Protein AF-0000000082424872 (afdb_homodimer)

Structure (mmCIF, N/CA/C/O backbone):
data_AF-0000000082424872-model_v1
#
loop_
_entity.id
_entity.type
_entity.pdbx_description
1 polymer 'Acetyl-CoA acetyltransferase'
#
loop_
_atom_site.group_PDB
_atom_site.id
_atom_site.type_symbol
_atom_site.label_atom_id
_atom_site.label_alt_id
_atom_site.label_comp_id
_atom_site.label_asym_id
_atom_site.label_entity_id
_atom_site.label_seq_id
_atom_site.pdbx_PDB_ins_code
_atom_site.Cartn_x
_atom_site.Cartn_y
_atom_site.Cartn_z
_atom_site.occupancy
_atom_site.B_iso_or_equiv
_atom_site.auth_seq_id
_atom_site.auth_comp_id
_atom_site.auth_asym_id
_atom_site.auth_atom_id
_atom_site.pdbx_PDB_model_num
ATOM 1 N N . MET A 1 1 ? 24.188 -5.895 -1.828 1 67.94 1 MET A N 1
ATOM 2 C CA . MET A 1 1 ? 22.984 -5.465 -1.128 1 67.94 1 MET A CA 1
ATOM 3 C C . MET A 1 1 ? 22.562 -6.5 -0.089 1 67.94 1 MET A C 1
ATOM 5 O O . MET A 1 1 ? 22.766 -7.699 -0.278 1 67.94 1 MET A O 1
ATOM 9 N N . PRO A 1 2 ? 22.047 -5.988 0.999 1 85.62 2 PRO A N 1
ATOM 10 C CA . PRO A 1 2 ? 21.734 -6.949 2.057 1 85.62 2 PRO A CA 1
ATOM 11 C C . PRO A 1 2 ? 20.672 -7.961 1.638 1 85.62 2 PRO A C 1
ATOM 13 O O . PRO A 1 2 ? 19.734 -7.621 0.896 1 85.62 2 PRO A O 1
ATOM 16 N N . ARG A 1 3 ? 20.844 -9.18 2.002 1 95.56 3 ARG A N 1
ATOM 17 C CA . ARG A 1 3 ? 19.906 -10.242 1.675 1 95.56 3 ARG A CA 1
ATOM 18 C C . ARG A 1 3 ? 18.688 -10.188 2.584 1 95.56 3 ARG A C 1
ATOM 20 O O . ARG A 1 3 ? 18.781 -9.75 3.732 1 95.56 3 ARG A O 1
ATOM 27 N N . VAL A 1 4 ? 17.578 -10.5 2.039 1 98.38 4 VAL A N 1
ATOM 28 C CA . VAL A 1 4 ? 16.328 -10.641 2.781 1 98.38 4 VAL A CA 1
ATOM 29 C C . VAL A 1 4 ? 15.82 -12.078 2.689 1 98.38 4 VAL A C 1
ATOM 31 O O . VAL A 1 4 ? 15.734 -12.641 1.597 1 98.38 4 VAL A O 1
ATOM 34 N N . GLY A 1 5 ? 15.547 -12.688 3.834 1 98.75 5 GLY A N 1
ATOM 35 C CA . GLY A 1 5 ? 15.125 -14.078 3.85 1 98.75 5 GLY A CA 1
ATOM 36 C C . GLY A 1 5 ? 13.703 -14.266 4.34 1 98.75 5 GLY A C 1
ATOM 37 O O . GLY A 1 5 ? 13.242 -13.539 5.223 1 98.75 5 GLY A O 1
ATOM 38 N N . ILE A 1 6 ? 13.047 -15.188 3.725 1 98.88 6 ILE A N 1
ATOM 39 C CA . ILE A 1 6 ? 11.812 -15.703 4.289 1 98.88 6 ILE A CA 1
ATOM 40 C C . ILE A 1 6 ? 12.125 -16.719 5.383 1 98.88 6 ILE A C 1
ATOM 42 O O . ILE A 1 6 ? 12.781 -17.734 5.129 1 98.88 6 ILE A O 1
ATOM 46 N N . VAL A 1 7 ? 11.609 -16.469 6.578 1 98.69 7 VAL A N 1
ATOM 47 C CA . VAL A 1 7 ? 12.023 -17.297 7.711 1 98.69 7 VAL A CA 1
ATOM 48 C C . VAL A 1 7 ? 10.82 -18.047 8.273 1 98.69 7 VAL A C 1
ATOM 50 O O . VAL A 1 7 ? 10.984 -19 9.031 1 98.69 7 VAL A O 1
ATOM 53 N N . GLY A 1 8 ? 9.672 -17.656 7.879 1 98.56 8 GLY A N 1
ATOM 54 C CA . GLY A 1 8 ? 8.461 -18.328 8.328 1 98.56 8 GLY A CA 1
ATOM 55 C C . GLY A 1 8 ? 7.312 -18.188 7.344 1 98.56 8 GLY A C 1
ATOM 56 O O . GLY A 1 8 ? 7.129 -17.141 6.738 1 98.56 8 GLY A O 1
ATOM 57 N N . VAL A 1 9 ? 6.574 -19.297 7.203 1 98.44 9 VAL A N 1
ATOM 58 C CA . VAL A 1 9 ? 5.371 -19.281 6.379 1 98.44 9 VAL A CA 1
ATOM 59 C C . VAL A 1 9 ? 4.246 -20.016 7.105 1 98.44 9 VAL A C 1
ATOM 61 O O . VAL A 1 9 ? 4.5 -20.953 7.871 1 98.44 9 VAL A O 1
ATOM 64 N N . GLY A 1 10 ? 3.057 -19.5 6.906 1 98.06 10 GLY A N 1
ATOM 65 C CA . GLY A 1 10 ? 1.855 -20.109 7.445 1 98.06 10 GLY A CA 1
ATOM 66 C C . GLY A 1 10 ? 0.629 -19.891 6.582 1 98.06 10 GLY A C 1
ATOM 67 O O . GLY A 1 10 ? 0.577 -18.938 5.805 1 98.06 10 GLY A O 1
ATOM 68 N N . TRP A 1 11 ? -0.34 -20.844 6.738 1 97.62 11 TRP A N 1
ATOM 69 C CA . TRP A 1 11 ? -1.556 -20.75 5.938 1 97.62 11 TRP A CA 1
ATOM 70 C C . TRP A 1 11 ? -2.752 -21.312 6.695 1 97.62 11 TRP A C 1
ATOM 72 O O . TRP A 1 11 ? -2.586 -22.047 7.68 1 97.62 11 TRP A O 1
ATOM 82 N N . PHE A 1 12 ? -3.885 -20.891 6.285 1 97.19 12 PHE A N 1
ATOM 83 C CA . PHE A 1 12 ? -5.156 -21.484 6.703 1 97.19 12 PHE A CA 1
ATOM 84 C C . PHE A 1 12 ? -6.152 -21.469 5.551 1 97.19 12 PHE A C 1
ATOM 86 O O . PHE A 1 12 ? -6.09 -20.609 4.668 1 97.19 12 PHE A O 1
ATOM 93 N N . GLY A 1 13 ? -6.957 -22.531 5.594 1 94.62 13 GLY A N 1
ATOM 94 C CA . GLY A 1 13 ? -7.996 -22.609 4.582 1 94.62 13 GLY A CA 1
ATOM 95 C C . GLY A 1 13 ? -7.574 -23.391 3.355 1 94.62 13 GLY A C 1
ATOM 96 O O . GLY A 1 13 ? -7.086 -24.516 3.471 1 94.62 13 GLY A O 1
ATOM 97 N N . PHE A 1 14 ? -7.789 -22.828 2.131 1 95.06 14 PHE A N 1
ATOM 98 C CA . PHE A 1 14 ? -7.773 -23.438 0.809 1 95.06 14 PHE A CA 1
ATOM 99 C C . PHE A 1 14 ? -8.953 -24.375 0.636 1 95.06 14 PHE A C 1
ATOM 101 O O . PHE A 1 14 ? -8.789 -25.516 0.202 1 95.06 14 PHE A O 1
ATOM 108 N N . GLN A 1 15 ? -10.039 -23.859 1.109 1 95.81 15 GLN A N 1
ATOM 109 C CA . GLN A 1 15 ? -11.312 -24.562 1.05 1 95.81 15 GLN A CA 1
ATOM 110 C C . GLN A 1 15 ? -12.375 -23.719 0.363 1 95.81 15 GLN A C 1
ATOM 112 O O . GLN A 1 15 ? -12.352 -22.484 0.44 1 95.81 15 GLN A O 1
ATOM 117 N N . PRO A 1 16 ? -13.266 -24.469 -0.299 1 94.88 16 PRO A N 1
ATOM 118 C CA . PRO A 1 16 ? -14.305 -23.688 -0.98 1 94.88 16 PRO A CA 1
ATOM 119 C C . PRO A 1 16 ? -15.047 -22.75 -0.038 1 94.88 16 PRO A C 1
ATOM 121 O O . PRO A 1 16 ? -15.398 -21.625 -0.426 1 94.88 16 PRO A O 1
ATOM 124 N N . GLU A 1 17 ? -15.297 -23.203 1.198 1 94.88 17 GLU A N 1
ATOM 125 C CA . GLU A 1 17 ? -15.969 -22.391 2.207 1 94.88 17 GLU A CA 1
ATOM 126 C C . GLU A 1 17 ? -15.43 -22.688 3.605 1 94.88 17 GLU A C 1
ATOM 128 O O . GLU A 1 17 ? -15.07 -23.828 3.902 1 94.88 17 GLU A O 1
ATOM 133 N N . THR A 1 18 ? -15.336 -21.625 4.371 1 94.38 18 THR A N 1
ATOM 134 C CA . THR A 1 18 ? -14.938 -21.734 5.77 1 94.38 18 THR A CA 1
ATOM 135 C C . THR A 1 18 ? -15.953 -21.031 6.676 1 94.38 18 THR A C 1
ATOM 137 O O . THR A 1 18 ? -15.609 -20.078 7.367 1 94.38 18 THR A O 1
ATOM 140 N N . PRO A 1 19 ? -17.109 -21.594 6.836 1 93.38 19 PRO A N 1
ATOM 141 C CA . PRO A 1 19 ? -18.203 -20.891 7.527 1 93.38 19 PRO A CA 1
ATOM 142 C C . PRO A 1 19 ? -17.922 -20.688 9.016 1 93.38 19 PRO A C 1
ATOM 144 O O . PRO A 1 19 ? -18.438 -19.766 9.633 1 93.38 19 PRO A O 1
ATOM 147 N N . ALA A 1 20 ? -17.047 -21.469 9.609 1 94.69 20 ALA A N 1
ATOM 148 C CA . ALA A 1 20 ? -16.812 -21.438 11.047 1 94.69 20 ALA A CA 1
ATOM 149 C C . ALA A 1 20 ? -15.797 -20.359 11.414 1 94.69 20 ALA A C 1
ATOM 151 O O . ALA A 1 20 ? -15.578 -20.078 12.594 1 94.69 20 ALA A O 1
ATOM 152 N N . HIS A 1 21 ? -15.203 -19.688 10.406 1 94.19 21 HIS A N 1
ATOM 153 C CA . HIS A 1 21 ? -14.117 -18.75 10.68 1 94.19 21 HIS A CA 1
ATOM 154 C C . HIS A 1 21 ? -14.336 -17.422 9.953 1 94.19 21 HIS A C 1
ATOM 156 O O . HIS A 1 21 ? -14.781 -17.406 8.805 1 94.19 21 HIS A O 1
ATOM 162 N N . SER A 1 22 ? -14.07 -16.297 10.711 1 89.62 22 SER A N 1
ATOM 163 C CA . SER A 1 22 ? -13.922 -15.008 10.039 1 89.62 22 SER A CA 1
ATOM 164 C C . SER A 1 22 ? -12.578 -14.898 9.344 1 89.62 22 SER A C 1
ATOM 166 O O . SER A 1 22 ? -11.664 -15.688 9.617 1 89.62 22 SER A O 1
ATOM 168 N N . PHE A 1 23 ? -12.484 -13.977 8.43 1 89.06 23 PHE A N 1
ATOM 169 C CA . PHE A 1 23 ? -11.195 -13.797 7.77 1 89.06 23 PHE A CA 1
ATOM 170 C C . PHE A 1 23 ? -10.109 -13.453 8.781 1 89.06 23 PHE A C 1
ATOM 172 O O . PHE A 1 23 ? -8.953 -13.852 8.625 1 89.06 23 PHE A O 1
ATOM 179 N N . ARG A 1 24 ? -10.445 -12.758 9.852 1 89.81 24 ARG A N 1
ATOM 180 C CA . ARG A 1 24 ? -9.477 -12.391 10.883 1 89.81 24 ARG A CA 1
ATOM 181 C C . ARG A 1 24 ? -8.961 -13.633 11.609 1 89.81 24 ARG A C 1
ATOM 183 O O . ARG A 1 24 ? -7.77 -13.727 11.922 1 89.81 24 ARG A O 1
ATOM 190 N N . GLU A 1 25 ? -9.898 -14.484 11.852 1 93.5 25 GLU A N 1
ATOM 191 C CA . GLU A 1 25 ? -9.508 -15.734 12.5 1 93.5 25 GLU A CA 1
ATOM 192 C C . GLU A 1 25 ? -8.633 -16.578 11.578 1 93.5 25 GLU A C 1
ATOM 194 O O . GLU A 1 25 ? -7.688 -17.234 12.031 1 93.5 25 GLU A O 1
ATOM 199 N N . MET A 1 26 ? -9.016 -16.578 10.305 1 95.69 26 MET A N 1
ATOM 200 C CA . MET A 1 26 ? -8.195 -17.297 9.336 1 95.69 26 MET A CA 1
ATOM 201 C C . MET A 1 26 ? -6.762 -16.766 9.336 1 95.69 26 MET A C 1
ATOM 203 O O . MET A 1 26 ? -5.809 -17.547 9.391 1 95.69 26 MET A O 1
ATOM 207 N N . VAL A 1 27 ? -6.645 -15.469 9.359 1 95.75 27 VAL A N 1
ATOM 208 C CA . VAL A 1 27 ? -5.332 -14.828 9.32 1 95.75 27 VAL A CA 1
ATOM 209 C C . VAL A 1 27 ? -4.578 -15.125 10.617 1 95.75 27 VAL A C 1
ATOM 211 O O . VAL A 1 27 ? -3.377 -15.406 10.594 1 95.75 27 VAL A O 1
ATOM 214 N N . TYR A 1 28 ? -5.25 -15.109 11.711 1 96 28 TYR A N 1
ATOM 215 C CA . TYR A 1 28 ? -4.641 -15.391 13.008 1 96 28 TYR A CA 1
ATOM 216 C C . TYR A 1 28 ? -4.051 -16.797 13.047 1 96 28 TYR A C 1
ATOM 218 O O . TYR A 1 28 ? -2.92 -16.984 13.5 1 96 28 TYR A O 1
ATOM 226 N N . LYS A 1 29 ? -4.797 -17.719 12.578 1 97.44 29 LYS A N 1
ATOM 227 C CA . LYS A 1 29 ? -4.332 -19.109 12.562 1 97.44 29 LYS A CA 1
ATOM 228 C C . LYS A 1 29 ? -3.148 -19.281 11.617 1 97.44 29 LYS A C 1
ATOM 230 O O . LYS A 1 29 ? -2.182 -19.969 11.938 1 97.44 29 LYS A O 1
ATOM 235 N N . ALA A 1 30 ? -3.225 -18.656 10.445 1 97.94 30 ALA A N 1
ATOM 236 C CA . ALA A 1 30 ? -2.104 -18.688 9.508 1 97.94 30 ALA A CA 1
ATOM 237 C C . ALA A 1 30 ? -0.862 -18.047 10.125 1 97.94 30 ALA A C 1
ATOM 239 O O . ALA A 1 30 ? 0.252 -18.547 9.953 1 97.94 30 ALA A O 1
ATOM 240 N N . ALA A 1 31 ? -1.054 -16.984 10.859 1 97.81 31 ALA A N 1
ATOM 241 C CA . ALA A 1 31 ? 0.041 -16.25 11.484 1 97.81 31 ALA A CA 1
ATOM 242 C C . ALA A 1 31 ? 0.734 -17.094 12.547 1 97.81 31 ALA A C 1
ATOM 244 O O . ALA A 1 31 ? 1.965 -17.125 12.617 1 97.81 31 ALA A O 1
ATOM 245 N N . ASN A 1 32 ? -0.044 -17.719 13.352 1 97.44 32 ASN A N 1
ATOM 246 C CA . ASN A 1 32 ? 0.534 -18.578 14.383 1 97.44 32 ASN A CA 1
ATOM 247 C C . ASN A 1 32 ? 1.438 -19.641 13.773 1 97.44 32 ASN A C 1
ATOM 249 O O . ASN A 1 32 ? 2.525 -19.906 14.289 1 97.44 32 ASN A O 1
ATOM 253 N N . ARG A 1 33 ? 0.991 -20.203 12.727 1 97.75 33 ARG A N 1
ATOM 254 C CA . ARG A 1 33 ? 1.798 -21.203 12.031 1 97.75 33 ARG A CA 1
ATOM 255 C C . ARG A 1 33 ? 3.09 -20.594 11.5 1 97.75 33 ARG A C 1
ATOM 257 O O . ARG A 1 33 ? 4.156 -21.203 11.586 1 97.75 33 ARG A O 1
ATOM 264 N N . ALA A 1 34 ? 3.004 -19.422 10.938 1 98.19 34 ALA A N 1
ATOM 265 C CA . ALA A 1 34 ? 4.172 -18.75 10.391 1 98.19 34 ALA A CA 1
ATOM 266 C C . ALA A 1 34 ? 5.184 -18.406 11.492 1 98.19 34 ALA A C 1
ATOM 268 O O . ALA A 1 34 ? 6.391 -18.531 11.281 1 98.19 34 ALA A O 1
ATOM 269 N N . TYR A 1 35 ? 4.707 -17.953 12.625 1 97.81 35 TYR A N 1
ATOM 270 C CA . TYR A 1 35 ? 5.578 -17.562 13.727 1 97.81 35 TYR A CA 1
ATOM 271 C C . TYR A 1 35 ? 6.297 -18.781 14.305 1 97.81 35 TYR A C 1
ATOM 273 O O . TYR A 1 35 ? 7.477 -18.703 14.648 1 97.81 35 TYR A O 1
ATOM 281 N N . VAL A 1 36 ? 5.555 -19.891 14.406 1 97.5 36 VAL A N 1
ATOM 282 C CA . VAL A 1 36 ? 6.18 -21.125 14.844 1 97.5 36 VAL A CA 1
ATOM 283 C C . VAL A 1 36 ? 7.254 -21.547 13.844 1 97.5 36 VAL A C 1
ATOM 285 O O . VAL A 1 36 ? 8.367 -21.906 14.234 1 97.5 36 VAL A O 1
ATOM 288 N N . ASP A 1 37 ? 6.926 -21.453 12.57 1 97.62 37 ASP A N 1
ATOM 289 C CA . ASP A 1 37 ? 7.859 -21.812 11.508 1 97.62 37 ASP A CA 1
ATOM 290 C C . ASP A 1 37 ? 9.094 -20.906 11.547 1 97.62 37 ASP A C 1
ATOM 292 O O . ASP A 1 37 ? 10.195 -21.344 11.18 1 97.62 37 ASP A O 1
ATOM 296 N N . ALA A 1 38 ? 8.93 -19.703 11.977 1 97.44 38 ALA A N 1
ATOM 297 C CA . ALA A 1 38 ? 10.023 -18.734 12.07 1 97.44 38 ALA A CA 1
ATOM 298 C C . ALA A 1 38 ? 10.781 -18.891 13.383 1 97.44 38 ALA A C 1
ATOM 300 O O . ALA A 1 38 ? 11.336 -17.922 13.906 1 97.44 38 ALA A O 1
ATOM 301 N N . GLY A 1 39 ? 10.781 -19.984 14.016 1 94.88 39 GLY A N 1
ATOM 302 C CA . GLY A 1 39 ? 11.555 -20.266 15.211 1 94.88 39 GLY A CA 1
ATOM 303 C C . GLY A 1 39 ? 10.852 -19.828 16.484 1 94.88 39 GLY A C 1
ATOM 304 O O . GLY A 1 39 ? 11.5 -19.531 17.5 1 94.88 39 GLY A O 1
ATOM 305 N N . GLY A 1 40 ? 9.625 -19.703 16.438 1 95.06 40 GLY A N 1
ATOM 306 C CA . GLY A 1 40 ? 8.875 -19.312 17.625 1 95.06 40 GLY A CA 1
ATOM 307 C C . GLY A 1 40 ? 8.898 -17.828 17.875 1 95.06 40 GLY A C 1
ATOM 308 O O . GLY A 1 40 ? 9.172 -17.375 19 1 95.06 40 GLY A O 1
ATOM 309 N N . LEU A 1 41 ? 8.664 -17.094 16.859 1 94.38 41 LEU A N 1
ATOM 310 C CA . LEU A 1 41 ? 8.672 -15.625 16.906 1 94.38 41 LEU A CA 1
ATOM 311 C C . LEU A 1 41 ? 7.484 -15.102 17.719 1 94.38 41 LEU A C 1
ATOM 313 O O . LEU A 1 41 ? 6.367 -15.602 17.578 1 94.38 41 LEU A O 1
ATOM 317 N N . ASP A 1 42 ? 7.691 -14.141 18.609 1 92.88 42 ASP A N 1
ATOM 318 C CA . ASP A 1 42 ? 6.637 -13.383 19.266 1 92.88 42 ASP A CA 1
ATOM 319 C C . ASP A 1 42 ? 6.371 -12.062 18.547 1 92.88 42 ASP A C 1
ATOM 321 O O . ASP A 1 42 ? 7.191 -11.141 18.594 1 92.88 42 ASP A O 1
ATOM 325 N N . PRO A 1 43 ? 5.172 -11.977 17.969 1 90.19 43 PRO A N 1
ATOM 326 C CA . PRO A 1 43 ? 4.926 -10.789 17.141 1 90.19 43 PRO A CA 1
ATOM 327 C C . PRO A 1 43 ? 4.914 -9.5 17.953 1 90.19 43 PRO A C 1
ATOM 329 O O . PRO A 1 43 ? 5.168 -8.422 17.422 1 90.19 43 PRO A O 1
ATOM 332 N N . ARG A 1 44 ? 4.641 -9.453 19.234 1 87.56 44 ARG A N 1
ATOM 333 C CA . ARG A 1 44 ? 4.555 -8.258 20.062 1 87.56 44 ARG A CA 1
ATOM 334 C C . ARG A 1 44 ? 5.945 -7.707 20.375 1 87.56 44 ARG A C 1
ATOM 336 O O . ARG A 1 44 ? 6.094 -6.523 20.688 1 87.56 44 ARG A O 1
ATOM 343 N N . ARG A 1 45 ? 6.922 -8.547 20.125 1 91.06 45 ARG A N 1
ATOM 344 C CA . ARG A 1 45 ? 8.273 -8.141 20.516 1 91.06 45 ARG A CA 1
ATOM 345 C C . ARG A 1 45 ? 9.211 -8.156 19.312 1 91.06 45 ARG A C 1
ATOM 347 O O . ARG A 1 45 ? 10.07 -7.285 19.172 1 91.06 45 ARG A O 1
ATOM 354 N N . ASP A 1 46 ? 8.984 -9.148 18.438 1 94.44 46 ASP A N 1
ATOM 355 C CA . ASP A 1 46 ? 10.039 -9.492 17.484 1 94.44 46 ASP A CA 1
ATOM 356 C C . ASP A 1 46 ? 9.742 -8.898 16.109 1 94.44 46 ASP A C 1
ATOM 358 O O . ASP A 1 46 ? 10.617 -8.875 15.234 1 94.44 46 ASP A O 1
ATOM 362 N N . VAL A 1 47 ? 8.5 -8.398 15.898 1 96.5 47 VAL A N 1
ATOM 363 C CA . VAL A 1 47 ? 8.117 -7.906 14.578 1 96.5 47 VAL A CA 1
ATOM 364 C C . VAL A 1 47 ? 8.172 -6.383 14.562 1 96.5 47 VAL A C 1
ATOM 366 O O . VAL A 1 47 ? 7.609 -5.723 15.438 1 96.5 47 VAL A O 1
ATOM 369 N N . ASP A 1 48 ? 8.82 -5.832 13.539 1 96.25 48 ASP A N 1
ATOM 370 C CA . ASP A 1 48 ? 9.016 -4.387 13.453 1 96.25 48 ASP A CA 1
ATOM 371 C C . ASP A 1 48 ? 7.859 -3.719 12.711 1 96.25 48 ASP A C 1
ATOM 373 O O . ASP A 1 48 ? 7.527 -2.564 12.984 1 96.25 48 ASP A O 1
ATOM 377 N N . ALA A 1 49 ? 7.336 -4.391 11.742 1 96.62 49 ALA A N 1
ATOM 378 C CA . ALA A 1 49 ? 6.312 -3.795 10.883 1 96.62 49 ALA A CA 1
ATOM 379 C C . ALA A 1 49 ? 5.469 -4.875 10.211 1 96.62 49 ALA A C 1
ATOM 381 O O . ALA A 1 49 ? 5.844 -6.047 10.203 1 96.62 49 ALA A O 1
ATOM 382 N N . PHE A 1 50 ? 4.348 -4.465 9.664 1 96.5 50 PHE A N 1
ATOM 383 C CA . PHE A 1 50 ? 3.43 -5.367 8.977 1 96.5 50 PHE A CA 1
ATOM 384 C C . PHE A 1 50 ? 3.049 -4.816 7.609 1 96.5 50 PHE A C 1
ATOM 386 O O . PHE A 1 50 ? 3.043 -3.602 7.402 1 96.5 50 PHE A O 1
ATOM 393 N N . VAL A 1 51 ? 2.812 -5.695 6.668 1 96.75 51 VAL A N 1
ATOM 394 C CA . VAL A 1 51 ? 2.203 -5.379 5.383 1 96.75 51 VAL A CA 1
ATOM 395 C C . VAL A 1 51 ? 0.981 -6.266 5.152 1 96.75 51 VAL A C 1
ATOM 397 O O . VAL A 1 51 ? 1.069 -7.492 5.258 1 96.75 51 VAL A O 1
ATOM 400 N N . SER A 1 52 ? -0.12 -5.633 4.902 1 95.38 52 SER A N 1
ATOM 401 C CA . SER A 1 52 ? -1.339 -6.359 4.562 1 95.38 52 SER A CA 1
ATOM 402 C C . SER A 1 52 ? -1.743 -6.113 3.111 1 95.38 52 SER A C 1
ATOM 404 O O . SER A 1 52 ? -1.784 -4.969 2.658 1 95.38 52 SER A O 1
ATOM 406 N N . CYS A 1 53 ? -1.917 -7.152 2.383 1 93.75 53 CYS A N 1
ATOM 407 C CA . CYS A 1 53 ? -2.457 -7.035 1.033 1 93.75 53 CYS A CA 1
ATOM 408 C C . CYS A 1 53 ? -3.943 -7.375 1.009 1 93.75 53 CYS A C 1
ATOM 410 O O . CYS A 1 53 ? -4.316 -8.547 1.083 1 93.75 53 CYS A O 1
ATOM 412 N N . GLN A 1 54 ? -4.746 -6.363 0.843 1 86.44 54 GLN A N 1
ATOM 413 C CA . GLN A 1 54 ? -6.195 -6.516 0.859 1 86.44 54 GLN A CA 1
ATOM 414 C C . GLN A 1 54 ? -6.879 -5.34 0.169 1 86.44 54 GLN A C 1
ATOM 416 O O . GLN A 1 54 ? -6.246 -4.32 -0.108 1 86.44 54 GLN A O 1
ATOM 421 N N . GLU A 1 55 ? -8.133 -5.539 -0.093 1 81.44 55 GLU A N 1
ATOM 422 C CA . GLU A 1 55 ? -8.961 -4.508 -0.701 1 81.44 55 GLU A CA 1
ATOM 423 C C . GLU A 1 55 ? -10.227 -4.262 0.12 1 81.44 55 GLU A C 1
ATOM 425 O O . GLU A 1 55 ? -10.828 -5.203 0.635 1 81.44 55 GLU A O 1
ATOM 430 N N . ASP A 1 56 ? -10.656 -3.018 0.185 1 77.25 56 ASP A N 1
ATOM 431 C CA . ASP A 1 56 ? -11.82 -2.633 0.981 1 77.25 56 ASP A CA 1
ATOM 432 C C . ASP A 1 56 ? -13.078 -3.35 0.498 1 77.25 56 ASP A C 1
ATOM 434 O O . ASP A 1 56 ? -13.914 -3.77 1.306 1 77.25 56 ASP A O 1
ATOM 438 N N . PHE A 1 57 ? -13.227 -3.455 -0.704 1 73.88 57 PHE A N 1
ATOM 439 C CA . PHE A 1 57 ? -14.5 -3.926 -1.246 1 73.88 57 PHE A CA 1
ATOM 440 C C . PHE A 1 57 ? -14.734 -5.383 -0.875 1 73.88 57 PHE A C 1
ATOM 442 O O . PHE A 1 57 ? -15.883 -5.828 -0.792 1 73.88 57 PHE A O 1
ATOM 449 N N . TRP A 1 58 ? -13.625 -6.074 -0.583 1 74 58 TRP A N 1
ATOM 450 C CA . TRP A 1 58 ? -13.789 -7.469 -0.195 1 74 58 TRP A CA 1
ATOM 451 C C . TRP A 1 58 ? -14.133 -7.586 1.286 1 74 58 TRP A C 1
ATOM 453 O O . TRP A 1 58 ? -14.82 -8.523 1.698 1 74 58 TRP A O 1
ATOM 463 N N . GLU A 1 59 ? -13.711 -6.629 2.043 1 73.56 59 GLU A N 1
ATOM 464 C CA . GLU A 1 59 ? -13.812 -6.695 3.498 1 73.56 59 GLU A CA 1
ATOM 465 C C . GLU A 1 59 ? -15.195 -6.258 3.975 1 73.56 59 GLU A C 1
ATOM 467 O O . GLU A 1 59 ? -15.594 -6.559 5.105 1 73.56 59 GLU A O 1
ATOM 472 N N . GLY A 1 60 ? -15.898 -5.594 3.172 1 71.25 60 GLY A N 1
ATOM 473 C CA . GLY A 1 60 ? -17.203 -5.082 3.549 1 71.25 60 GLY A CA 1
ATOM 474 C C . GLY A 1 60 ? -17.141 -3.922 4.523 1 71.25 60 GLY A C 1
ATOM 475 O O . GLY A 1 60 ? -18.141 -3.582 5.16 1 71.25 60 GLY A O 1
ATOM 476 N N . ILE A 1 61 ? -15.977 -3.418 4.793 1 74.31 61 ILE A N 1
ATOM 477 C CA . ILE A 1 61 ? -15.742 -2.266 5.656 1 74.31 61 ILE A CA 1
ATOM 478 C C . ILE A 1 61 ? -14.945 -1.208 4.898 1 74.31 61 ILE A C 1
ATOM 480 O O . ILE A 1 61 ? -14 -1.533 4.176 1 74.31 61 ILE A O 1
ATOM 484 N N . SER A 1 62 ? -15.547 0.007 5.043 1 74.88 62 SER A N 1
ATOM 485 C CA . SER A 1 62 ? -14.766 1.102 4.48 1 74.88 62 SER A CA 1
ATOM 486 C C . SER A 1 62 ? -13.484 1.335 5.277 1 74.88 62 SER A C 1
ATOM 488 O O . SER A 1 62 ? -13.469 1.178 6.5 1 74.88 62 SER A O 1
ATOM 490 N N . ILE A 1 63 ? -12.344 1.608 4.672 1 80.69 63 ILE A N 1
ATOM 491 C CA . ILE A 1 63 ? -11.055 1.89 5.289 1 80.69 63 ILE A CA 1
ATOM 492 C C . ILE A 1 63 ? -10.594 0.682 6.105 1 80.69 63 ILE A C 1
ATOM 494 O O . ILE A 1 63 ? -10.219 0.82 7.273 1 80.69 63 ILE A O 1
ATOM 498 N N . SER A 1 64 ? -10.734 -0.485 5.621 1 79.19 64 SER A N 1
ATOM 499 C CA . SER A 1 64 ? -10.461 -1.755 6.285 1 79.19 64 SER A CA 1
ATOM 500 C C . SER A 1 64 ? -9.023 -1.818 6.789 1 79.19 64 SER A C 1
ATOM 502 O O . SER A 1 64 ? -8.711 -2.596 7.695 1 79.19 64 SER A O 1
ATOM 504 N N . ASP A 1 65 ? -8.203 -0.969 6.297 1 83 65 ASP A N 1
ATOM 505 C CA . ASP A 1 65 ? -6.793 -0.97 6.668 1 83 65 ASP A CA 1
ATOM 506 C C . ASP A 1 65 ? -6.613 -0.596 8.141 1 83 65 ASP A C 1
ATOM 508 O O . ASP A 1 65 ? -5.613 -0.957 8.758 1 83 65 ASP A O 1
ATOM 512 N N . GLU A 1 66 ? -7.531 0.06 8.68 1 81.5 66 GLU A N 1
ATOM 513 C CA . GLU A 1 66 ? -7.473 0.426 10.094 1 81.5 66 GLU A CA 1
ATOM 514 C C . GLU A 1 66 ? -7.535 -0.81 10.984 1 81.5 66 GLU A C 1
ATOM 516 O O . GLU A 1 66 ? -7.148 -0.758 12.156 1 81.5 66 GLU A O 1
ATOM 521 N N . PHE A 1 67 ? -8.039 -1.832 10.398 1 79.75 67 PHE A N 1
ATOM 522 C CA . PHE A 1 67 ? -8.219 -3.062 11.164 1 79.75 67 PHE A CA 1
ATOM 523 C C . PHE A 1 67 ? -7.133 -4.074 10.812 1 79.75 67 PHE A C 1
ATOM 525 O O . PHE A 1 67 ? -6.918 -5.039 11.547 1 79.75 67 PHE A O 1
ATOM 532 N N . ALA A 1 68 ? -6.422 -3.936 9.734 1 75.19 68 ALA A N 1
ATOM 533 C CA . ALA A 1 68 ? -5.406 -4.867 9.25 1 75.19 68 ALA A CA 1
ATOM 534 C C . ALA A 1 68 ? -4.008 -4.414 9.656 1 75.19 68 ALA A C 1
ATOM 536 O O . ALA A 1 68 ? -3.668 -3.234 9.523 1 75.19 68 ALA A O 1
ATOM 537 N N . PRO A 1 69 ? -3.156 -5.199 10.352 1 83.44 69 PRO A N 1
ATOM 538 C CA . PRO A 1 69 ? -3.258 -6.59 10.805 1 83.44 69 PRO A CA 1
ATOM 539 C C . PRO A 1 69 ? -3.406 -6.703 12.32 1 83.44 69 PRO A C 1
ATOM 541 O O . PRO A 1 69 ? -2.639 -7.422 12.961 1 83.44 69 PRO A O 1
ATOM 544 N N . ASP A 1 70 ? -4.332 -6.168 12.781 1 81.94 70 ASP A N 1
ATOM 545 C CA . ASP A 1 70 ? -4.52 -6.105 14.227 1 81.94 70 ASP A CA 1
ATOM 546 C C . ASP A 1 70 ? -4.469 -7.5 14.844 1 81.94 70 ASP A C 1
ATOM 548 O O . ASP A 1 70 ? -3.951 -7.676 15.953 1 81.94 70 ASP A O 1
ATOM 552 N N . GLN A 1 71 ? -4.91 -8.484 14.133 1 81.69 71 GLN A N 1
ATOM 553 C CA . GLN A 1 71 ? -4.938 -9.852 14.641 1 81.69 71 GLN A CA 1
ATOM 554 C C . GLN A 1 71 ? -3.523 -10.422 14.766 1 81.69 71 GLN A C 1
ATOM 556 O O . GLN A 1 71 ? -3.32 -11.461 15.398 1 81.69 71 GLN A O 1
ATOM 561 N N . LEU A 1 72 ? -2.586 -9.719 14.195 1 89.69 72 LEU A N 1
ATOM 562 C CA . LEU A 1 72 ? -1.194 -10.156 14.242 1 89.69 72 LEU A CA 1
ATOM 563 C C . LEU A 1 72 ? -0.388 -9.289 15.203 1 89.69 72 LEU A C 1
ATOM 565 O O . LEU A 1 72 ? 0.835 -9.422 15.289 1 89.69 72 LEU A O 1
ATOM 569 N N . GLY A 1 73 ? -1.036 -8.391 15.867 1 85 73 GLY A N 1
ATOM 570 C CA . GLY A 1 73 ? -0.316 -7.488 16.75 1 85 73 GLY A CA 1
ATOM 571 C C . GLY A 1 73 ? 0.15 -6.219 16.062 1 85 73 GLY A C 1
ATOM 572 O O . GLY A 1 73 ? 1.153 -5.625 16.453 1 85 73 GLY A O 1
ATOM 573 N N . GLY A 1 74 ? -0.574 -5.848 15.047 1 87.62 74 GLY A N 1
ATOM 574 C CA . GLY A 1 74 ? -0.17 -4.707 14.234 1 87.62 74 GLY A CA 1
ATOM 575 C C . GLY A 1 74 ? -0.494 -3.373 14.883 1 87.62 74 GLY A C 1
ATOM 576 O O . GLY A 1 74 ? -0.052 -2.324 14.406 1 87.62 74 GLY A O 1
ATOM 577 N N . ALA A 1 75 ? -1.195 -3.422 16.016 1 86.88 75 ALA A N 1
ATOM 578 C CA . ALA A 1 75 ? -1.545 -2.168 16.672 1 86.88 75 ALA A CA 1
ATOM 579 C C . ALA A 1 75 ? -0.299 -1.45 17.188 1 86.88 75 ALA A C 1
ATOM 581 O O . ALA A 1 75 ? 0.571 -2.068 17.812 1 86.88 75 ALA A O 1
ATOM 582 N N . MET A 1 76 ? -0.203 -0.141 16.844 1 88.44 76 MET A N 1
ATOM 583 C CA . MET A 1 76 ? 0.854 0.778 17.266 1 88.44 76 MET A CA 1
ATOM 584 C C . MET A 1 76 ? 2.162 0.46 16.547 1 88.44 76 MET A C 1
ATOM 586 O O . MET A 1 76 ? 3.23 0.907 16.969 1 88.44 76 MET A O 1
ATOM 590 N N . ARG A 1 77 ? 2.072 -0.41 15.484 1 91.88 77 ARG A N 1
ATOM 591 C CA . ARG A 1 77 ? 3.213 -0.709 14.625 1 91.88 77 ARG A CA 1
ATOM 592 C C . ARG A 1 77 ? 3.064 -0.037 13.266 1 91.88 77 ARG A C 1
ATOM 594 O O . ARG A 1 77 ? 1.965 0.369 12.883 1 91.88 77 ARG A O 1
ATOM 601 N N . PRO A 1 78 ? 4.207 0.157 12.641 1 93.69 78 PRO A N 1
ATOM 602 C CA . PRO A 1 78 ? 4.062 0.571 11.242 1 93.69 78 PRO A CA 1
ATOM 603 C C . PRO A 1 78 ? 3.391 -0.493 10.375 1 93.69 78 PRO A C 1
ATOM 605 O O . PRO A 1 78 ? 3.891 -1.616 10.273 1 93.69 78 PRO A O 1
ATOM 608 N N . VAL A 1 79 ? 2.242 -0.104 9.805 1 93.56 79 VAL A N 1
ATOM 609 C CA . VAL A 1 79 ? 1.498 -1.021 8.945 1 93.56 79 VAL A CA 1
ATOM 610 C C . VAL A 1 79 ? 1.273 -0.384 7.578 1 93.56 79 VAL A C 1
ATOM 612 O O . VAL A 1 79 ? 0.888 0.784 7.484 1 93.56 79 VAL A O 1
ATOM 615 N N . TYR A 1 80 ? 1.591 -1.123 6.516 1 94 80 TYR A N 1
ATOM 616 C CA . TYR A 1 80 ? 1.139 -0.75 5.18 1 94 80 TYR A CA 1
ATOM 617 C C . TYR A 1 80 ? 0.037 -1.685 4.695 1 94 80 TYR A C 1
ATOM 619 O O . TYR A 1 80 ? 0.126 -2.902 4.871 1 94 80 TYR A O 1
ATOM 627 N N . THR A 1 81 ? -0.981 -1.115 4.242 1 92.31 81 THR A N 1
ATOM 628 C CA . THR A 1 81 ? -1.951 -1.865 3.453 1 92.31 81 THR A CA 1
ATOM 629 C C . THR A 1 81 ? -1.787 -1.562 1.967 1 92.31 81 THR A C 1
ATOM 631 O O . THR A 1 81 ? -1.912 -0.411 1.545 1 92.31 81 THR A O 1
ATOM 634 N N . VAL A 1 82 ? -1.438 -2.6 1.225 1 92.38 82 VAL A N 1
ATOM 635 C CA . VAL A 1 82 ? -1.144 -2.461 -0.198 1 92.38 82 VAL A CA 1
ATOM 636 C C . VAL A 1 82 ? -2.211 -3.178 -1.021 1 92.38 82 VAL A C 1
ATOM 638 O O . VAL A 1 82 ? -2.674 -4.258 -0.643 1 92.38 82 VAL A O 1
ATOM 641 N N . ALA A 1 83 ? -2.613 -2.477 -2.094 1 89.5 83 ALA A N 1
ATOM 642 C CA . ALA A 1 83 ? -3.531 -3.135 -3.018 1 89.5 83 ALA A CA 1
ATOM 643 C C . ALA A 1 83 ? -2.783 -4.074 -3.961 1 89.5 83 ALA A C 1
ATOM 645 O O . ALA A 1 83 ? -1.603 -3.859 -4.25 1 89.5 83 ALA A O 1
ATOM 646 N N . GLY A 1 84 ? -3.465 -5.082 -4.344 1 90.5 84 GLY A N 1
ATOM 647 C CA . GLY A 1 84 ? -2.873 -5.961 -5.34 1 90.5 84 GLY A CA 1
ATOM 648 C C . GLY A 1 84 ? -2.768 -7.402 -4.875 1 90.5 84 GLY A C 1
ATOM 649 O O . GLY A 1 84 ? -3.635 -7.891 -4.148 1 90.5 84 GLY A O 1
ATOM 650 N N . ASP A 1 85 ? -1.769 -8.102 -5.418 1 93.75 85 ASP A N 1
ATOM 651 C CA . ASP A 1 85 ? -1.462 -9.492 -5.082 1 93.75 85 ASP A CA 1
ATOM 652 C C . ASP A 1 85 ? -0.532 -9.57 -3.873 1 93.75 85 ASP A C 1
ATOM 654 O O . ASP A 1 85 ? 0.282 -8.672 -3.648 1 93.75 85 ASP A O 1
ATOM 658 N N . GLY A 1 86 ? -0.667 -10.664 -3.152 1 97.12 86 GLY A N 1
ATOM 659 C CA . GLY A 1 86 ? 0.185 -10.875 -1.994 1 97.12 86 GLY A CA 1
ATOM 660 C C . GLY A 1 86 ? 1.661 -10.703 -2.301 1 97.12 86 GLY A C 1
ATOM 661 O O . GLY A 1 86 ? 2.439 -10.305 -1.433 1 97.12 86 GLY A O 1
ATOM 662 N N . LEU A 1 87 ? 2.094 -10.992 -3.512 1 98.31 87 LEU A N 1
ATOM 663 C CA . LEU A 1 87 ? 3.498 -10.844 -3.879 1 98.31 87 LEU A CA 1
ATOM 664 C C . LEU A 1 87 ? 3.898 -9.375 -3.926 1 98.31 87 LEU A C 1
ATOM 666 O O . LEU A 1 87 ? 5.062 -9.039 -3.709 1 98.31 87 LEU A O 1
ATOM 670 N N . GLN A 1 88 ? 2.945 -8.5 -4.254 1 96.31 88 GLN A N 1
ATOM 671 C CA . GLN A 1 88 ? 3.23 -7.074 -4.156 1 96.31 88 GLN A CA 1
ATOM 672 C C . GLN A 1 88 ? 3.479 -6.66 -2.709 1 96.31 88 GLN A C 1
ATOM 674 O O . GLN A 1 88 ? 4.32 -5.801 -2.438 1 96.31 88 GLN A O 1
ATOM 679 N N . GLY A 1 89 ? 2.633 -7.258 -1.817 1 96.81 89 GLY A N 1
ATOM 680 C CA . GLY A 1 89 ? 2.896 -7.051 -0.402 1 96.81 89 GLY A CA 1
ATOM 681 C C . GLY A 1 89 ? 4.27 -7.527 0.025 1 96.81 89 GLY A C 1
ATOM 682 O O . GLY A 1 89 ? 4.969 -6.84 0.769 1 96.81 89 GLY A O 1
ATOM 683 N N . LEU A 1 90 ? 4.652 -8.664 -0.449 1 98.44 90 LEU A N 1
ATOM 684 C CA . LEU A 1 90 ? 5.973 -9.195 -0.149 1 98.44 90 LEU A CA 1
ATOM 685 C C . LEU A 1 90 ? 7.066 -8.273 -0.677 1 98.44 90 LEU A C 1
ATOM 687 O O . LEU A 1 90 ? 8.07 -8.039 0.004 1 98.44 90 LEU A O 1
ATOM 691 N N . ALA A 1 91 ? 6.898 -7.785 -1.892 1 97.56 91 ALA A N 1
ATOM 692 C CA . ALA A 1 91 ? 7.871 -6.859 -2.465 1 97.56 91 ALA A CA 1
ATOM 693 C C . ALA A 1 91 ? 8.023 -5.613 -1.602 1 97.56 91 ALA A C 1
ATOM 695 O O . ALA A 1 91 ? 9.133 -5.105 -1.42 1 97.56 91 ALA A O 1
ATOM 696 N N . SER A 1 92 ? 6.898 -5.152 -1.116 1 96.5 92 SER A N 1
ATOM 697 C CA . SER A 1 92 ? 6.938 -4.008 -0.214 1 96.5 92 SER A CA 1
ATOM 698 C C . SER A 1 92 ? 7.754 -4.312 1.036 1 96.5 92 SER A C 1
ATOM 700 O O . SER A 1 92 ? 8.625 -3.529 1.423 1 96.5 92 SER A O 1
ATOM 702 N N . ALA A 1 93 ? 7.48 -5.402 1.661 1 97.69 93 ALA A N 1
ATOM 703 C CA . ALA A 1 93 ? 8.203 -5.816 2.859 1 97.69 93 ALA A CA 1
ATOM 704 C C . ALA A 1 93 ? 9.695 -6 2.564 1 97.69 93 ALA A C 1
ATOM 706 O O . ALA A 1 93 ? 10.547 -5.625 3.375 1 97.69 93 ALA A O 1
ATOM 707 N N . PHE A 1 94 ? 9.977 -6.562 1.396 1 98 94 PHE A N 1
ATOM 708 C CA . PHE A 1 94 ? 11.344 -6.754 0.941 1 98 94 PHE A CA 1
ATOM 709 C C . PHE A 1 94 ? 12.086 -5.422 0.881 1 98 94 PHE A C 1
ATOM 711 O O . PHE A 1 94 ? 13.203 -5.305 1.401 1 98 94 PHE A O 1
ATOM 718 N N . MET A 1 95 ? 11.461 -4.445 0.36 1 95 95 MET A N 1
ATOM 719 C CA . MET A 1 95 ? 12.094 -3.135 0.224 1 95 95 MET A CA 1
ATOM 720 C C . MET A 1 95 ? 12.203 -2.441 1.578 1 95 95 MET A C 1
ATOM 722 O O . MET A 1 95 ? 13.156 -1.705 1.827 1 95 95 MET A O 1
ATOM 726 N N . MET A 1 96 ? 11.219 -2.646 2.461 1 95.69 96 MET A N 1
ATOM 727 C CA . MET A 1 96 ? 11.289 -2.102 3.812 1 95.69 96 MET A CA 1
ATOM 728 C C . MET A 1 96 ? 12.547 -2.584 4.531 1 95.69 96 MET A C 1
ATOM 730 O O . MET A 1 96 ? 13.258 -1.788 5.148 1 95.69 96 MET A O 1
ATOM 734 N N . ILE A 1 97 ? 12.789 -3.818 4.387 1 97.06 97 ILE A N 1
ATOM 735 C CA . ILE A 1 97 ? 13.953 -4.398 5.055 1 97.06 97 ILE A CA 1
ATOM 736 C C . ILE A 1 97 ? 15.234 -3.93 4.363 1 97.06 97 ILE A C 1
ATOM 738 O O . ILE A 1 97 ? 16.203 -3.543 5.027 1 97.06 97 ILE A O 1
ATOM 742 N N . ARG A 1 98 ? 15.234 -3.91 3.07 1 95.12 98 ARG A N 1
ATOM 743 C CA . ARG A 1 98 ? 16.406 -3.514 2.303 1 95.12 98 ARG A CA 1
ATOM 744 C C . ARG A 1 98 ? 16.75 -2.043 2.533 1 95.12 98 ARG A C 1
ATOM 746 O O . ARG A 1 98 ? 17.891 -1.623 2.342 1 95.12 98 ARG A O 1
ATOM 753 N N . SER A 1 99 ? 15.719 -1.281 2.877 1 92.31 99 SER A N 1
ATOM 754 C CA . SER A 1 99 ? 15.938 0.134 3.154 1 92.31 99 SER A CA 1
ATOM 755 C C . SER A 1 99 ? 16.812 0.325 4.391 1 92.31 99 SER A C 1
ATOM 757 O O . SER A 1 99 ? 17.359 1.409 4.609 1 92.31 99 SER A O 1
ATOM 759 N N . GLY A 1 100 ? 16.875 -0.695 5.305 1 91.94 100 GLY A N 1
ATOM 760 C CA . GLY A 1 100 ? 17.656 -0.648 6.523 1 91.94 100 GLY A CA 1
ATOM 761 C C . GLY A 1 100 ? 16.859 -0.201 7.734 1 91.94 100 GLY A C 1
ATOM 762 O O . GLY A 1 100 ? 17.391 -0.165 8.852 1 91.94 100 GLY A O 1
ATOM 763 N N . GLN A 1 101 ? 15.57 0.012 7.559 1 90.25 101 GLN A N 1
ATOM 764 C CA . GLN A 1 101 ? 14.773 0.596 8.633 1 90.25 101 GLN A CA 1
ATOM 765 C C . GLN A 1 101 ? 14.102 -0.487 9.469 1 90.25 101 GLN A C 1
ATOM 767 O O . GLN A 1 101 ? 13.711 -0.242 10.609 1 90.25 101 GLN A O 1
ATOM 772 N N . PHE A 1 102 ? 13.945 -1.643 8.906 1 95.38 102 PHE A N 1
ATOM 773 C CA . PHE A 1 102 ? 13.258 -2.744 9.57 1 95.38 102 PHE A CA 1
ATOM 774 C C . PHE A 1 102 ? 14.055 -4.035 9.453 1 95.38 102 PHE A C 1
ATOM 776 O O . PHE A 1 102 ? 14.781 -4.234 8.477 1 95.38 102 PHE A O 1
ATOM 783 N N . ASP A 1 103 ? 13.914 -4.891 10.453 1 97.31 103 ASP A N 1
ATOM 784 C CA . ASP A 1 103 ? 14.641 -6.16 10.422 1 97.31 103 ASP A CA 1
ATOM 785 C C . ASP A 1 103 ? 13.68 -7.332 10.227 1 97.31 103 ASP A C 1
ATOM 787 O O . ASP A 1 103 ? 14.039 -8.336 9.609 1 97.31 103 ASP A O 1
ATOM 791 N N . VAL A 1 104 ? 12.523 -7.234 10.828 1 98.19 104 VAL A N 1
ATOM 792 C CA . VAL A 1 104 ? 11.523 -8.289 10.711 1 98.19 104 VAL A CA 1
ATOM 793 C C . VAL A 1 104 ? 10.188 -7.691 10.289 1 98.19 104 VAL A C 1
ATOM 795 O O . VAL A 1 104 ? 9.617 -6.855 10.992 1 98.19 104 VAL A O 1
ATOM 798 N N . VAL A 1 105 ? 9.688 -8.094 9.148 1 98.12 105 VAL A N 1
ATOM 799 C CA . VAL A 1 105 ? 8.422 -7.613 8.609 1 98.12 105 VAL A CA 1
ATOM 800 C C . VAL A 1 105 ? 7.516 -8.797 8.281 1 98.12 105 VAL A C 1
ATOM 802 O O . VAL A 1 105 ? 7.953 -9.773 7.664 1 98.12 105 VAL A O 1
ATOM 805 N N . VAL A 1 106 ? 6.266 -8.727 8.703 1 98.38 106 VAL A N 1
ATOM 806 C CA . VAL A 1 106 ? 5.289 -9.781 8.461 1 98.38 106 VAL A CA 1
ATOM 807 C C . VAL A 1 106 ? 4.32 -9.352 7.359 1 98.38 106 VAL A C 1
ATOM 809 O O . VAL A 1 106 ? 3.783 -8.242 7.402 1 98.38 106 VAL A O 1
ATOM 812 N N . VAL A 1 107 ? 4.137 -10.203 6.391 1 98.31 107 VAL A N 1
ATOM 813 C CA . VAL A 1 107 ? 3.203 -9.969 5.293 1 98.31 107 VAL A CA 1
ATOM 814 C C . VAL A 1 107 ? 1.995 -10.891 5.441 1 98.31 107 VAL A C 1
ATOM 816 O O . VAL A 1 107 ? 2.15 -12.094 5.656 1 98.31 107 VAL A O 1
ATOM 819 N N . GLU A 1 108 ? 0.832 -10.328 5.352 1 97.12 108 GLU A N 1
ATOM 820 C CA . GLU A 1 108 ? -0.369 -11.156 5.355 1 97.12 108 GLU A CA 1
ATOM 821 C C . GLU A 1 108 ? -1.267 -10.828 4.164 1 97.12 108 GLU A C 1
ATOM 823 O O . GLU A 1 108 ? -1.325 -9.68 3.719 1 97.12 108 GLU A O 1
ATOM 828 N N . SER A 1 109 ? -1.904 -11.781 3.66 1 96.5 109 SER A N 1
ATOM 829 C CA . SER A 1 109 ? -2.963 -11.656 2.662 1 96.5 109 SER A CA 1
ATOM 830 C C . SER A 1 109 ? -4.031 -12.727 2.863 1 96.5 109 SER A C 1
ATOM 832 O O . SER A 1 109 ? -3.74 -13.828 3.346 1 96.5 109 SER A O 1
ATOM 834 N N . HIS A 1 110 ? -5.246 -12.352 2.545 1 94.81 110 HIS A N 1
ATOM 835 C CA . HIS A 1 110 ? -6.375 -13.258 2.729 1 94.81 110 HIS A CA 1
ATOM 836 C C . HIS A 1 110 ? -7.469 -12.984 1.704 1 94.81 110 HIS A C 1
ATOM 838 O O . HIS A 1 110 ? -7.488 -11.922 1.075 1 94.81 110 HIS A O 1
ATOM 844 N N . ALA A 1 111 ? -8.25 -14 1.521 1 93.25 111 ALA A N 1
ATOM 845 C CA . ALA A 1 111 ? -9.5 -13.852 0.777 1 93.25 111 ALA A CA 1
ATOM 846 C C . ALA A 1 111 ? -10.555 -14.836 1.268 1 93.25 111 ALA A C 1
ATOM 848 O O . ALA A 1 111 ? -10.242 -16 1.536 1 93.25 111 ALA A O 1
ATOM 849 N N . LYS A 1 112 ? -11.703 -14.367 1.429 1 92.06 112 LYS A N 1
ATOM 850 C CA . LYS A 1 112 ? -12.852 -15.195 1.787 1 92.06 112 LYS A CA 1
ATOM 851 C C . LYS A 1 112 ? -14.023 -14.945 0.843 1 92.06 112 LYS A C 1
ATOM 853 O O . LYS A 1 112 ? -15.078 -14.477 1.267 1 92.06 112 LYS A O 1
ATOM 858 N N . PRO A 1 113 ? -13.867 -15.344 -0.4 1 91.69 113 PRO A N 1
ATOM 859 C CA . PRO A 1 113 ? -14.914 -15.102 -1.397 1 91.69 113 PRO A CA 1
ATOM 860 C C . PRO A 1 113 ? -16.25 -15.734 -1.017 1 91.69 113 PRO A C 1
ATOM 862 O O . PRO A 1 113 ? -17.312 -15.266 -1.447 1 91.69 113 PRO A O 1
ATOM 865 N N . SER A 1 114 ? -16.219 -16.734 -0.215 1 92.81 114 SER A N 1
ATOM 866 C CA . SER A 1 114 ? -17.438 -17.422 0.164 1 92.81 114 SER A CA 1
ATOM 867 C C . SER A 1 114 ? -18.375 -16.516 0.949 1 92.81 114 SER A C 1
ATOM 869 O O . SER A 1 114 ? -19.578 -16.766 1.021 1 92.81 114 SER A O 1
ATOM 871 N N . ASP A 1 115 ? -17.766 -15.469 1.478 1 89.25 115 ASP A N 1
ATOM 872 C CA . ASP A 1 115 ? -18.547 -14.539 2.281 1 89.25 115 ASP A CA 1
ATOM 873 C C . ASP A 1 115 ? -19.094 -13.398 1.423 1 89.25 115 ASP A C 1
ATOM 875 O O . ASP A 1 115 ? -19.891 -12.578 1.897 1 89.25 115 ASP A O 1
ATOM 879 N N . VAL A 1 116 ? -18.688 -13.336 0.199 1 86.81 116 VAL A N 1
ATOM 880 C CA . VAL A 1 116 ? -19.047 -12.195 -0.636 1 86.81 116 VAL A CA 1
ATOM 881 C C . VAL A 1 116 ? -20.266 -12.547 -1.494 1 86.81 116 VAL A C 1
ATOM 883 O O . VAL A 1 116 ? -20.141 -13.242 -2.506 1 86.81 116 VAL A O 1
ATOM 886 N N . GLU A 1 117 ? -21.312 -11.984 -1.201 1 81.44 117 GLU A N 1
ATOM 887 C CA . GLU A 1 117 ? -22.562 -12.289 -1.897 1 81.44 117 GLU A CA 1
ATOM 888 C C . GLU A 1 117 ? -22.641 -11.547 -3.23 1 81.44 117 GLU A C 1
ATOM 890 O O . GLU A 1 117 ? -23.328 -11.992 -4.152 1 81.44 117 GLU A O 1
ATOM 895 N N . THR A 1 118 ? -21.922 -10.469 -3.334 1 79.38 118 THR A N 1
ATOM 896 C CA . THR A 1 118 ? -22.047 -9.594 -4.496 1 79.38 118 THR A CA 1
ATOM 897 C C . THR A 1 118 ? -20.781 -9.656 -5.359 1 79.38 118 THR A C 1
ATOM 899 O O . THR A 1 118 ? -20.375 -8.641 -5.934 1 79.38 118 THR A O 1
ATOM 902 N N . LEU A 1 119 ? -20.156 -10.766 -5.414 1 78.94 119 LEU A N 1
ATOM 903 C CA . LEU A 1 119 ? -18.859 -10.906 -6.082 1 78.94 119 LEU A CA 1
ATOM 904 C C . LEU A 1 119 ? -18.969 -10.492 -7.547 1 78.94 119 LEU A C 1
ATOM 906 O O . LEU A 1 119 ? -18.109 -9.766 -8.055 1 78.94 119 LEU A O 1
ATOM 910 N N . GLY A 1 120 ? -20 -10.914 -8.18 1 75.12 120 GLY A N 1
ATOM 911 C CA . GLY A 1 120 ? -20.203 -10.539 -9.57 1 75.12 120 GLY A CA 1
ATOM 912 C C . GLY A 1 120 ? -20.281 -9.039 -9.781 1 75.12 120 GLY A C 1
ATOM 913 O O . GLY A 1 120 ? -19.688 -8.508 -10.727 1 75.12 120 GLY A O 1
ATOM 914 N N . ASP A 1 121 ? -20.953 -8.383 -8.867 1 75.88 121 ASP A N 1
ATOM 915 C CA . ASP A 1 121 ? -21.094 -6.93 -8.945 1 75.88 121 ASP A CA 1
ATOM 916 C C . ASP A 1 121 ? -19.75 -6.234 -8.68 1 75.88 121 ASP A C 1
ATOM 918 O O . ASP A 1 121 ? -19.438 -5.23 -9.328 1 75.88 121 ASP A O 1
ATOM 922 N N . ILE A 1 122 ? -19.047 -6.75 -7.801 1 76.06 122 ILE A N 1
ATOM 923 C CA . ILE A 1 122 ? -17.766 -6.176 -7.449 1 76.06 122 ILE A CA 1
ATOM 924 C C . ILE A 1 122 ? -16.812 -6.273 -8.641 1 76.06 122 ILE A C 1
ATOM 926 O O . ILE A 1 122 ? -16.125 -5.309 -8.977 1 76.06 122 ILE A O 1
ATOM 930 N N . VAL A 1 123 ? -16.859 -7.391 -9.297 1 75.25 123 VAL A N 1
ATOM 931 C CA . VAL A 1 123 ? -16 -7.609 -10.453 1 75.25 123 VAL A CA 1
ATOM 932 C C . VAL A 1 123 ? -16.406 -6.668 -11.586 1 75.25 123 VAL A C 1
ATOM 934 O O . VAL A 1 123 ? -15.539 -6.102 -12.266 1 75.25 123 VAL A O 1
ATOM 937 N N . ASN A 1 124 ? -17.656 -6.484 -11.719 1 76.56 124 ASN A N 1
ATOM 938 C CA . ASN A 1 124 ? -18.141 -5.562 -12.742 1 76.56 124 ASN A CA 1
ATOM 939 C C . ASN A 1 124 ? -17.703 -4.125 -12.445 1 76.56 124 ASN A C 1
ATOM 941 O O . ASN A 1 124 ? -17.391 -3.369 -13.359 1 76.56 124 ASN A O 1
ATOM 945 N N . MET A 1 125 ? -17.719 -3.764 -11.203 1 76.06 125 MET A N 1
ATOM 946 C CA . MET A 1 125 ? -17.375 -2.406 -10.789 1 76.06 125 MET A CA 1
ATOM 947 C C . MET A 1 125 ? -15.875 -2.164 -10.922 1 76.06 125 MET A C 1
ATOM 949 O O . MET A 1 125 ? -15.43 -1.017 -10.906 1 76.06 125 MET A O 1
ATOM 953 N N . ALA A 1 126 ? -15.195 -3.264 -11.125 1 75.88 126 ALA A N 1
ATOM 954 C CA . ALA A 1 126 ? -13.742 -3.154 -11.266 1 75.88 126 ALA A CA 1
ATOM 955 C C . ALA A 1 126 ? -13.352 -2.92 -12.727 1 75.88 126 ALA A C 1
ATOM 957 O O . ALA A 1 126 ? -12.211 -2.559 -13.016 1 75.88 126 ALA A O 1
ATOM 958 N N . MET A 1 127 ? -14.328 -3.047 -13.539 1 75.81 127 MET A N 1
ATOM 959 C CA . MET A 1 127 ? -14.078 -2.822 -14.953 1 75.81 127 MET A CA 1
ATOM 960 C C . MET A 1 127 ? -14.039 -1.331 -15.273 1 75.81 127 MET A C 1
ATOM 962 O O . MET A 1 127 ? -14.609 -0.522 -14.539 1 75.81 127 MET A O 1
ATOM 966 N N . ASP A 1 128 ? -13.297 -1.076 -16.328 1 72.31 128 ASP A N 1
ATOM 967 C CA . ASP A 1 128 ? -13.305 0.318 -16.766 1 72.31 128 ASP A CA 1
ATOM 968 C C . ASP A 1 128 ? -14.727 0.839 -16.938 1 72.31 128 ASP A C 1
ATOM 970 O O . ASP A 1 128 ? -15.516 0.278 -17.703 1 72.31 128 ASP A O 1
ATOM 974 N N . PRO A 1 129 ? -14.953 1.85 -16.266 1 71.38 129 PRO A N 1
ATOM 975 C CA . PRO A 1 129 ? -16.344 2.309 -16.25 1 71.38 129 PRO A CA 1
ATOM 976 C C . PRO A 1 129 ? -16.781 2.914 -17.594 1 71.38 129 PRO A C 1
ATOM 978 O O . PRO A 1 129 ? -17.984 3.061 -17.844 1 71.38 129 PRO A O 1
ATOM 981 N N . ILE A 1 130 ? -15.852 3.209 -18.391 1 72.5 130 ILE A N 1
ATOM 982 C CA . ILE A 1 130 ? -16.188 3.893 -19.641 1 72.5 130 ILE A CA 1
ATOM 983 C C . ILE A 1 130 ? -16.281 2.875 -20.766 1 72.5 130 ILE A C 1
ATOM 985 O O . ILE A 1 130 ? -17.219 2.916 -21.578 1 72.5 130 ILE A O 1
ATOM 989 N N . THR A 1 131 ? -15.43 1.935 -20.781 1 71.69 131 THR A N 1
ATOM 990 C CA . THR A 1 131 ? -15.312 1.117 -21.984 1 71.69 131 THR A CA 1
ATOM 991 C C . THR A 1 131 ? -15.867 -0.285 -21.734 1 71.69 131 THR A C 1
ATOM 993 O O . THR A 1 131 ? -16.453 -0.89 -22.625 1 71.69 131 THR A O 1
ATOM 996 N N . MET A 1 132 ? -15.672 -0.748 -20.562 1 75.94 132 MET A N 1
ATOM 997 C CA . MET A 1 132 ? -15.938 -2.17 -20.359 1 75.94 132 MET A CA 1
ATOM 998 C C . MET A 1 132 ? -17.188 -2.373 -19.5 1 75.94 132 MET A C 1
ATOM 1000 O O . MET A 1 132 ? -18.047 -3.184 -19.844 1 75.94 132 MET A O 1
ATOM 1004 N N . ALA A 1 133 ? -17.312 -1.573 -18.469 1 73.75 133 ALA A N 1
ATOM 1005 C CA . ALA A 1 133 ? -18.406 -1.767 -17.516 1 73.75 133 ALA A CA 1
ATOM 1006 C C . ALA A 1 133 ? -19.766 -1.605 -18.188 1 73.75 133 ALA A C 1
ATOM 1008 O O . ALA A 1 133 ? -20.703 -2.35 -17.891 1 73.75 133 ALA A O 1
ATOM 1009 N N . PRO A 1 134 ? -19.766 -0.807 -19.156 1 75.94 134 PRO A N 1
ATOM 1010 C CA . PRO A 1 134 ? -21.062 -0.622 -19.797 1 75.94 134 PRO A CA 1
ATOM 1011 C C . PRO A 1 134 ? -21.484 -1.821 -20.641 1 75.94 134 PRO A C 1
ATOM 1013 O O . PRO A 1 134 ? -22.656 -1.96 -20.984 1 75.94 134 PRO A O 1
ATOM 1016 N N . LEU A 1 135 ? -20.484 -2.635 -20.938 1 74.38 135 LEU A N 1
ATOM 1017 C CA . LEU A 1 135 ? -20.812 -3.818 -21.734 1 74.38 135 LEU A CA 1
ATOM 1018 C C . LEU A 1 135 ? -21.562 -4.844 -20.875 1 74.38 135 LEU A C 1
ATOM 1020 O O . LEU A 1 135 ? -22.188 -5.754 -21.422 1 74.38 135 LEU A O 1
ATOM 1024 N N . ARG A 1 136 ? -21.531 -4.652 -19.641 1 69.5 136 ARG A N 1
ATOM 1025 C CA . ARG A 1 136 ? -22.219 -5.508 -18.688 1 69.5 136 ARG A CA 1
ATOM 1026 C C . ARG A 1 136 ? -22.062 -6.98 -19.047 1 69.5 136 ARG A C 1
ATOM 1028 O O . ARG A 1 136 ? -23.047 -7.707 -19.156 1 69.5 136 ARG A O 1
ATOM 1035 N N . LEU A 1 137 ? -20.875 -7.348 -19.188 1 73.94 137 LEU A N 1
ATOM 1036 C CA . LEU A 1 137 ? -20.609 -8.742 -19.531 1 73.94 137 LEU A CA 1
ATOM 1037 C C . LEU A 1 137 ? -21.219 -9.688 -18.5 1 73.94 137 LEU A C 1
ATOM 1039 O O . LEU A 1 137 ? -20.969 -9.555 -17.297 1 73.94 137 LEU A O 1
ATOM 1043 N N . GLU A 1 138 ? -22.078 -10.516 -18.922 1 72.06 138 GLU A N 1
ATOM 1044 C CA . GLU A 1 138 ? -22.812 -11.414 -18.031 1 72.06 138 GLU A CA 1
ATOM 1045 C C . GLU A 1 138 ? -21.891 -12.453 -17.406 1 72.06 138 GLU A C 1
ATOM 1047 O O . GLU A 1 138 ? -22.047 -12.797 -16.219 1 72.06 138 GLU A O 1
ATOM 1052 N N . ASN A 1 139 ? -21.031 -12.852 -18.25 1 78.38 139 ASN A N 1
ATOM 1053 C CA . ASN A 1 139 ? -20.078 -13.852 -17.781 1 78.38 139 ASN A CA 1
ATOM 1054 C C . ASN A 1 139 ? -18.719 -13.242 -17.484 1 78.38 139 ASN A C 1
ATOM 1056 O O . ASN A 1 139 ? -18.078 -12.703 -18.391 1 78.38 139 ASN A O 1
ATOM 1060 N N . PRO A 1 140 ? -18.281 -13.359 -16.266 1 78.19 140 PRO A N 1
ATOM 1061 C CA . PRO A 1 140 ? -17.016 -12.727 -15.883 1 78.19 140 PRO A CA 1
ATOM 1062 C C . PRO A 1 140 ? -15.805 -13.336 -16.594 1 78.19 140 PRO A C 1
ATOM 1064 O O . PRO A 1 140 ? -14.719 -12.758 -16.578 1 78.19 140 PRO A O 1
ATOM 1067 N N . HIS A 1 141 ? -16.031 -14.461 -17.281 1 87.25 141 HIS A N 1
ATOM 1068 C CA . HIS A 1 141 ? -14.938 -15.164 -17.938 1 87.25 141 HIS A CA 1
ATOM 1069 C C . HIS A 1 141 ? -14.859 -14.812 -19.422 1 87.25 141 HIS A C 1
ATOM 1071 O O . HIS A 1 141 ? -14 -15.328 -20.141 1 87.25 141 HIS A O 1
ATOM 1077 N N . ALA A 1 142 ? -15.688 -13.922 -19.859 1 87.69 142 ALA A N 1
ATOM 1078 C CA . ALA A 1 142 ? -15.789 -13.594 -21.281 1 87.69 142 ALA A CA 1
ATOM 1079 C C . ALA A 1 142 ? -14.453 -13.094 -21.812 1 87.69 142 ALA A C 1
ATOM 1081 O O . ALA A 1 142 ? -14.039 -13.484 -22.906 1 87.69 142 ALA A O 1
ATOM 1082 N N . LEU A 1 143 ? -13.844 -12.305 -21.094 1 86.5 143 LEU A N 1
ATOM 1083 C CA . LEU A 1 143 ? -12.57 -11.766 -21.547 1 86.5 143 LEU A CA 1
ATOM 1084 C C . LEU A 1 143 ? -11.508 -12.859 -21.609 1 86.5 143 LEU A C 1
ATOM 1086 O O . LEU A 1 143 ? -10.672 -12.875 -22.516 1 86.5 143 LEU A O 1
ATOM 1090 N N . ALA A 1 144 ? -11.555 -13.703 -20.672 1 91.19 144 ALA A N 1
ATOM 1091 C CA . ALA A 1 144 ? -10.609 -14.82 -20.656 1 91.19 144 ALA A CA 1
ATOM 1092 C C . ALA A 1 144 ? -10.844 -15.742 -21.844 1 91.19 144 ALA A C 1
ATOM 1094 O O . ALA A 1 144 ? -9.883 -16.25 -22.438 1 91.19 144 ALA A O 1
ATOM 1095 N N . ALA A 1 145 ? -12.062 -15.977 -22.109 1 93.44 145 ALA A N 1
ATOM 1096 C CA . ALA A 1 145 ? -12.398 -16.828 -23.25 1 93.44 145 ALA A CA 1
ATOM 1097 C C . ALA A 1 145 ? -11.883 -16.219 -24.547 1 93.44 145 ALA A C 1
ATOM 1099 O O . ALA A 1 145 ? -11.367 -16.938 -25.406 1 93.44 145 ALA A O 1
ATOM 1100 N N . LEU A 1 146 ? -12.062 -14.953 -24.656 1 91.06 146 LEU A N 1
ATOM 1101 C CA . LEU A 1 146 ? -11.57 -14.258 -25.828 1 91.06 146 LEU A CA 1
ATOM 1102 C C . LEU A 1 146 ? -10.055 -14.375 -25.938 1 91.06 146 LEU A C 1
ATOM 1104 O O . LEU A 1 146 ? -9.523 -14.641 -27.031 1 91.06 146 LEU A O 1
ATOM 1108 N N . GLU A 1 147 ? -9.398 -14.234 -24.844 1 92.38 147 GLU A N 1
ATOM 1109 C CA . GLU A 1 147 ? -7.945 -14.359 -24.828 1 92.38 147 GLU A CA 1
ATOM 1110 C C . GLU A 1 147 ? -7.504 -15.773 -25.188 1 92.38 147 GLU A C 1
ATOM 1112 O O . GLU A 1 147 ? -6.52 -15.961 -25.906 1 92.38 147 GLU A O 1
ATOM 1117 N N . ALA A 1 148 ? -8.227 -16.688 -24.688 1 95.44 148 ALA A N 1
ATOM 1118 C CA . ALA A 1 148 ? -7.918 -18.078 -24.969 1 95.44 148 ALA A CA 1
ATOM 1119 C C . ALA A 1 148 ? -8.016 -18.375 -26.469 1 95.44 148 ALA A C 1
ATOM 1121 O O . ALA A 1 148 ? -7.137 -19.016 -27.031 1 95.44 148 ALA A O 1
ATOM 1122 N N . ARG A 1 149 ? -9.047 -17.891 -27.094 1 95.5 149 ARG A N 1
ATOM 1123 C CA . ARG A 1 149 ? -9.25 -18.094 -28.516 1 95.5 149 ARG A CA 1
ATOM 1124 C C . ARG A 1 149 ? -8.109 -17.469 -29.328 1 95.5 149 ARG A C 1
ATOM 1126 O O . ARG A 1 149 ? -7.598 -18.078 -30.266 1 95.5 149 ARG A O 1
ATOM 1133 N N . LEU A 1 150 ? -7.777 -16.297 -28.938 1 93.75 150 LEU A N 1
ATOM 1134 C CA . LEU A 1 150 ? -6.711 -15.594 -29.641 1 93.75 150 LEU A CA 1
ATOM 1135 C C . LEU A 1 150 ? -5.379 -16.312 -29.453 1 93.75 150 LEU A C 1
ATOM 1137 O O . LEU A 1 150 ? -4.602 -16.438 -30.406 1 93.75 150 LEU A O 1
ATOM 1141 N N . TYR A 1 151 ? -5.125 -16.766 -28.281 1 95.25 151 TYR A N 1
ATOM 1142 C CA . TYR A 1 151 ? -3.893 -17.5 -28.016 1 95.25 151 TYR A CA 1
ATOM 1143 C C . TYR A 1 151 ? -3.828 -18.781 -28.828 1 95.25 151 TYR A C 1
ATOM 1145 O O . TYR A 1 151 ? -2.795 -19.109 -29.422 1 95.25 151 TYR A O 1
ATOM 1153 N N . MET A 1 152 ? -4.863 -19.516 -28.828 1 96.38 152 MET A N 1
ATOM 1154 C CA . MET A 1 152 ? -4.938 -20.766 -29.578 1 96.38 152 MET A CA 1
ATOM 1155 C C . MET A 1 152 ? -4.746 -20.531 -31.062 1 96.38 152 MET A C 1
ATOM 1157 O O . MET A 1 152 ? -4.047 -21.297 -31.734 1 96.38 152 MET A O 1
ATOM 1161 N N . HIS A 1 153 ? -5.316 -19.484 -31.547 1 95.5 153 HIS A N 1
ATOM 1162 C CA . HIS A 1 153 ? -5.191 -19.141 -32.969 1 95.5 153 HIS A CA 1
ATOM 1163 C C . HIS A 1 153 ? -3.742 -18.859 -33.312 1 95.5 153 HIS A C 1
ATOM 1165 O O . HIS A 1 153 ? -3.254 -19.328 -34.344 1 95.5 153 HIS A O 1
ATOM 1171 N N . ARG A 1 154 ? -3.102 -18.188 -32.5 1 93.5 154 ARG A N 1
ATOM 1172 C CA . ARG A 1 154 ? -1.759 -17.703 -32.812 1 93.5 154 ARG A CA 1
ATOM 1173 C C . ARG A 1 154 ? -0.724 -18.812 -32.625 1 93.5 154 ARG A C 1
ATOM 1175 O O . ARG A 1 154 ? 0.266 -18.875 -33.344 1 93.5 154 ARG A O 1
ATOM 1182 N N . THR A 1 155 ? -0.914 -19.688 -31.672 1 95.31 155 THR A N 1
ATOM 1183 C CA . THR A 1 155 ? 0.127 -20.625 -31.266 1 95.31 155 THR A CA 1
ATOM 1184 C C . THR A 1 155 ? -0.167 -22.016 -31.828 1 95.31 155 THR A C 1
ATOM 1186 O O . THR A 1 155 ? 0.706 -22.891 -31.828 1 95.31 155 THR A O 1
ATOM 1189 N N . GLY A 1 156 ? -1.397 -22.234 -32.219 1 95.94 156 GLY A N 1
ATOM 1190 C CA . GLY A 1 156 ? -1.803 -23.562 -32.656 1 95.94 156 GLY A CA 1
ATOM 1191 C C . GLY A 1 156 ? -2.156 -24.484 -31.516 1 95.94 156 GLY A C 1
ATOM 1192 O O . GLY A 1 156 ? -2.383 -25.688 -31.719 1 95.94 156 GLY A O 1
ATOM 1193 N N . ALA A 1 157 ? -2.244 -23.938 -30.312 1 96.94 157 ALA A N 1
ATOM 1194 C CA . ALA A 1 157 ? -2.678 -24.719 -29.156 1 96.94 157 ALA A CA 1
ATOM 1195 C C . ALA A 1 157 ? -4.066 -25.312 -29.391 1 96.94 157 ALA A C 1
ATOM 1197 O O . ALA A 1 157 ? -4.945 -24.656 -29.938 1 96.94 157 ALA A O 1
ATOM 1198 N N . THR A 1 158 ? -4.215 -26.547 -29.016 1 95.75 158 THR A N 1
ATOM 1199 C CA . THR A 1 158 ? -5.488 -27.234 -29.172 1 95.75 158 THR A CA 1
ATOM 1200 C C . THR A 1 158 ? -6.176 -27.422 -27.812 1 95.75 158 THR A C 1
ATOM 1202 O O . THR A 1 158 ? -5.59 -27.141 -26.766 1 95.75 158 THR A O 1
ATOM 1205 N N . GLU A 1 159 ? -7.426 -27.844 -27.859 1 94.88 159 GLU A N 1
ATOM 1206 C CA . GLU A 1 159 ? -8.141 -28.172 -26.641 1 94.88 159 GLU A CA 1
ATOM 1207 C C . GLU A 1 159 ? -7.441 -29.297 -25.875 1 94.88 159 GLU A C 1
ATOM 1209 O O . GLU A 1 159 ? -7.465 -29.312 -24.641 1 94.88 159 GLU A O 1
ATOM 1214 N N . GLU A 1 160 ? -6.801 -30.156 -26.594 1 95.44 160 GLU A N 1
ATOM 1215 C CA . GLU A 1 160 ? -6.035 -31.219 -25.969 1 95.44 160 GLU A CA 1
ATOM 1216 C C . GLU A 1 160 ? -4.859 -30.672 -25.172 1 95.44 160 GLU A C 1
ATOM 1218 O O . GLU A 1 160 ? -4.484 -31.219 -24.141 1 95.44 160 GLU A O 1
ATOM 1223 N N . ASP A 1 161 ? -4.27 -29.641 -25.672 1 97.31 161 ASP A N 1
ATOM 1224 C CA . ASP A 1 161 ? -3.188 -29 -24.938 1 97.31 161 ASP A CA 1
ATOM 1225 C C . ASP A 1 161 ? -3.699 -28.391 -23.641 1 97.31 161 ASP A C 1
ATOM 1227 O O . ASP A 1 161 ? -3.035 -28.484 -22.594 1 97.31 161 ASP A O 1
ATOM 1231 N N . LEU A 1 162 ? -4.855 -27.734 -23.734 1 97.88 162 LEU A N 1
ATOM 1232 C CA . LEU A 1 162 ? -5.457 -27.203 -22.516 1 97.88 162 LEU A CA 1
ATOM 1233 C C . LEU A 1 162 ? -5.789 -28.328 -21.531 1 97.88 162 LEU A C 1
ATOM 1235 O O . LEU A 1 162 ? -5.574 -28.188 -20.328 1 97.88 162 LEU A O 1
ATOM 1239 N N . ALA A 1 163 ? -6.285 -29.406 -22.078 1 97.62 163 ALA A N 1
ATOM 1240 C CA . ALA A 1 163 ? -6.562 -30.594 -21.266 1 97.62 163 ALA A CA 1
ATOM 1241 C C . ALA A 1 163 ? -5.305 -31.078 -20.547 1 97.62 163 ALA A C 1
ATOM 1243 O O . ALA A 1 163 ? -5.355 -31.453 -19.375 1 97.62 163 ALA A O 1
ATOM 1244 N N . ALA A 1 164 ? -4.219 -31.078 -21.281 1 97.69 164 ALA A N 1
ATOM 1245 C CA . ALA A 1 164 ? -2.959 -31.547 -20.703 1 97.69 164 ALA A CA 1
ATOM 1246 C C . ALA A 1 164 ? -2.559 -30.688 -19.5 1 97.69 164 ALA A C 1
ATOM 1248 O O . ALA A 1 164 ? -2.049 -31.203 -18.5 1 97.69 164 ALA A O 1
ATOM 1249 N N . VAL A 1 165 ? -2.762 -29.375 -19.594 1 98.25 165 VAL A N 1
ATOM 1250 C CA . VAL A 1 165 ? -2.471 -28.469 -18.484 1 98.25 165 VAL A CA 1
ATOM 1251 C C . VAL A 1 165 ? -3.354 -28.812 -17.297 1 98.25 165 VAL A C 1
ATOM 1253 O O . VAL A 1 165 ? -2.863 -28.938 -16.172 1 98.25 165 VAL A O 1
ATOM 1256 N N . VAL A 1 166 ? -4.637 -29 -17.531 1 98.19 166 VAL A N 1
ATOM 1257 C CA . VAL A 1 166 ? -5.613 -29.266 -16.469 1 98.19 166 VAL A CA 1
ATOM 1258 C C . VAL A 1 166 ? -5.297 -30.609 -15.805 1 98.19 166 VAL A C 1
ATOM 1260 O O . VAL A 1 166 ? -5.25 -30.688 -14.578 1 98.19 166 VAL A O 1
ATOM 1263 N N . VAL A 1 167 ? -5.086 -31.609 -16.625 1 97.5 167 VAL A N 1
ATOM 1264 C CA . VAL A 1 167 ? -4.844 -32.938 -16.109 1 97.5 167 VAL A CA 1
ATOM 1265 C C . VAL A 1 167 ? -3.574 -32.969 -15.258 1 97.5 167 VAL A C 1
ATOM 1267 O O . VAL A 1 167 ? -3.549 -33.562 -14.18 1 97.5 167 VAL A O 1
ATOM 1270 N N . ARG A 1 168 ? -2.559 -32.344 -15.75 1 97.44 168 ARG A N 1
ATOM 1271 C CA . ARG A 1 168 ? -1.318 -32.25 -14.984 1 97.44 168 ARG A CA 1
ATOM 1272 C C . ARG A 1 168 ? -1.54 -31.531 -13.664 1 97.44 168 ARG A C 1
ATOM 1274 O O . ARG A 1 168 ? -1.06 -31.969 -12.617 1 97.44 168 ARG A O 1
ATOM 1281 N N . ALA A 1 169 ? -2.197 -30.406 -13.727 1 98 169 ALA A N 1
ATOM 1282 C CA . ALA A 1 169 ? -2.453 -29.609 -12.523 1 98 169 ALA A CA 1
ATOM 1283 C C . ALA A 1 169 ? -3.217 -30.422 -11.484 1 98 169 ALA A C 1
ATOM 1285 O O . ALA A 1 169 ? -2.871 -30.406 -10.297 1 98 169 ALA A O 1
ATOM 1286 N N . LYS A 1 170 ? -4.266 -31.109 -11.938 1 97.81 170 LYS A N 1
ATOM 1287 C CA . LYS A 1 170 ? -5.09 -31.922 -11.039 1 97.81 170 LYS A CA 1
ATOM 1288 C C . LYS A 1 170 ? -4.289 -33.094 -10.453 1 97.81 170 LYS A C 1
ATOM 1290 O O . LYS A 1 170 ? -4.422 -33.406 -9.273 1 97.81 170 LYS A O 1
ATOM 1295 N N . ARG A 1 171 ? -3.525 -33.656 -11.25 1 96.75 171 ARG A N 1
ATOM 1296 C CA . ARG A 1 171 ? -2.674 -34.75 -10.781 1 96.75 171 ARG A CA 1
ATOM 1297 C C . ARG A 1 171 ? -1.654 -34.25 -9.766 1 96.75 171 ARG A C 1
ATOM 1299 O O . ARG A 1 171 ? -1.471 -34.875 -8.711 1 96.75 171 ARG A O 1
ATOM 1306 N N . ASN A 1 172 ? -0.942 -33.219 -10.117 1 97.31 172 ASN A N 1
ATOM 1307 C CA . ASN A 1 172 ? 0.027 -32.656 -9.188 1 97.31 172 ASN A CA 1
ATOM 1308 C C . ASN A 1 172 ? -0.619 -32.281 -7.855 1 97.31 172 ASN A C 1
ATOM 1310 O O . ASN A 1 172 ? -0.001 -32.438 -6.801 1 97.31 172 ASN A O 1
ATOM 1314 N N . ALA A 1 173 ? -1.837 -31.781 -7.887 1 96.94 173 ALA A N 1
ATOM 1315 C CA . ALA A 1 173 ? -2.572 -31.344 -6.699 1 96.94 173 ALA A CA 1
ATOM 1316 C C . ALA A 1 173 ? -2.787 -32.5 -5.734 1 96.94 173 ALA A C 1
ATOM 1318 O O . ALA A 1 173 ? -2.932 -32.312 -4.527 1 96.94 173 ALA A O 1
ATOM 1319 N N . MET A 1 174 ? -2.803 -33.688 -6.227 1 95.31 174 MET A N 1
ATOM 1320 C CA . MET A 1 174 ? -3.018 -34.844 -5.395 1 95.31 174 MET A CA 1
ATOM 1321 C C . MET A 1 174 ? -1.878 -35.031 -4.395 1 95.31 174 MET A C 1
ATOM 1323 O O . MET A 1 174 ? -2.061 -35.656 -3.344 1 95.31 174 MET A O 1
ATOM 1327 N N . ARG A 1 175 ? -0.758 -34.5 -4.699 1 92.69 175 ARG A N 1
ATOM 1328 C CA . ARG A 1 175 ? 0.402 -34.594 -3.822 1 92.69 175 ARG A CA 1
ATOM 1329 C C . ARG A 1 175 ? 0.54 -33.375 -2.934 1 92.69 175 ARG A C 1
ATOM 1331 O O . ARG A 1 175 ? 1.516 -33.25 -2.191 1 92.69 175 ARG A O 1
ATOM 1338 N N . ASN A 1 176 ? -0.33 -32.438 -3.035 1 94.62 176 ASN A N 1
ATOM 1339 C CA . ASN A 1 176 ? -0.359 -31.219 -2.24 1 94.62 176 ASN A CA 1
ATOM 1340 C C . ASN A 1 176 ? -1.487 -31.234 -1.213 1 94.62 176 ASN A C 1
ATOM 1342 O O . ASN A 1 176 ? -2.66 -31.109 -1.569 1 94.62 176 ASN A O 1
ATOM 1346 N N . PRO A 1 177 ? -1.149 -31.391 0.008 1 89.38 177 PRO A N 1
ATOM 1347 C CA . PRO A 1 177 ? -2.188 -31.516 1.032 1 89.38 177 PRO A CA 1
ATOM 1348 C C . PRO A 1 177 ? -3.07 -30.281 1.145 1 89.38 177 PRO A C 1
ATOM 1350 O O . PRO A 1 177 ? -4.164 -30.344 1.712 1 89.38 177 PRO A O 1
ATOM 1353 N N . ARG A 1 178 ? -2.729 -29.141 0.59 1 92.06 178 ARG A N 1
ATOM 1354 C CA . ARG A 1 178 ? -3.51 -27.922 0.655 1 92.06 178 ARG A CA 1
ATOM 1355 C C . ARG A 1 178 ? -4.508 -27.844 -0.497 1 92.06 178 ARG A C 1
ATOM 1357 O O . ARG A 1 178 ? -5.422 -27.016 -0.478 1 92.06 178 ARG A O 1
ATOM 1364 N N . ALA A 1 179 ? -4.32 -28.641 -1.466 1 93.5 179 ALA A N 1
ATOM 1365 C CA . ALA A 1 179 ? -5.133 -28.547 -2.678 1 93.5 179 ALA A CA 1
ATOM 1366 C C . ALA A 1 179 ? -6.516 -29.156 -2.461 1 93.5 179 ALA A C 1
ATOM 1368 O O . ALA A 1 179 ? -6.637 -30.328 -2.121 1 93.5 179 ALA A O 1
ATOM 1369 N N . SER A 1 180 ? -7.504 -28.375 -2.707 1 92.31 180 SER A N 1
ATOM 1370 C CA . SER A 1 180 ? -8.875 -28.812 -2.453 1 92.31 180 SER A CA 1
ATOM 1371 C C . SER A 1 180 ? -9.516 -29.375 -3.713 1 92.31 180 SER A C 1
ATOM 1373 O O . SER A 1 180 ? -10.57 -30.016 -3.645 1 92.31 180 SER A O 1
ATOM 1375 N N . PHE A 1 181 ? -8.844 -29.25 -4.824 1 94.12 181 PHE A N 1
ATOM 1376 C CA . PHE A 1 181 ? -9.508 -29.609 -6.07 1 94.12 181 PHE A CA 1
ATOM 1377 C C . PHE A 1 181 ? -8.672 -30.625 -6.852 1 94.12 181 PHE A C 1
ATOM 1379 O O . PHE A 1 181 ? -8.664 -30.609 -8.086 1 94.12 181 PHE A O 1
ATOM 1386 N N . ALA A 1 182 ? -7.945 -31.344 -6.129 1 89.81 182 ALA A N 1
ATOM 1387 C CA . ALA A 1 182 ? -7.285 -32.5 -6.738 1 89.81 182 ALA A CA 1
ATOM 1388 C C . ALA A 1 182 ? -8.305 -33.469 -7.305 1 89.81 182 ALA A C 1
ATOM 1390 O O . ALA A 1 182 ? -9.367 -33.688 -6.723 1 89.81 182 ALA A O 1
ATOM 1391 N N . MET A 1 183 ? -7.961 -33.938 -8.406 1 88.38 183 MET A N 1
ATOM 1392 C CA . MET A 1 183 ? -8.852 -34.906 -9.055 1 88.38 183 MET A CA 1
ATOM 1393 C C . MET A 1 183 ? -8.078 -35.844 -9.977 1 88.38 183 MET A C 1
ATOM 1395 O O . MET A 1 183 ? -7.117 -35.406 -10.625 1 88.38 183 MET A O 1
ATOM 1399 N N . ASN A 1 184 ? -8.547 -37 -9.945 1 90.31 184 ASN A N 1
ATOM 1400 C CA . ASN A 1 184 ? -8.039 -37.906 -10.953 1 90.31 184 ASN A CA 1
ATOM 1401 C C . ASN A 1 184 ? -8.82 -37.812 -12.258 1 90.31 184 ASN A C 1
ATOM 1403 O O . ASN A 1 184 ? -9.805 -38.5 -12.461 1 90.31 184 ASN A O 1
ATOM 1407 N N . VAL A 1 185 ? -8.375 -36.906 -13.023 1 91.94 185 VAL A N 1
ATOM 1408 C CA . VAL A 1 185 ? -9.078 -36.625 -14.266 1 91.94 185 VAL A CA 1
ATOM 1409 C C . VAL A 1 185 ? -8.164 -36.906 -15.461 1 91.94 185 VAL A C 1
ATOM 1411 O O . VAL A 1 185 ? -6.945 -36.719 -15.367 1 91.94 185 VAL A O 1
ATOM 1414 N N . GLY A 1 186 ? -8.734 -37.406 -16.484 1 92.62 186 GLY A N 1
ATOM 1415 C CA . GLY A 1 186 ? -8.016 -37.594 -17.75 1 92.62 186 GLY A CA 1
ATOM 1416 C C . GLY A 1 186 ? -8.508 -36.656 -18.844 1 92.62 186 GLY A C 1
ATOM 1417 O O . GLY A 1 186 ? -9.344 -35.781 -18.594 1 92.62 186 GLY A O 1
ATOM 1418 N N . VAL A 1 187 ? -7.887 -36.812 -20 1 93 187 VAL A N 1
ATOM 1419 C CA . VAL A 1 187 ? -8.219 -35.969 -21.141 1 93 187 VAL A CA 1
ATOM 1420 C C . VAL A 1 187 ? -9.688 -36.156 -21.516 1 93 187 VAL A C 1
ATOM 1422 O O . VAL A 1 187 ? -10.383 -35.219 -21.859 1 93 187 VAL A O 1
ATOM 1425 N N . ASP A 1 188 ? -10.164 -37.406 -21.453 1 93.06 188 ASP A N 1
ATOM 1426 C CA . ASP A 1 188 ? -11.555 -37.688 -21.797 1 93.06 188 ASP A CA 1
ATOM 1427 C C . ASP A 1 188 ? -12.523 -37 -20.844 1 93.06 188 ASP A C 1
ATOM 1429 O O . ASP A 1 188 ? -13.562 -36.5 -21.266 1 93.06 188 ASP A O 1
ATOM 1433 N N . ASP A 1 189 ? -12.211 -37 -19.609 1 93.44 189 ASP A N 1
ATOM 1434 C CA . ASP A 1 189 ? -13.023 -36.312 -18.609 1 93.44 189 ASP A CA 1
ATOM 1435 C C . ASP A 1 189 ? -13.086 -34.812 -18.906 1 93.44 189 ASP A C 1
ATOM 1437 O O . ASP A 1 189 ? -14.141 -34.188 -18.766 1 93.44 189 ASP A O 1
ATOM 1441 N N . TYR A 1 190 ? -11.891 -34.281 -19.234 1 94.56 190 TYR A N 1
ATOM 1442 C CA . TYR A 1 190 ? -11.797 -32.875 -19.594 1 94.56 190 TYR A CA 1
ATOM 1443 C C . TYR A 1 190 ? -12.703 -32.562 -20.781 1 94.56 190 TYR A C 1
ATOM 1445 O O . TYR A 1 190 ? -13.453 -31.594 -20.75 1 94.56 190 TYR A O 1
ATOM 1453 N N . LEU A 1 191 ? -12.648 -33.344 -21.781 1 91.31 191 LEU A N 1
ATOM 1454 C CA . LEU A 1 191 ? -13.391 -33.094 -23.016 1 91.31 191 LEU A CA 1
ATOM 1455 C C . LEU A 1 191 ? -14.891 -33.281 -22.797 1 91.31 191 LEU A C 1
ATOM 1457 O O . LEU A 1 191 ? -15.703 -32.688 -23.5 1 91.31 191 LEU A O 1
ATOM 1461 N N . ALA A 1 192 ? -15.234 -34.031 -21.812 1 91.5 192 ALA A N 1
ATOM 1462 C CA . ALA A 1 192 ? -16.641 -34.312 -21.5 1 91.5 192 ALA A CA 1
ATOM 1463 C C . ALA A 1 192 ? -17.234 -33.188 -20.641 1 91.5 192 ALA A C 1
ATOM 1465 O O . ALA A 1 192 ? -18.453 -33.062 -20.531 1 91.5 192 ALA A O 1
ATOM 1466 N N . ALA A 1 193 ? -16.297 -32.469 -20.109 1 90.25 193 ALA A N 1
ATOM 1467 C CA . ALA A 1 193 ? -16.766 -31.406 -19.25 1 90.25 193 ALA A CA 1
ATOM 1468 C C . ALA A 1 193 ? -17.453 -30.297 -20.062 1 90.25 193 ALA A C 1
ATOM 1470 O O . ALA A 1 193 ? -17 -29.984 -21.172 1 90.25 193 ALA A O 1
ATOM 1471 N N . GLY A 1 194 ? -18.562 -29.797 -19.625 1 90.5 194 GLY A N 1
ATOM 1472 C CA . GLY A 1 194 ? -19.281 -28.719 -20.312 1 90.5 194 GLY A CA 1
ATOM 1473 C C . GLY A 1 194 ? -18.469 -27.453 -20.438 1 90.5 194 GLY A C 1
ATOM 1474 O O . GLY A 1 194 ? -17.609 -27.156 -19.609 1 90.5 194 GLY A O 1
ATOM 1475 N N . LYS A 1 195 ? -18.719 -26.703 -21.578 1 92.19 195 LYS A N 1
ATOM 1476 C CA . LYS A 1 195 ? -18.078 -25.422 -21.797 1 92.19 195 LYS A CA 1
ATOM 1477 C C . LYS A 1 195 ? -18.719 -24.328 -20.953 1 92.19 195 LYS A C 1
ATOM 1479 O O . LYS A 1 195 ? -19.938 -24.266 -20.828 1 92.19 195 LYS A O 1
ATOM 1484 N N . VAL A 1 196 ? -17.891 -23.609 -20.219 1 90.31 196 VAL A N 1
ATOM 1485 C CA . VAL A 1 196 ? -18.344 -22.391 -19.547 1 90.31 196 VAL A CA 1
ATOM 1486 C C . VAL A 1 196 ? -18.531 -21.281 -20.578 1 90.31 196 VAL A C 1
ATOM 1488 O O . VAL A 1 196 ? -19.578 -20.625 -20.609 1 90.31 196 VAL A O 1
ATOM 1491 N N . LEU A 1 197 ? -17.578 -21.078 -21.344 1 91.56 197 LEU A N 1
ATOM 1492 C CA . LEU A 1 197 ? -17.547 -20.172 -22.484 1 91.56 197 LEU A CA 1
ATOM 1493 C C . LEU A 1 197 ? -16.5 -20.609 -23.5 1 91.56 197 LEU A C 1
ATOM 1495 O O . LEU A 1 197 ? -15.32 -20.75 -23.172 1 91.56 197 LEU A O 1
ATOM 1499 N N . ASP A 1 198 ? -16.953 -20.719 -24.641 1 92.56 198 ASP A N 1
ATOM 1500 C CA . ASP A 1 198 ? -16.062 -21.266 -25.656 1 92.56 198 ASP A CA 1
ATOM 1501 C C . ASP A 1 198 ? -14.805 -20.391 -25.797 1 92.56 198 ASP A C 1
ATOM 1503 O O . ASP A 1 198 ? -14.906 -19.172 -25.969 1 92.56 198 ASP A O 1
ATOM 1507 N N . PRO A 1 199 ? -13.625 -21.078 -25.719 1 95 199 PRO A N 1
ATOM 1508 C CA . PRO A 1 199 ? -13.258 -22.5 -25.734 1 95 199 PRO A CA 1
ATOM 1509 C C . PRO A 1 199 ? -13.062 -23.094 -24.344 1 95 199 PRO A C 1
ATOM 1511 O O . PRO A 1 199 ? -12.633 -24.234 -24.203 1 95 199 PRO A O 1
ATOM 1514 N N . LEU A 1 200 ? -13.297 -22.297 -23.328 1 95.94 200 LEU A N 1
ATOM 1515 C CA . LEU A 1 200 ? -12.992 -22.703 -21.953 1 95.94 200 LEU A CA 1
ATOM 1516 C C . LEU A 1 200 ? -14.078 -23.641 -21.422 1 95.94 200 LEU A C 1
ATOM 1518 O O . LEU A 1 200 ? -15.266 -23.312 -21.5 1 95.94 200 LEU A O 1
ATOM 1522 N N . ARG A 1 201 ? -13.633 -24.734 -20.953 1 96.38 201 ARG A N 1
ATOM 1523 C CA . ARG A 1 201 ? -14.516 -25.672 -20.266 1 96.38 201 ARG A CA 1
ATOM 1524 C C . ARG A 1 201 ? -14.469 -25.453 -18.75 1 96.38 201 ARG A C 1
ATOM 1526 O O . ARG A 1 201 ? -13.633 -24.703 -18.25 1 96.38 201 ARG A O 1
ATOM 1533 N N . ARG A 1 202 ? -15.328 -26.141 -18.047 1 95 202 ARG A N 1
ATOM 1534 C CA . ARG A 1 202 ? -15.438 -25.984 -16.609 1 95 202 ARG A CA 1
ATOM 1535 C C . ARG A 1 202 ? -14.102 -26.234 -15.922 1 95 202 ARG A C 1
ATOM 1537 O O . ARG A 1 202 ? -13.727 -25.516 -14.992 1 95 202 ARG A O 1
ATOM 1544 N N . LEU A 1 203 ? -13.336 -27.219 -16.391 1 96.44 203 LEU A N 1
ATOM 1545 C CA . LEU A 1 203 ? -12.094 -27.609 -15.75 1 96.44 203 LEU A CA 1
ATOM 1546 C C . LEU A 1 203 ? -10.961 -26.656 -16.109 1 96.44 203 LEU A C 1
ATOM 1548 O O . LEU A 1 203 ? -9.906 -26.672 -15.477 1 96.44 203 LEU A O 1
ATOM 1552 N N . ASP A 1 204 ? -11.242 -25.734 -17.094 1 97.5 204 ASP A N 1
ATOM 1553 C CA . ASP A 1 204 ? -10.242 -24.75 -17.5 1 97.5 204 ASP A CA 1
ATOM 1554 C C . ASP A 1 204 ? -10.227 -23.562 -16.531 1 97.5 204 ASP A C 1
ATOM 1556 O O . ASP A 1 204 ? -9.328 -22.719 -16.609 1 97.5 204 ASP A O 1
ATOM 1560 N N . VAL A 1 205 ? -11.211 -23.484 -15.656 1 96.31 205 VAL A N 1
ATOM 1561 C CA . VAL A 1 205 ? -11.391 -22.328 -14.781 1 96.31 205 VAL A CA 1
ATOM 1562 C C . VAL A 1 205 ? -11.219 -22.75 -13.32 1 96.31 205 VAL A C 1
ATOM 1564 O O . VAL A 1 205 ? -11.992 -23.562 -12.812 1 96.31 205 VAL A O 1
ATOM 1567 N N . ALA A 1 206 ? -10.219 -22.188 -12.703 1 96.88 206 ALA A N 1
ATOM 1568 C CA . ALA A 1 206 ? -9.969 -22.531 -11.305 1 96.88 206 ALA A CA 1
ATOM 1569 C C . ALA A 1 206 ? -11.094 -22.031 -10.398 1 96.88 206 ALA A C 1
ATOM 1571 O O . ALA A 1 206 ? -11.586 -20.922 -10.578 1 96.88 206 ALA A O 1
ATOM 1572 N N . PRO A 1 207 ? -11.531 -22.844 -9.453 1 95.5 207 PRO A N 1
ATOM 1573 C CA . PRO A 1 207 ? -12.555 -22.406 -8.5 1 95.5 207 PRO A CA 1
ATOM 1574 C C . PRO A 1 207 ? -11.992 -21.469 -7.43 1 95.5 207 PRO A C 1
ATOM 1576 O O . PRO A 1 207 ? -10.781 -21.406 -7.227 1 95.5 207 PRO A O 1
ATOM 1579 N N . LEU A 1 208 ? -12.891 -20.766 -6.773 1 94.75 208 LEU A N 1
ATOM 1580 C CA . LEU A 1 208 ? -12.492 -19.875 -5.699 1 94.75 208 LEU A CA 1
ATOM 1581 C C . LEU A 1 208 ? -12.367 -20.625 -4.379 1 94.75 208 LEU A C 1
ATOM 1583 O O . LEU A 1 208 ? -13.07 -21.609 -4.156 1 94.75 208 LEU A O 1
ATOM 1587 N N . VAL A 1 209 ? -11.461 -20.141 -3.541 1 96.69 209 VAL A N 1
ATOM 1588 C CA . VAL A 1 209 ? -11.312 -20.75 -2.219 1 96.69 209 VAL A CA 1
ATOM 1589 C C . VAL A 1 209 ? -11.094 -19.656 -1.178 1 96.69 209 VAL A C 1
ATOM 1591 O O . VAL A 1 209 ? -10.641 -18.547 -1.508 1 96.69 209 VAL A O 1
ATOM 1594 N N . ASP A 1 210 ? -11.469 -19.984 0.077 1 96.5 210 ASP A N 1
ATOM 1595 C CA . ASP A 1 210 ? -11.086 -19.172 1.239 1 96.5 210 ASP A CA 1
ATOM 1596 C C . ASP A 1 210 ? -9.68 -19.531 1.718 1 96.5 210 ASP A C 1
ATOM 1598 O O . ASP A 1 210 ? -9.359 -20.719 1.89 1 96.5 210 ASP A O 1
ATOM 1602 N N . ALA A 1 211 ? -8.859 -18.516 1.829 1 97.06 211 ALA A N 1
ATOM 1603 C CA . ALA A 1 211 ? -7.52 -18.828 2.326 1 97.06 211 ALA A CA 1
ATOM 1604 C C . ALA A 1 211 ? -6.848 -17.578 2.896 1 97.06 211 ALA A C 1
ATOM 1606 O O . ALA A 1 211 ? -7.203 -16.453 2.541 1 97.06 211 ALA A O 1
ATOM 1607 N N . ALA A 1 212 ? -5.973 -17.781 3.805 1 96.81 212 ALA A N 1
ATOM 1608 C CA . ALA A 1 212 ? -5.066 -16.766 4.348 1 96.81 212 ALA A CA 1
ATOM 1609 C C . ALA A 1 212 ? -3.629 -17.281 4.383 1 96.81 212 ALA A C 1
ATOM 1611 O O . ALA A 1 212 ? -3.387 -18.453 4.699 1 96.81 212 ALA A O 1
ATOM 1612 N N . VAL A 1 213 ? -2.732 -16.484 3.945 1 98 213 VAL A N 1
ATOM 1613 C CA . VAL A 1 213 ? -1.313 -16.812 3.979 1 98 213 VAL A CA 1
ATOM 1614 C C . VAL A 1 213 ? -0.533 -15.711 4.68 1 98 213 VAL A C 1
ATOM 1616 O O . VAL A 1 213 ? -0.786 -14.523 4.453 1 98 213 VAL A O 1
ATOM 1619 N N . VAL A 1 214 ? 0.364 -16.062 5.613 1 98.31 214 VAL A N 1
ATOM 1620 C CA . VAL A 1 214 ? 1.236 -15.141 6.328 1 98.31 214 VAL A CA 1
ATOM 1621 C C . VAL A 1 214 ? 2.695 -15.547 6.121 1 98.31 214 VAL A C 1
ATOM 1623 O O . VAL A 1 214 ? 3.035 -16.734 6.188 1 98.31 214 VAL A O 1
ATOM 1626 N N . VAL A 1 215 ? 3.504 -14.586 5.793 1 98.75 215 VAL A N 1
ATOM 1627 C CA . VAL A 1 215 ? 4.926 -14.797 5.531 1 98.75 215 VAL A CA 1
ATOM 1628 C C . VAL A 1 215 ? 5.758 -13.859 6.398 1 98.75 215 VAL A C 1
ATOM 1630 O O . VAL A 1 215 ? 5.445 -12.672 6.512 1 98.75 215 VAL A O 1
ATOM 1633 N N . VAL A 1 216 ? 6.777 -14.383 7.027 1 98.75 216 VAL A N 1
ATOM 1634 C CA . VAL A 1 216 ? 7.691 -13.578 7.832 1 98.75 216 VAL A CA 1
ATOM 1635 C C . VAL A 1 216 ? 9.008 -13.383 7.074 1 98.75 216 VAL A C 1
ATOM 1637 O O . VAL A 1 216 ? 9.68 -14.352 6.727 1 98.75 216 VAL A O 1
ATOM 1640 N N . LEU A 1 217 ? 9.336 -12.148 6.781 1 98.81 217 LEU A N 1
ATOM 1641 C CA . LEU A 1 217 ? 10.609 -11.797 6.172 1 98.81 217 LEU A CA 1
ATOM 1642 C C . LEU A 1 217 ? 11.555 -11.18 7.203 1 98.81 217 LEU A C 1
ATOM 1644 O O . LEU A 1 217 ? 11.102 -10.516 8.141 1 98.81 217 LEU A O 1
ATOM 1648 N N . ALA A 1 218 ? 12.844 -11.398 6.977 1 98.69 218 ALA A N 1
ATOM 1649 C CA . ALA A 1 218 ? 13.82 -10.875 7.926 1 98.69 218 ALA A CA 1
ATOM 1650 C C . ALA A 1 218 ? 15.109 -10.477 7.215 1 98.69 218 ALA A C 1
ATOM 1652 O O . ALA A 1 218 ? 15.422 -10.992 6.137 1 98.69 218 ALA A O 1
ATOM 1653 N N . SER A 1 219 ? 15.789 -9.523 7.824 1 98.19 219 SER A N 1
ATOM 1654 C CA . SER A 1 219 ? 17.141 -9.211 7.383 1 98.19 219 SER A CA 1
ATOM 1655 C C . SER A 1 219 ? 18.062 -10.43 7.492 1 98.19 219 SER A C 1
ATOM 1657 O O . SER A 1 219 ? 17.719 -11.398 8.172 1 98.19 219 SER A O 1
ATOM 1659 N N . GLU A 1 220 ? 19.141 -10.328 6.812 1 97.75 220 GLU A N 1
ATOM 1660 C CA . GLU A 1 220 ? 20.047 -11.484 6.77 1 97.75 220 GLU A CA 1
ATOM 1661 C C . GLU A 1 220 ? 20.469 -11.906 8.18 1 97.75 220 GLU A C 1
ATOM 1663 O O . GLU A 1 220 ? 20.422 -13.094 8.508 1 97.75 220 GLU A O 1
ATOM 1668 N N . GLU A 1 221 ? 20.875 -10.945 8.992 1 97.12 221 GLU A N 1
ATOM 1669 C CA . GLU A 1 221 ? 21.312 -11.242 10.352 1 97.12 221 GLU A CA 1
ATOM 1670 C C . GLU A 1 221 ? 20.203 -11.875 11.172 1 97.12 221 GLU A C 1
ATOM 1672 O O . GLU A 1 221 ? 20.406 -12.906 11.82 1 97.12 221 GLU A O 1
ATOM 1677 N N . GLU A 1 222 ? 19.047 -11.297 11.094 1 97.31 222 GLU A N 1
ATOM 1678 C CA . GLU A 1 222 ? 17.922 -11.82 11.852 1 97.31 222 GLU A CA 1
ATOM 1679 C C . GLU A 1 222 ? 17.469 -13.18 11.305 1 97.31 222 GLU A C 1
ATOM 1681 O O . GLU A 1 222 ? 17.062 -14.055 12.07 1 97.31 222 GLU A O 1
ATOM 1686 N N . ALA A 1 223 ? 17.5 -13.312 10 1 97.81 223 ALA A N 1
ATOM 1687 C CA . ALA A 1 223 ? 17.094 -14.57 9.383 1 97.81 223 ALA A CA 1
ATOM 1688 C C . ALA A 1 223 ? 17.953 -15.727 9.883 1 97.81 223 ALA A C 1
ATOM 1690 O O . ALA A 1 223 ? 17.438 -16.797 10.219 1 97.81 223 ALA A O 1
ATOM 1691 N N . ARG A 1 224 ? 19.25 -15.562 9.945 1 96.25 224 ARG A N 1
ATOM 1692 C CA . ARG A 1 224 ? 20.172 -16.609 10.367 1 96.25 224 ARG A CA 1
ATOM 1693 C C . ARG A 1 224 ? 19.984 -16.938 11.852 1 96.25 224 ARG A C 1
ATOM 1695 O O . ARG A 1 224 ? 20.266 -18.062 12.281 1 96.25 224 ARG A O 1
ATOM 1702 N N . ARG A 1 225 ? 19.5 -15.984 12.594 1 96.12 225 ARG A N 1
ATOM 1703 C CA . ARG A 1 225 ? 19.234 -16.203 14.008 1 96.12 225 ARG A CA 1
ATOM 1704 C C . ARG A 1 225 ? 17.938 -17 14.203 1 96.12 225 ARG A C 1
ATOM 1706 O O . ARG A 1 225 ? 17.844 -17.828 15.109 1 96.12 225 ARG A O 1
ATOM 1713 N N . LEU A 1 226 ? 17.016 -16.812 13.289 1 95.94 226 LEU A N 1
ATOM 1714 C CA . LEU A 1 226 ? 15.672 -17.328 13.5 1 95.94 226 LEU A CA 1
ATOM 1715 C C . LEU A 1 226 ? 15.516 -18.734 12.922 1 95.94 226 LEU A C 1
ATOM 1717 O O . LEU A 1 226 ? 14.664 -19.5 13.367 1 95.94 226 LEU A O 1
ATOM 1721 N N . THR A 1 227 ? 16.234 -19.047 11.898 1 95.62 227 THR A N 1
ATOM 1722 C CA . THR A 1 227 ? 16.078 -20.344 11.258 1 95.62 227 THR A CA 1
ATOM 1723 C C . THR A 1 227 ? 17.375 -20.766 10.57 1 95.62 227 THR A C 1
ATOM 1725 O O . THR A 1 227 ? 18.172 -19.922 10.172 1 95.62 227 THR A O 1
ATOM 1728 N N . ASP A 1 228 ? 17.5 -22.078 10.344 1 95 228 ASP A N 1
ATOM 1729 C CA . ASP A 1 228 ? 18.656 -22.641 9.656 1 95 228 ASP A CA 1
ATOM 1730 C C . ASP A 1 228 ? 18.406 -22.781 8.156 1 95 228 ASP A C 1
ATOM 1732 O O . ASP A 1 228 ? 19.328 -23.047 7.391 1 95 228 ASP A O 1
ATOM 1736 N N . SER A 1 229 ? 17.188 -22.5 7.781 1 95.5 229 SER A N 1
ATOM 1737 C CA . SER A 1 229 ? 16.859 -22.734 6.383 1 95.5 229 SER A CA 1
ATOM 1738 C C . SER A 1 229 ? 16.078 -21.562 5.789 1 95.5 229 SER A C 1
ATOM 1740 O O . SER A 1 229 ? 15.016 -21.75 5.207 1 95.5 229 SER A O 1
ATOM 1742 N N . PRO A 1 230 ? 16.656 -20.406 5.93 1 97.94 230 PRO A N 1
ATOM 1743 C CA . PRO A 1 230 ? 15.977 -19.297 5.266 1 97.94 230 PRO A CA 1
ATOM 1744 C C . PRO A 1 230 ? 15.93 -19.453 3.748 1 97.94 230 PRO A C 1
ATOM 1746 O O . PRO A 1 230 ? 16.844 -20.016 3.152 1 97.94 230 PRO A O 1
ATOM 1749 N N . VAL A 1 231 ? 14.844 -19.062 3.164 1 98.75 231 VAL A N 1
ATOM 1750 C CA . VAL A 1 231 ? 14.766 -18.938 1.712 1 98.75 231 VAL A CA 1
ATOM 1751 C C . VAL A 1 231 ? 14.984 -17.484 1.302 1 98.75 231 VAL A C 1
ATOM 1753 O O . VAL A 1 231 ? 14.234 -16.594 1.721 1 98.75 231 VAL A O 1
ATOM 1756 N N . TRP A 1 232 ? 15.953 -17.281 0.477 1 98.75 232 TRP A N 1
ATOM 1757 C CA . TRP A 1 232 ? 16.375 -15.922 0.152 1 98.75 232 TRP A CA 1
ATOM 1758 C C . TRP A 1 232 ? 15.539 -15.359 -0.999 1 98.75 232 TRP A C 1
ATOM 1760 O O . TRP A 1 232 ? 15.336 -16.031 -2.012 1 98.75 232 TRP A O 1
ATOM 1770 N N . VAL A 1 233 ? 15.008 -14.148 -0.798 1 98.81 233 VAL A N 1
ATOM 1771 C CA . VAL A 1 233 ? 14.398 -13.406 -1.892 1 98.81 233 VAL A CA 1
ATOM 1772 C C . VAL A 1 233 ? 15.484 -12.734 -2.734 1 98.81 233 VAL A C 1
ATOM 1774 O O . VAL A 1 233 ? 16.125 -11.781 -2.289 1 98.81 233 VAL A O 1
ATOM 1777 N N . ARG A 1 234 ? 15.594 -13.188 -3.967 1 98.12 234 ARG A N 1
ATOM 1778 C CA . ARG A 1 234 ? 16.688 -12.727 -4.805 1 98.12 234 ARG A CA 1
ATOM 1779 C C . ARG A 1 234 ? 16.266 -11.562 -5.688 1 98.12 234 ARG A C 1
ATOM 1781 O O . ARG A 1 234 ? 17.094 -10.742 -6.086 1 98.12 234 ARG A O 1
ATOM 1788 N N . GLY A 1 235 ? 15.047 -11.531 -5.988 1 97.88 235 GLY A N 1
ATOM 1789 C CA . GLY A 1 235 ? 14.492 -10.453 -6.797 1 97.88 235 GLY A CA 1
ATOM 1790 C C . GLY A 1 235 ? 12.984 -10.375 -6.73 1 97.88 235 GLY A C 1
ATOM 1791 O O . GLY A 1 235 ? 12.305 -11.391 -6.594 1 97.88 235 GLY A O 1
ATOM 1792 N N . VAL A 1 236 ? 12.492 -9.164 -6.805 1 98.19 236 VAL A N 1
ATOM 1793 C CA . VAL A 1 236 ? 11.062 -8.898 -6.844 1 98.19 236 VAL A CA 1
ATOM 1794 C C . VAL A 1 236 ? 10.742 -7.945 -7.992 1 98.19 236 VAL A C 1
ATOM 1796 O O . VAL A 1 236 ? 11.578 -7.125 -8.375 1 98.19 236 VAL A O 1
ATOM 1799 N N . GLY A 1 237 ? 9.57 -8.117 -8.57 1 97.69 237 GLY A N 1
ATOM 1800 C CA . GLY A 1 237 ? 9.062 -7.223 -9.602 1 97.69 237 GLY A CA 1
ATOM 1801 C C . GLY A 1 237 ? 7.551 -7.203 -9.688 1 97.69 237 GLY A C 1
ATOM 1802 O O . GLY A 1 237 ? 6.887 -8.156 -9.266 1 97.69 237 GLY A O 1
ATOM 1803 N N . TRP A 1 238 ? 7 -6.102 -10.117 1 96.56 238 TRP A N 1
ATOM 1804 C CA . TRP A 1 238 ? 5.57 -5.965 -10.367 1 96.56 238 TRP A CA 1
ATOM 1805 C C . TRP A 1 238 ? 5.305 -4.898 -11.422 1 96.56 238 TRP A C 1
ATOM 1807 O O . TRP A 1 238 ? 6.141 -4.02 -11.656 1 96.56 238 TRP A O 1
ATOM 1817 N N . SER A 1 239 ? 4.215 -5.113 -12.109 1 94.94 239 SER A N 1
ATOM 1818 C CA . SER A 1 239 ? 3.826 -4.168 -13.148 1 94.94 239 SER A CA 1
ATOM 1819 C C . SER A 1 239 ? 2.322 -4.207 -13.398 1 94.94 239 SER A C 1
ATOM 1821 O O . SER A 1 239 ? 1.688 -5.25 -13.242 1 94.94 239 SER A O 1
ATOM 1823 N N . THR A 1 240 ? 1.803 -3.084 -13.688 1 89.81 240 THR A N 1
ATOM 1824 C CA . THR A 1 240 ? 0.414 -2.938 -14.109 1 89.81 240 THR A CA 1
ATOM 1825 C C . THR A 1 240 ? 0.335 -2.336 -15.508 1 89.81 240 THR A C 1
ATOM 1827 O O . THR A 1 240 ? 0.91 -1.277 -15.773 1 89.81 240 THR A O 1
ATOM 1830 N N . GLU A 1 241 ? -0.346 -2.998 -16.312 1 88.19 241 GLU A N 1
ATOM 1831 C CA . GLU A 1 241 ? -0.521 -2.5 -17.688 1 88.19 241 GLU A CA 1
ATOM 1832 C C . GLU A 1 241 ? -1.638 -1.463 -17.75 1 88.19 241 GLU A C 1
ATOM 1834 O O . GLU A 1 241 ? -2.297 -1.185 -16.75 1 88.19 241 GLU A O 1
ATOM 1839 N N . THR A 1 242 ? -1.776 -0.898 -18.938 1 82.81 242 THR A N 1
ATOM 1840 C CA . THR A 1 242 ? -2.854 0.069 -19.125 1 82.81 242 THR A CA 1
ATOM 1841 C C . THR A 1 242 ? -4.215 -0.588 -18.906 1 82.81 242 THR A C 1
ATOM 1843 O O . THR A 1 242 ? -4.391 -1.774 -19.188 1 82.81 242 THR A O 1
ATOM 1846 N N . SER A 1 243 ? -5.145 0.169 -18.328 1 76.06 243 SER A N 1
ATOM 1847 C CA . SER A 1 243 ? -6.477 -0.363 -18.062 1 76.06 243 SER A CA 1
ATOM 1848 C C . SER A 1 243 ? -7.312 -0.463 -19.328 1 76.06 243 SER A C 1
ATOM 1850 O O . SER A 1 243 ? -8.367 -1.098 -19.328 1 76.06 243 SER A O 1
ATOM 1852 N N . GLN A 1 244 ? -6.777 0.118 -20.328 1 78.06 244 GLN A N 1
ATOM 1853 C CA . GLN A 1 244 ? -7.48 0.05 -21.609 1 78.06 244 GLN A CA 1
ATOM 1854 C C . GLN A 1 244 ? -7.258 -1.299 -22.281 1 78.06 244 GLN A C 1
ATOM 1856 O O . GLN A 1 244 ? -6.316 -1.459 -23.062 1 78.06 244 GLN A O 1
ATOM 1861 N N . TRP A 1 245 ? -8.172 -2.123 -22.141 1 75.5 245 TRP A N 1
ATOM 1862 C CA . TRP A 1 245 ? -8.047 -3.512 -22.562 1 75.5 245 TRP A CA 1
ATOM 1863 C C . TRP A 1 245 ? -7.824 -3.6 -24.062 1 75.5 245 TRP A C 1
ATOM 1865 O O . TRP A 1 245 ? -7.156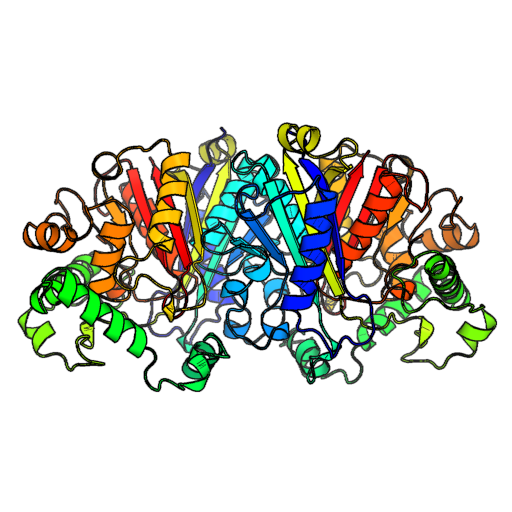 -4.52 -24.547 1 75.5 245 TRP A O 1
ATOM 1875 N N . GLU A 1 246 ? -8.383 -2.629 -24.766 1 75.25 246 GLU A N 1
ATOM 1876 C CA . GLU A 1 246 ? -8.305 -2.666 -26.219 1 75.25 246 GLU A CA 1
ATOM 1877 C C . GLU A 1 246 ? -6.871 -2.439 -26.703 1 75.25 246 GLU A C 1
ATOM 1879 O O . GLU A 1 246 ? -6.547 -2.717 -27.859 1 75.25 246 GLU A O 1
ATOM 1884 N N . LEU A 1 247 ? -6.078 -2.008 -25.766 1 78.12 247 LEU A N 1
ATOM 1885 C CA . LEU A 1 247 ? -4.703 -1.709 -26.156 1 78.12 247 LEU A CA 1
ATOM 1886 C C . LEU A 1 247 ? -3.768 -2.846 -25.75 1 78.12 247 LEU A C 1
ATOM 1888 O O . LEU A 1 247 ? -2.572 -2.809 -26.047 1 78.12 247 LEU A O 1
ATOM 1892 N N . HIS A 1 248 ? -4.391 -3.891 -25.219 1 82.31 248 HIS A N 1
ATOM 1893 C CA . HIS A 1 248 ? -3.566 -4.969 -24.688 1 82.31 248 HIS A CA 1
ATOM 1894 C C . HIS A 1 248 ? -3.166 -5.949 -25.797 1 82.31 248 HIS A C 1
ATOM 1896 O O . HIS A 1 248 ? -3.932 -6.18 -26.734 1 82.31 248 HIS A O 1
ATOM 1902 N N . ASP A 1 249 ? -1.899 -6.332 -25.656 1 83.81 249 ASP A N 1
ATOM 1903 C CA . ASP A 1 249 ? -1.561 -7.566 -26.344 1 83.81 249 ASP A CA 1
ATOM 1904 C C . ASP A 1 249 ? -2.195 -8.773 -25.656 1 83.81 249 ASP A C 1
ATOM 1906 O O . ASP A 1 249 ? -1.621 -9.336 -24.719 1 83.81 249 ASP A O 1
ATOM 1910 N N . MET A 1 250 ? -3.289 -9.203 -26.141 1 83.31 250 MET A N 1
ATOM 1911 C CA . MET A 1 250 ? -4.086 -10.242 -25.484 1 83.31 250 MET A CA 1
ATOM 1912 C C . MET A 1 250 ? -3.387 -11.594 -25.562 1 83.31 250 MET A C 1
ATOM 1914 O O . MET A 1 250 ? -3.736 -12.523 -24.844 1 83.31 250 MET A O 1
ATOM 1918 N N . GLU A 1 251 ? -2.361 -11.719 -26.406 1 83.75 251 GLU A N 1
ATOM 1919 C CA . GLU A 1 251 ? -1.658 -12.984 -26.562 1 83.75 251 GLU A CA 1
ATOM 1920 C C . GLU A 1 251 ? -0.41 -13.047 -25.688 1 83.75 251 GLU A C 1
ATOM 1922 O O . GLU A 1 251 ? 0.149 -14.125 -25.469 1 83.75 251 GLU A O 1
ATOM 1927 N N . TYR A 1 252 ? -0.042 -11.953 -25.297 1 91.44 252 TYR A N 1
ATOM 1928 C CA . TYR A 1 252 ? 1.214 -11.844 -24.562 1 91.44 252 TYR A CA 1
ATOM 1929 C C . TYR A 1 252 ? 1.097 -10.828 -23.422 1 91.44 252 TYR A C 1
ATOM 1931 O O . TYR A 1 252 ? 1.218 -9.625 -23.641 1 91.44 252 TYR A O 1
ATOM 1939 N N . PRO A 1 253 ? 0.901 -11.359 -22.203 1 93.69 253 PRO A N 1
ATOM 1940 C CA . PRO A 1 253 ? 0.738 -10.43 -21.094 1 93.69 253 PRO A CA 1
ATOM 1941 C C . PRO A 1 253 ? 2.018 -9.656 -20.766 1 93.69 253 PRO A C 1
ATOM 1943 O O . PRO A 1 253 ? 2.85 -10.125 -20 1 93.69 253 PRO A O 1
ATOM 1946 N N . ARG A 1 254 ? 2.086 -8.469 -21.219 1 94.69 254 ARG A N 1
ATOM 1947 C CA . ARG A 1 254 ? 3.271 -7.629 -21.109 1 94.69 254 ARG A CA 1
ATOM 1948 C C . ARG A 1 254 ? 3.562 -7.301 -19.641 1 94.69 254 ARG A C 1
ATOM 1950 O O . ARG A 1 254 ? 4.723 -7.172 -19.25 1 94.69 254 ARG A O 1
ATOM 1957 N N . HIS A 1 255 ? 2.508 -7.18 -18.828 1 94.94 255 HIS A N 1
ATOM 1958 C CA . HIS A 1 255 ? 2.686 -6.867 -17.422 1 94.94 255 HIS A CA 1
ATOM 1959 C C . HIS A 1 255 ? 3.465 -7.969 -16.703 1 94.94 255 HIS A C 1
ATOM 1961 O O . HIS A 1 255 ? 4.309 -7.684 -15.852 1 94.94 255 HIS A O 1
ATOM 1967 N N . ALA A 1 256 ? 3.229 -9.219 -17.094 1 97.06 256 ALA A N 1
ATOM 1968 C CA . ALA A 1 256 ? 3.971 -10.336 -16.516 1 97.06 256 ALA A CA 1
ATOM 1969 C C . ALA A 1 256 ? 5.43 -10.32 -16.953 1 97.06 256 ALA A C 1
ATOM 1971 O O . ALA A 1 256 ? 6.332 -10.578 -16.156 1 97.06 256 ALA A O 1
ATOM 1972 N N . ALA A 1 257 ? 5.66 -10.016 -18.219 1 97.5 257 ALA A N 1
ATOM 1973 C CA . ALA A 1 257 ? 7.02 -9.938 -18.75 1 97.5 257 ALA A CA 1
ATOM 1974 C C . ALA A 1 257 ? 7.824 -8.852 -18.047 1 97.5 257 ALA A C 1
ATOM 1976 O O . ALA A 1 257 ? 8.977 -9.07 -17.688 1 97.5 257 ALA A O 1
ATOM 1977 N N . GLU A 1 258 ? 7.184 -7.742 -17.875 1 96.69 258 GLU A N 1
ATOM 1978 C CA . GLU A 1 258 ? 7.852 -6.621 -17.234 1 96.69 258 GLU A CA 1
ATOM 1979 C C . GLU A 1 258 ? 8.156 -6.934 -15.766 1 96.69 258 GLU A C 1
ATOM 1981 O O . GLU A 1 258 ? 9.242 -6.613 -15.273 1 96.69 258 GLU A O 1
ATOM 1986 N N . ALA A 1 259 ? 7.211 -7.516 -15.07 1 97.62 259 ALA A N 1
ATOM 1987 C CA . ALA A 1 259 ? 7.422 -7.906 -13.68 1 97.62 259 ALA A CA 1
ATOM 1988 C C . ALA A 1 259 ? 8.586 -8.883 -13.555 1 97.62 259 ALA A C 1
ATOM 1990 O O . ALA A 1 259 ? 9.438 -8.734 -12.68 1 97.62 259 ALA A O 1
ATOM 1991 N N . ALA A 1 260 ? 8.617 -9.852 -14.438 1 98.56 260 ALA A N 1
ATOM 1992 C CA . ALA A 1 260 ? 9.68 -10.859 -14.414 1 98.56 260 ALA A CA 1
ATOM 1993 C C . ALA A 1 260 ? 11.031 -10.227 -14.719 1 98.56 260 ALA A C 1
ATOM 1995 O O . ALA A 1 260 ? 12.031 -10.539 -14.062 1 98.56 260 ALA A O 1
ATOM 1996 N N . ARG A 1 261 ? 11.07 -9.406 -15.719 1 97.69 261 ARG A N 1
ATOM 1997 C CA . ARG A 1 261 ? 12.312 -8.75 -16.078 1 97.69 261 ARG A CA 1
ATOM 1998 C C . ARG A 1 261 ? 12.891 -7.977 -14.898 1 97.69 261 ARG A C 1
ATOM 2000 O O . ARG A 1 261 ? 14.102 -8.023 -14.656 1 97.69 261 ARG A O 1
ATOM 2007 N N . MET A 1 262 ? 12.055 -7.297 -14.227 1 97.25 262 MET A N 1
ATOM 2008 C CA . MET A 1 262 ? 12.492 -6.559 -13.047 1 97.25 262 MET A CA 1
ATOM 2009 C C . MET A 1 262 ? 13.062 -7.5 -11.992 1 97.25 262 MET A C 1
ATOM 2011 O O . MET A 1 262 ? 14.133 -7.246 -11.43 1 97.25 262 MET A O 1
ATOM 2015 N N . ALA A 1 263 ? 12.352 -8.57 -11.727 1 98.31 263 ALA A N 1
ATOM 2016 C CA . ALA A 1 263 ? 12.797 -9.555 -10.734 1 98.31 263 ALA A CA 1
ATOM 2017 C C . ALA A 1 263 ? 14.125 -10.18 -11.141 1 98.31 263 ALA A C 1
ATOM 2019 O O . ALA A 1 263 ? 15.023 -10.344 -10.312 1 98.31 263 ALA A O 1
ATOM 2020 N N . TYR A 1 264 ? 14.266 -10.508 -12.43 1 98.62 264 TYR A N 1
ATOM 2021 C CA . TYR A 1 264 ? 15.484 -11.133 -12.945 1 98.62 264 TYR A CA 1
ATOM 2022 C C . TYR A 1 264 ? 16.672 -10.172 -12.844 1 98.62 264 TYR A C 1
ATOM 2024 O O . TYR A 1 264 ? 17.766 -10.578 -12.453 1 98.62 264 TYR A O 1
ATOM 2032 N N . ARG A 1 265 ? 16.422 -8.961 -13.195 1 96.94 265 ARG A N 1
ATOM 2033 C CA . ARG A 1 265 ? 17.484 -7.969 -13.086 1 96.94 265 ARG A CA 1
ATOM 2034 C C . ARG A 1 265 ? 17.984 -7.863 -11.648 1 96.94 265 ARG A C 1
ATOM 2036 O O . ARG A 1 265 ? 19.203 -7.848 -11.414 1 96.94 265 ARG A O 1
ATOM 2043 N N . MET A 1 266 ? 17.141 -7.844 -10.758 1 95.06 266 MET A N 1
ATOM 2044 C CA . MET A 1 266 ? 17.5 -7.75 -9.352 1 95.06 266 MET A CA 1
ATOM 2045 C C . MET A 1 266 ? 18.25 -9 -8.898 1 95.06 266 MET A C 1
ATOM 2047 O O . MET A 1 266 ? 19.172 -8.914 -8.078 1 95.06 266 MET A O 1
ATOM 2051 N N . ALA A 1 267 ? 17.844 -10.109 -9.438 1 96.94 267 ALA A N 1
ATOM 2052 C CA . ALA A 1 267 ? 18.422 -11.391 -9.039 1 96.94 267 ALA A CA 1
ATOM 2053 C C . ALA A 1 267 ? 19.734 -11.656 -9.781 1 96.94 267 ALA A C 1
ATOM 2055 O O . ALA A 1 267 ? 20.422 -12.633 -9.5 1 96.94 267 ALA A O 1
ATOM 2056 N N . GLY A 1 268 ? 20.047 -10.875 -10.789 1 96.69 268 GLY A N 1
ATOM 2057 C CA . GLY A 1 268 ? 21.234 -11.086 -11.602 1 96.69 268 GLY A CA 1
ATOM 2058 C C . GLY A 1 268 ? 21.094 -12.242 -12.578 1 96.69 268 GLY A C 1
ATOM 2059 O O . GLY A 1 268 ? 22.047 -12.977 -12.82 1 96.69 268 GLY A O 1
ATOM 2060 N N . ILE A 1 269 ? 19.859 -12.391 -13.008 1 98 269 ILE A N 1
ATOM 2061 C CA . ILE A 1 269 ? 19.578 -13.484 -13.93 1 98 269 ILE A CA 1
ATOM 2062 C C . ILE A 1 269 ? 19.438 -12.945 -15.352 1 98 269 ILE A C 1
ATOM 2064 O O . ILE A 1 269 ? 18.562 -12.133 -15.633 1 98 269 ILE A O 1
ATOM 2068 N N . ASP A 1 270 ? 20.203 -13.453 -16.25 1 97.06 270 ASP A N 1
ATOM 2069 C CA . ASP A 1 270 ? 20.172 -13.023 -17.641 1 97.06 270 ASP A CA 1
ATOM 2070 C C . ASP A 1 270 ? 19.375 -14.008 -18.5 1 97.06 270 ASP A C 1
ATOM 2072 O O . ASP A 1 270 ? 18.703 -13.602 -19.438 1 97.06 270 ASP A O 1
ATOM 2076 N N . ASP A 1 271 ? 19.469 -15.25 -18.109 1 97.19 271 ASP A N 1
ATOM 2077 C CA . ASP A 1 271 ? 18.766 -16.297 -18.844 1 97.19 271 ASP A CA 1
ATOM 2078 C C . ASP A 1 271 ? 17.875 -17.125 -17.906 1 97.19 271 ASP A C 1
ATOM 2080 O O . ASP A 1 271 ? 18.312 -18.141 -17.375 1 97.19 271 ASP A O 1
ATOM 2084 N N . PRO A 1 272 ? 16.625 -16.719 -17.906 1 97.19 272 PRO A N 1
ATOM 2085 C CA . PRO A 1 272 ? 15.742 -17.422 -16.969 1 97.19 272 PRO A CA 1
ATOM 2086 C C . PRO A 1 272 ? 15.547 -18.891 -17.344 1 97.19 272 PRO A C 1
ATOM 2088 O O . PRO A 1 272 ? 15.328 -19.734 -16.469 1 97.19 272 PRO A O 1
ATOM 2091 N N . GLY A 1 273 ? 15.688 -19.25 -18.594 1 94 273 GLY A N 1
ATOM 2092 C CA . GLY A 1 273 ? 15.555 -20.625 -19.016 1 94 273 GLY A CA 1
ATOM 2093 C C . GLY A 1 273 ? 16.594 -21.547 -18.406 1 94 273 GLY A C 1
ATOM 2094 O O . GLY A 1 273 ? 16.328 -22.734 -18.172 1 94 273 GLY A O 1
ATOM 2095 N N . LYS A 1 274 ? 17.672 -21 -18.062 1 94.44 274 LYS A N 1
ATOM 2096 C CA . LYS A 1 274 ? 18.766 -21.781 -17.484 1 94.44 274 LYS A CA 1
ATOM 2097 C C . LYS A 1 274 ? 18.797 -21.625 -15.961 1 94.44 274 LYS A C 1
ATOM 2099 O O . LYS A 1 274 ? 19.219 -22.547 -15.25 1 94.44 274 LYS A O 1
ATOM 2104 N N . ALA A 1 275 ? 18.438 -20.5 -15.516 1 97.56 275 ALA A N 1
ATOM 2105 C CA . ALA A 1 275 ? 18.656 -20.156 -14.109 1 97.56 275 ALA A CA 1
ATOM 2106 C C . ALA A 1 275 ? 17.516 -20.703 -13.242 1 97.56 275 ALA A C 1
ATOM 2108 O O . ALA A 1 275 ? 17.75 -21.078 -12.086 1 97.56 275 ALA A O 1
ATOM 2109 N N . ILE A 1 276 ? 16.297 -20.734 -13.75 1 98.44 276 ILE A N 1
ATOM 2110 C CA . ILE A 1 276 ? 15.125 -21.141 -12.977 1 98.44 276 ILE A CA 1
ATOM 2111 C C . ILE A 1 276 ? 14.969 -22.656 -13.039 1 98.44 276 ILE A C 1
ATOM 2113 O O . ILE A 1 276 ? 14.875 -23.219 -14.133 1 98.44 276 ILE A O 1
ATOM 2117 N N . GLN A 1 277 ? 14.828 -23.25 -11.914 1 98.19 277 GLN A N 1
ATOM 2118 C CA . GLN A 1 277 ? 14.789 -24.703 -11.867 1 98.19 277 GLN A CA 1
ATOM 2119 C C . GLN A 1 277 ? 13.359 -25.203 -11.711 1 98.19 277 GLN A C 1
ATOM 2121 O O . GLN A 1 277 ? 13.062 -26.359 -12.047 1 98.19 277 GLN A O 1
ATOM 2126 N N . PHE A 1 278 ? 12.516 -24.422 -11.086 1 98.5 278 PHE A N 1
ATOM 2127 C CA . PHE A 1 278 ? 11.078 -24.688 -11.109 1 98.5 278 PHE A CA 1
ATOM 2128 C C . PHE A 1 278 ? 10.289 -23.406 -10.883 1 98.5 278 PHE A C 1
ATOM 2130 O O . PHE A 1 278 ? 10.844 -22.391 -10.461 1 98.5 278 PHE A O 1
ATOM 2137 N N . ALA A 1 279 ? 9.023 -23.453 -11.234 1 98.75 279 ALA A N 1
ATOM 2138 C CA . ALA A 1 279 ? 8.227 -22.234 -11.133 1 98.75 279 ALA A CA 1
ATOM 2139 C C . ALA A 1 279 ? 6.812 -22.531 -10.656 1 98.75 279 ALA A C 1
ATOM 2141 O O . ALA A 1 279 ? 6.273 -23.609 -10.93 1 98.75 279 ALA A O 1
ATOM 2142 N N . GLU A 1 280 ? 6.273 -21.703 -9.875 1 98.75 280 GLU A N 1
ATOM 2143 C CA . GLU A 1 280 ? 4.852 -21.625 -9.547 1 98.75 280 GLU A CA 1
ATOM 2144 C C . GLU A 1 280 ? 4.207 -20.375 -10.156 1 98.75 280 GLU A C 1
ATOM 2146 O O . GLU A 1 280 ? 4.5 -19.25 -9.742 1 98.75 280 GLU A O 1
ATOM 2151 N N . VAL A 1 281 ? 3.369 -20.609 -11.156 1 98.31 281 VAL A N 1
ATOM 2152 C CA . VAL A 1 281 ? 2.824 -19.516 -11.945 1 98.31 281 VAL A CA 1
ATOM 2153 C C . VAL A 1 281 ? 1.299 -19.547 -11.891 1 98.31 281 VAL A C 1
ATOM 2155 O O . VAL A 1 281 ? 0.701 -20.594 -11.633 1 98.31 281 VAL A O 1
ATOM 2158 N N . ASP A 1 282 ? 0.711 -18.406 -12.094 1 98.12 282 ASP A N 1
ATOM 2159 C CA . ASP A 1 282 ? -0.747 -18.344 -12.102 1 98.12 282 ASP A CA 1
ATOM 2160 C C . ASP A 1 282 ? -1.334 -19.203 -13.211 1 98.12 282 ASP A C 1
ATOM 2162 O O . ASP A 1 282 ? -0.906 -19.125 -14.367 1 98.12 282 ASP A O 1
ATOM 2166 N N . ASN A 1 283 ? -2.23 -20.031 -12.852 1 98.25 283 ASN A N 1
ATOM 2167 C CA . ASN A 1 283 ? -2.938 -20.859 -13.828 1 98.25 283 ASN A CA 1
ATOM 2168 C C . ASN A 1 283 ? -4.434 -20.922 -13.523 1 98.25 283 ASN A C 1
ATOM 2170 O O . ASN A 1 283 ? -5.043 -21.984 -13.602 1 98.25 283 ASN A O 1
ATOM 2174 N N . ARG A 1 284 ? -5.004 -19.797 -13.141 1 96.75 284 ARG A N 1
ATOM 2175 C CA . ARG A 1 284 ? -6.441 -19.703 -12.898 1 96.75 284 ARG A CA 1
ATOM 2176 C C . ARG A 1 284 ? -7.23 -20.172 -14.109 1 96.75 284 ARG A C 1
ATOM 2178 O O . ARG A 1 284 ? -8.398 -20.547 -13.992 1 96.75 284 ARG A O 1
ATOM 2185 N N . TYR A 1 285 ? -6.656 -19.953 -15.266 1 97.56 285 TYR A N 1
ATOM 2186 C CA . TYR A 1 285 ? -7.105 -20.547 -16.516 1 97.56 285 TYR A CA 1
ATOM 2187 C C . TYR A 1 285 ? -6.016 -21.422 -17.125 1 97.56 285 TYR A C 1
ATOM 2189 O O . TYR A 1 285 ? -4.836 -21.078 -17.078 1 97.56 285 TYR A O 1
ATOM 2197 N N . SER A 1 286 ? -6.43 -22.484 -17.766 1 97.81 286 SER A N 1
ATOM 2198 C CA . SER A 1 286 ? -5.469 -23.438 -18.312 1 97.81 286 SER A CA 1
ATOM 2199 C C . SER A 1 286 ? -4.559 -22.766 -19.328 1 97.81 286 SER A C 1
ATOM 2201 O O . SER A 1 286 ? -3.332 -22.891 -19.25 1 97.81 286 SER A O 1
ATOM 2203 N N . PHE A 1 287 ? -5.156 -21.969 -20.234 1 97.06 287 PHE A N 1
ATOM 2204 C CA . PHE A 1 287 ? -4.371 -21.344 -21.297 1 97.06 287 PHE A CA 1
ATOM 2205 C C . PHE A 1 287 ? -3.42 -20.297 -20.734 1 97.06 287 PHE A C 1
ATOM 2207 O O . PHE A 1 287 ? -2.355 -20.047 -21.297 1 97.06 287 PHE A O 1
ATOM 2214 N N . LYS A 1 288 ? -3.818 -19.672 -19.641 1 97 288 LYS A N 1
ATOM 2215 C CA . LYS A 1 288 ? -3.023 -18.594 -19.062 1 97 288 LYS A CA 1
ATOM 2216 C C . LYS A 1 288 ? -1.681 -19.109 -18.547 1 97 288 LYS A C 1
ATOM 2218 O O . LYS A 1 288 ? -0.681 -18.391 -18.578 1 97 288 LYS A O 1
ATOM 2223 N N . GLU A 1 289 ? -1.698 -20.359 -18.078 1 98.31 289 GLU A N 1
ATOM 2224 C CA . GLU A 1 289 ? -0.426 -20.938 -17.656 1 98.31 289 GLU A CA 1
ATOM 2225 C C . GLU A 1 289 ? 0.605 -20.875 -18.781 1 98.31 289 GLU A C 1
ATOM 2227 O O . GLU A 1 289 ? 1.745 -20.469 -18.562 1 98.31 289 GLU A O 1
ATOM 2232 N N . LEU A 1 290 ? 0.178 -21.25 -19.922 1 98.19 290 LEU A N 1
ATOM 2233 C CA . LEU A 1 290 ? 1.077 -21.281 -21.078 1 98.19 290 LEU A CA 1
ATOM 2234 C C . LEU A 1 290 ? 1.484 -19.875 -21.484 1 98.19 290 LEU A C 1
ATOM 2236 O O . LEU A 1 290 ? 2.656 -19.609 -21.766 1 98.19 290 LEU A O 1
ATOM 2240 N N . GLN A 1 291 ? 0.554 -18.984 -21.453 1 96.69 291 GLN A N 1
ATOM 2241 C CA . GLN A 1 291 ? 0.834 -17.578 -21.766 1 96.69 291 GLN A CA 1
ATOM 2242 C C . GLN A 1 291 ? 1.856 -17 -20.781 1 96.69 291 GLN A C 1
ATOM 2244 O O . GLN A 1 291 ? 2.783 -16.297 -21.188 1 96.69 291 GLN A O 1
ATOM 2249 N N . PHE A 1 292 ? 1.634 -17.281 -19.547 1 98 292 PHE A N 1
ATOM 2250 C CA . PHE A 1 292 ? 2.508 -16.734 -18.516 1 98 292 PHE A CA 1
ATOM 2251 C C . PHE A 1 292 ? 3.893 -17.359 -18.594 1 98 292 PHE A C 1
ATOM 2253 O O . PHE A 1 292 ? 4.898 -16.688 -18.375 1 98 292 PHE A O 1
ATOM 2260 N N . ILE A 1 293 ? 3.988 -18.656 -18.875 1 98.38 293 ILE A N 1
ATOM 2261 C CA . ILE A 1 293 ? 5.285 -19.297 -19.031 1 98.38 293 ILE A CA 1
ATOM 2262 C C . ILE A 1 293 ? 6.102 -18.578 -20.109 1 98.38 293 ILE A C 1
ATOM 2264 O O . ILE A 1 293 ? 7.297 -18.328 -19.906 1 98.38 293 ILE A O 1
ATOM 2268 N N . GLU A 1 294 ? 5.473 -18.219 -21.156 1 97.94 294 GLU A N 1
ATOM 2269 C CA . GLU A 1 294 ? 6.137 -17.469 -22.234 1 97.94 294 GLU A CA 1
ATOM 2270 C C . GLU A 1 294 ? 6.484 -16.062 -21.797 1 97.94 294 GLU A C 1
ATOM 2272 O O . GLU A 1 294 ? 7.617 -15.609 -21.969 1 97.94 294 GLU A O 1
ATOM 2277 N N . ALA A 1 295 ? 5.555 -15.367 -21.172 1 97.44 295 ALA A N 1
ATOM 2278 C CA . ALA A 1 295 ? 5.75 -13.977 -20.766 1 97.44 295 ALA A CA 1
ATOM 2279 C C . ALA A 1 295 ? 6.848 -13.859 -19.703 1 97.44 295 ALA A C 1
ATOM 2281 O O . ALA A 1 295 ? 7.586 -12.867 -19.688 1 97.44 295 ALA A O 1
ATOM 2282 N N . LEU A 1 296 ? 6.973 -14.883 -18.906 1 98.5 296 LEU A N 1
ATOM 2283 C CA . LEU A 1 296 ? 7.945 -14.875 -17.828 1 98.5 296 LEU A CA 1
ATOM 2284 C C . LEU A 1 296 ? 9.328 -15.258 -18.328 1 98.5 296 LEU A C 1
ATOM 2286 O O . LEU A 1 296 ? 10.289 -15.297 -17.562 1 98.5 296 LEU A O 1
ATOM 2290 N N . GLY A 1 297 ? 9.414 -15.547 -19.594 1 98 297 GLY A N 1
ATOM 2291 C CA . GLY A 1 297 ? 10.703 -15.828 -20.203 1 98 297 GLY A CA 1
ATOM 2292 C C . GLY A 1 297 ? 11.164 -17.266 -19.984 1 98 297 GLY A C 1
ATOM 2293 O O . GLY A 1 297 ? 12.344 -17.578 -20.172 1 98 297 GLY A O 1
ATOM 2294 N N . LEU A 1 298 ? 10.273 -18.109 -19.562 1 98.31 298 LEU A N 1
ATOM 2295 C CA . LEU A 1 298 ? 10.617 -19.5 -19.297 1 98.31 298 LEU A CA 1
ATOM 2296 C C . LEU A 1 298 ? 10.523 -20.344 -20.562 1 98.31 298 LEU A C 1
ATOM 2298 O O . LEU A 1 298 ? 11.039 -21.453 -20.625 1 98.31 298 LEU A O 1
ATOM 2302 N N . ALA A 1 299 ? 9.891 -19.859 -21.516 1 97.19 299 ALA A N 1
ATOM 2303 C CA . ALA A 1 299 ? 9.812 -20.359 -22.875 1 97.19 299 ALA A CA 1
ATOM 2304 C C . ALA A 1 299 ? 9.766 -19.203 -23.891 1 97.19 299 ALA A C 1
ATOM 2306 O O . ALA A 1 299 ? 9.375 -18.094 -23.547 1 97.19 299 ALA A O 1
ATOM 2307 N N . GLY A 1 300 ? 10.266 -19.469 -25.094 1 95.81 300 GLY A N 1
ATOM 2308 C CA . GLY A 1 300 ? 10.07 -18.484 -26.141 1 95.81 300 GLY A CA 1
ATOM 2309 C C . GLY A 1 300 ? 8.609 -18.234 -26.469 1 95.81 300 GLY A C 1
ATOM 2310 O O . GLY A 1 300 ? 7.758 -19.078 -26.203 1 95.81 300 GLY A O 1
ATOM 2311 N N . ARG A 1 301 ? 8.328 -17.016 -27.047 1 94.12 301 ARG A N 1
ATOM 2312 C CA . ARG A 1 301 ? 6.957 -16.703 -27.453 1 94.12 301 ARG A CA 1
ATOM 2313 C C . ARG A 1 301 ? 6.422 -17.766 -28.406 1 94.12 301 ARG A C 1
ATOM 2315 O O . ARG A 1 301 ? 7.02 -18.016 -29.453 1 94.12 301 ARG A O 1
ATOM 2322 N N . GLY A 1 302 ? 5.363 -18.422 -28.016 1 93.94 302 GLY A N 1
ATOM 2323 C CA . GLY A 1 302 ? 4.727 -19.422 -28.844 1 93.94 302 GLY A CA 1
ATOM 2324 C C . GLY A 1 302 ? 5.32 -20.812 -28.656 1 93.94 302 GLY A C 1
ATOM 2325 O O . GLY A 1 302 ? 4.867 -21.781 -29.281 1 93.94 302 GLY A O 1
ATOM 2326 N N . GLU A 1 303 ? 6.211 -20.984 -27.75 1 96.5 303 GLU A N 1
ATOM 2327 C CA . GLU A 1 303 ? 6.93 -22.25 -27.641 1 96.5 303 GLU A CA 1
ATOM 2328 C C . GLU A 1 303 ? 6.438 -23.062 -26.453 1 96.5 303 GLU A C 1
ATOM 2330 O O . GLU A 1 303 ? 6.773 -24.234 -26.312 1 96.5 303 GLU A O 1
ATOM 2335 N N . ALA A 1 304 ? 5.621 -22.5 -25.625 1 97.81 304 ALA A N 1
ATOM 2336 C CA . ALA A 1 304 ? 5.18 -23.172 -24.406 1 97.81 304 ALA A CA 1
ATOM 2337 C C . ALA A 1 304 ? 4.379 -24.438 -24.75 1 97.81 304 ALA A C 1
ATOM 2339 O O . ALA A 1 304 ? 4.465 -25.438 -24.031 1 97.81 304 ALA A O 1
ATOM 2340 N N . VAL A 1 305 ? 3.635 -24.375 -25.828 1 98.06 305 VAL A N 1
ATOM 2341 C CA . VAL A 1 305 ? 2.799 -25.5 -26.219 1 98.06 305 VAL A CA 1
ATOM 2342 C C . VAL A 1 305 ? 3.678 -26.688 -26.594 1 98.06 305 VAL A C 1
ATOM 2344 O O . VAL A 1 305 ? 3.42 -27.828 -26.188 1 98.06 305 VAL A O 1
ATOM 2347 N N . LYS A 1 306 ? 4.652 -26.406 -27.406 1 97.94 306 LYS A N 1
ATOM 2348 C CA . LYS A 1 306 ? 5.59 -27.469 -27.781 1 97.94 306 LYS A CA 1
ATOM 2349 C C . LYS A 1 306 ? 6.273 -28.062 -26.562 1 97.94 306 LYS A C 1
ATOM 2351 O O . LYS A 1 306 ? 6.387 -29.281 -26.438 1 97.94 306 LYS A O 1
ATOM 2356 N N . MET A 1 307 ? 6.707 -27.234 -25.656 1 98.06 307 MET A N 1
ATOM 2357 C CA . MET A 1 307 ? 7.367 -27.672 -24.438 1 98.06 307 MET A CA 1
ATOM 2358 C C . MET A 1 307 ? 6.418 -28.516 -23.594 1 98.06 307 MET A C 1
ATOM 2360 O O . MET A 1 307 ? 6.836 -29.5 -22.969 1 98.06 307 MET A O 1
ATOM 2364 N N . LEU A 1 308 ? 5.188 -28.109 -23.547 1 98.19 308 LEU A N 1
ATOM 2365 C CA . LEU A 1 308 ? 4.168 -28.875 -22.844 1 98.19 308 LEU A CA 1
ATOM 2366 C C . LEU A 1 308 ? 4.047 -30.281 -23.406 1 98.19 308 LEU A C 1
ATOM 2368 O O . LEU A 1 308 ? 4.043 -31.266 -22.656 1 98.19 308 LEU A O 1
ATOM 2372 N N . ARG A 1 309 ? 3.996 -30.391 -24.734 1 97.69 309 ARG A N 1
ATOM 2373 C CA . ARG A 1 309 ? 3.854 -31.672 -25.422 1 97.69 309 ARG A CA 1
ATOM 2374 C C . ARG A 1 309 ? 5.059 -32.562 -25.172 1 97.69 309 ARG A C 1
ATOM 2376 O O . ARG A 1 309 ? 4.934 -33.781 -25.156 1 97.69 309 ARG A O 1
ATOM 2383 N N . GLU A 1 310 ? 6.141 -31.922 -24.875 1 97.69 310 GLU A N 1
ATOM 2384 C CA . GLU A 1 310 ? 7.379 -32.656 -24.641 1 97.69 310 GLU A CA 1
ATOM 2385 C C . GLU A 1 310 ? 7.543 -33.031 -23.172 1 97.69 310 GLU A C 1
ATOM 2387 O O . GLU A 1 310 ? 8.523 -33.688 -22.797 1 97.69 310 GLU A O 1
ATOM 2392 N N . GLY A 1 311 ? 6.633 -32.625 -22.328 1 97.5 311 GLY A N 1
ATOM 2393 C CA . GLY A 1 311 ? 6.648 -32.969 -20.906 1 97.5 311 GLY A CA 1
ATOM 2394 C C . GLY A 1 311 ? 7.582 -32.125 -20.094 1 97.5 311 GLY A C 1
ATOM 2395 O O . GLY A 1 311 ? 7.965 -32.5 -18.969 1 97.5 311 GLY A O 1
ATOM 2396 N N . ALA A 1 312 ? 7.973 -30.984 -20.609 1 97.75 312 ALA A N 1
ATOM 2397 C CA . ALA A 1 312 ? 8.969 -30.125 -19.969 1 97.75 312 ALA A CA 1
ATOM 2398 C C . ALA A 1 312 ? 8.484 -29.641 -18.594 1 97.75 312 ALA A C 1
ATOM 2400 O O . ALA A 1 312 ? 9.289 -29.422 -17.688 1 97.75 312 ALA A O 1
ATOM 2401 N N . PHE A 1 313 ? 7.152 -29.531 -18.422 1 98.19 313 PHE A N 1
ATOM 2402 C CA . PHE A 1 313 ? 6.621 -28.859 -17.234 1 98.19 313 PHE A CA 1
ATOM 2403 C C . PHE A 1 313 ? 6.211 -29.875 -16.172 1 98.19 313 PHE A C 1
ATOM 2405 O O . PHE A 1 313 ? 5.75 -29.5 -15.094 1 98.19 313 PHE A O 1
ATOM 2412 N N . GLU A 1 314 ? 6.402 -31.188 -16.422 1 97 314 GLU A N 1
ATOM 2413 C CA . GLU A 1 314 ? 6.113 -32.25 -15.469 1 97 314 GLU A CA 1
ATOM 2414 C C . GLU A 1 314 ? 7.102 -32.25 -14.305 1 97 314 GLU A C 1
ATOM 2416 O O . GLU A 1 314 ? 8.211 -31.734 -14.43 1 97 314 GLU A O 1
ATOM 2421 N N . PRO A 1 315 ? 6.5 -32.844 -13.18 1 92.38 315 PRO A N 1
ATOM 2422 C CA . PRO A 1 315 ? 7.512 -33.094 -12.148 1 92.38 315 PRO A CA 1
ATOM 2423 C C . PRO A 1 315 ? 8.68 -33.938 -12.672 1 92.38 315 PRO A C 1
ATOM 2425 O O . PRO A 1 315 ? 8.461 -34.969 -13.297 1 92.38 315 PRO A O 1
ATOM 2428 N N . GLY A 1 316 ? 9.844 -33.531 -12.664 1 91.12 316 GLY A N 1
ATOM 2429 C CA . GLY A 1 316 ? 11.008 -34.25 -13.18 1 91.12 316 GLY A CA 1
ATOM 2430 C C . GLY A 1 316 ? 11.414 -33.781 -14.57 1 91.12 316 GLY A C 1
ATOM 2431 O O . GLY A 1 316 ? 12.438 -34.188 -15.102 1 91.12 316 GLY A O 1
ATOM 2432 N N . GLY A 1 317 ? 10.57 -32.938 -15.148 1 95.12 317 GLY A N 1
ATOM 2433 C CA . GLY A 1 317 ? 10.914 -32.375 -16.453 1 95.12 317 GLY A CA 1
ATOM 2434 C C . GLY A 1 317 ? 11.977 -31.297 -16.359 1 95.12 317 GLY A C 1
ATOM 2435 O O . GLY A 1 317 ? 12.531 -31.047 -15.297 1 95.12 317 GLY A O 1
ATOM 2436 N N . ARG A 1 318 ? 12.305 -30.75 -17.469 1 95 318 ARG A N 1
ATOM 2437 C CA . ARG A 1 318 ? 13.375 -29.75 -17.562 1 95 318 ARG A CA 1
ATOM 2438 C C . ARG A 1 318 ? 13.055 -28.531 -16.734 1 95 318 ARG A C 1
ATOM 2440 O O . ARG A 1 318 ? 13.953 -27.891 -16.188 1 95 318 ARG A O 1
ATOM 2447 N N . LEU A 1 319 ? 11.727 -28.203 -16.672 1 97.62 319 LEU A N 1
ATOM 2448 C CA . LEU A 1 319 ? 11.242 -27.047 -15.922 1 97.62 319 LEU A CA 1
ATOM 2449 C C . LEU A 1 319 ? 9.906 -27.359 -15.258 1 97.62 319 LEU A C 1
ATOM 2451 O O . LEU A 1 319 ? 8.852 -26.969 -15.766 1 97.62 319 LEU A O 1
ATOM 2455 N N . PRO A 1 320 ? 9.961 -28.016 -14.125 1 98.25 320 PRO A N 1
ATOM 2456 C CA . PRO A 1 320 ? 8.688 -28.25 -13.438 1 98.25 320 PRO A CA 1
ATOM 2457 C C . PRO A 1 320 ? 7.918 -26.969 -13.164 1 98.25 320 PRO A C 1
ATOM 2459 O O . PRO A 1 320 ? 8.484 -26 -12.648 1 98.25 320 PRO A O 1
ATOM 2462 N N . VAL A 1 321 ? 6.68 -26.922 -13.617 1 98.5 321 VAL A N 1
ATOM 2463 C CA . VAL A 1 321 ? 5.793 -25.781 -13.406 1 98.5 321 VAL A CA 1
ATOM 2464 C C . VAL A 1 321 ? 4.527 -26.25 -12.68 1 98.5 321 VAL A C 1
ATOM 2466 O O . VAL A 1 321 ? 3.9 -27.234 -13.078 1 98.5 321 VAL A O 1
ATOM 2469 N N . ASN A 1 322 ? 4.211 -25.516 -11.594 1 98.44 322 ASN A N 1
ATOM 2470 C CA . ASN A 1 322 ? 3.004 -25.766 -10.812 1 98.44 322 ASN A CA 1
ATOM 2471 C C . ASN A 1 322 ? 2.941 -27.203 -10.328 1 98.44 322 ASN A C 1
ATOM 2473 O O . ASN A 1 322 ? 1.935 -27.891 -10.523 1 98.44 322 ASN A O 1
ATOM 2477 N N . ALA A 1 323 ? 4.078 -27.578 -9.719 1 97.81 323 ALA A N 1
ATOM 2478 C CA . ALA A 1 323 ? 4.082 -28.891 -9.062 1 97.81 323 ALA A CA 1
ATOM 2479 C C . ALA A 1 323 ? 3.066 -28.922 -7.922 1 97.81 323 ALA A C 1
ATOM 2481 O O . ALA A 1 323 ? 2.631 -30 -7.508 1 97.81 323 ALA A O 1
ATOM 2482 N N . SER A 1 324 ? 2.611 -27.797 -7.484 1 97.38 324 SER A N 1
ATOM 2483 C CA . SER A 1 324 ? 1.589 -27.672 -6.453 1 97.38 324 SER A CA 1
ATOM 2484 C C . SER A 1 324 ? 0.202 -27.984 -7.008 1 97.38 324 SER A C 1
ATOM 2486 O O . SER A 1 324 ? -0.744 -28.188 -6.246 1 97.38 324 SER A O 1
ATOM 2488 N N . GLY A 1 325 ? 0.027 -28.016 -8.242 1 97.75 325 GLY A N 1
ATOM 2489 C CA . GLY A 1 325 ? -1.267 -28.016 -8.906 1 97.75 325 GLY A CA 1
ATOM 2490 C C . GLY A 1 325 ? -1.761 -26.625 -9.258 1 97.75 325 GLY A C 1
ATOM 2491 O O . GLY A 1 325 ? -2.703 -26.469 -10.039 1 97.75 325 GLY A O 1
ATOM 2492 N N . GLY A 1 326 ? -1.141 -25.609 -8.641 1 97.62 326 GLY A N 1
ATOM 2493 C CA . GLY A 1 326 ? -1.505 -24.219 -8.914 1 97.62 326 GLY A CA 1
ATOM 2494 C C . GLY A 1 326 ? -2.939 -23.906 -8.539 1 97.62 326 GLY A C 1
ATOM 2495 O O . GLY A 1 326 ? -3.533 -24.578 -7.699 1 97.62 326 GLY A O 1
ATOM 2496 N N . ALA A 1 327 ? -3.465 -22.875 -9.125 1 97.62 327 ALA A N 1
ATOM 2497 C CA . ALA A 1 327 ? -4.832 -22.438 -8.852 1 97.62 327 ALA A CA 1
ATOM 2498 C C . ALA A 1 327 ? -5.84 -23.5 -9.281 1 97.62 327 ALA A C 1
ATOM 2500 O O . ALA A 1 327 ? -6.875 -23.672 -8.641 1 97.62 327 ALA A O 1
ATOM 2501 N N . LEU A 1 328 ? -5.531 -24.172 -10.367 1 97.81 328 LEU A N 1
ATOM 2502 C CA . LEU A 1 328 ? -6.43 -25.203 -10.875 1 97.81 328 LEU A CA 1
ATOM 2503 C C . LEU A 1 328 ? -6.562 -26.344 -9.867 1 97.81 328 LEU A C 1
ATOM 2505 O O . LEU A 1 328 ? -7.598 -27.016 -9.812 1 97.81 328 LEU A O 1
ATOM 2509 N N . GLY A 1 329 ? -5.52 -26.531 -9.102 1 97.12 329 GLY A N 1
ATOM 2510 C CA . GLY A 1 329 ? -5.531 -27.594 -8.102 1 97.12 329 GLY A CA 1
ATOM 2511 C C . GLY A 1 329 ? -5.91 -27.094 -6.715 1 97.12 329 GLY A C 1
ATOM 2512 O O . GLY A 1 329 ? -6.652 -27.766 -5.996 1 97.12 329 GLY A O 1
ATOM 2513 N N . GLU A 1 330 ? -5.441 -25.938 -6.34 1 96.38 330 GLU A N 1
ATOM 2514 C CA . GLU A 1 330 ? -5.617 -25.406 -4.992 1 96.38 330 GLU A CA 1
ATOM 2515 C C . GLU A 1 330 ? -6.855 -24.516 -4.91 1 96.38 330 GLU A C 1
ATOM 2517 O O . GLU A 1 330 ? -7.449 -24.359 -3.84 1 96.38 330 GLU A O 1
ATOM 2522 N N . GLY A 1 331 ? -7.172 -23.906 -5.973 1 96.69 331 GLY A N 1
ATOM 2523 C CA . GLY A 1 331 ? -8.172 -22.859 -5.984 1 96.69 331 GLY A CA 1
ATOM 2524 C C . GLY A 1 331 ? -7.57 -21.469 -5.969 1 96.69 331 GLY A C 1
ATOM 2525 O O . GLY A 1 331 ? -6.359 -21.312 -5.816 1 96.69 331 GLY A O 1
ATOM 2526 N N . VAL A 1 332 ? -8.445 -20.484 -6.199 1 95.94 332 VAL A N 1
ATOM 2527 C CA . VAL A 1 332 ? -8.016 -19.094 -6.293 1 95.94 332 VAL A CA 1
ATOM 2528 C C . VAL A 1 332 ? -8.422 -18.344 -5.027 1 95.94 332 VAL A C 1
ATOM 2530 O O . VAL A 1 332 ? -9.609 -18.125 -4.785 1 95.94 332 VAL A O 1
ATOM 2533 N N . PRO A 1 333 ? -7.457 -17.906 -4.289 1 95.12 333 PRO A N 1
ATOM 2534 C CA . PRO A 1 333 ? -7.754 -17.078 -3.115 1 95.12 333 PRO A CA 1
ATOM 2535 C C . PRO A 1 333 ? -7.492 -15.594 -3.357 1 95.12 333 PRO A C 1
ATOM 2537 O O . PRO A 1 333 ? -6.895 -14.922 -2.512 1 95.12 333 PRO A O 1
ATOM 2540 N N . PHE A 1 334 ? -7.832 -15.07 -4.414 1 91.88 334 PHE A N 1
ATOM 2541 C CA . PHE A 1 334 ? -7.77 -13.672 -4.805 1 91.88 334 PHE A CA 1
ATOM 2542 C C . PHE A 1 334 ? -6.434 -13.055 -4.41 1 91.88 334 PHE A C 1
ATOM 2544 O O . PHE A 1 334 ? -5.383 -13.461 -4.918 1 91.88 334 PHE A O 1
ATOM 2551 N N . GLU A 1 335 ? -6.41 -12.211 -3.381 1 93.19 335 GLU A N 1
ATOM 2552 C CA . GLU A 1 335 ? -5.215 -11.445 -3.025 1 93.19 335 GLU A CA 1
ATOM 2553 C C . GLU A 1 335 ? -4.113 -12.359 -2.502 1 93.19 335 GLU A C 1
ATOM 2555 O O . GLU A 1 335 ? -2.928 -12.039 -2.607 1 93.19 335 GLU A O 1
ATOM 2560 N N . ALA A 1 336 ? -4.492 -13.484 -2.027 1 96.12 336 ALA A N 1
ATOM 2561 C CA . ALA A 1 336 ? -3.52 -14.375 -1.397 1 96.12 336 ALA A CA 1
ATOM 2562 C C . ALA A 1 336 ? -2.912 -15.336 -2.418 1 96.12 336 ALA A C 1
ATOM 2564 O O . ALA A 1 336 ? -2.066 -16.156 -2.072 1 96.12 336 ALA A O 1
ATOM 2565 N N . HIS A 1 337 ? -3.303 -15.18 -3.635 1 96.56 337 HIS A N 1
ATOM 2566 C CA . HIS A 1 337 ? -2.934 -16.156 -4.652 1 96.56 337 HIS A CA 1
ATOM 2567 C C . HIS A 1 337 ? -1.42 -16.234 -4.812 1 96.56 337 HIS A C 1
ATOM 2569 O O . HIS A 1 337 ? -0.848 -17.328 -4.805 1 96.56 337 HIS A O 1
ATOM 2575 N N . GLY A 1 338 ? -0.797 -15.102 -4.984 1 97.94 338 GLY A N 1
ATOM 2576 C CA . GLY A 1 338 ? 0.648 -15.094 -5.145 1 97.94 338 GLY A CA 1
ATOM 2577 C C . GLY A 1 338 ? 1.382 -15.695 -3.961 1 97.94 338 GLY A C 1
ATOM 2578 O O . GLY A 1 338 ? 2.373 -16.406 -4.137 1 97.94 338 GLY A O 1
ATOM 2579 N N . LEU A 1 339 ? 0.899 -15.414 -2.803 1 98.5 339 LEU A N 1
ATOM 2580 C CA . LEU A 1 339 ? 1.546 -15.961 -1.613 1 98.5 339 LEU A CA 1
ATOM 2581 C C . LEU A 1 339 ? 1.313 -17.469 -1.509 1 98.5 339 LEU A C 1
ATOM 2583 O O . LEU A 1 339 ? 2.156 -18.188 -0.978 1 98.5 339 LEU A O 1
ATOM 2587 N N . ALA A 1 340 ? 0.179 -17.922 -2.01 1 97.88 340 ALA A N 1
ATOM 2588 C CA . ALA A 1 340 ? -0.051 -19.375 -2.045 1 97.88 340 ALA A CA 1
ATOM 2589 C C . ALA A 1 340 ? 0.995 -20.078 -2.906 1 97.88 340 ALA A C 1
ATOM 2591 O O . ALA A 1 340 ? 1.5 -21.141 -2.537 1 97.88 340 ALA A O 1
ATOM 2592 N N . ARG A 1 341 ? 1.29 -19.438 -4.051 1 98 341 ARG A N 1
ATOM 2593 C CA . ARG A 1 341 ? 2.352 -19.969 -4.906 1 98 341 ARG A CA 1
ATOM 2594 C C . ARG A 1 341 ? 3.699 -19.922 -4.195 1 98 341 ARG A C 1
ATOM 2596 O O . ARG A 1 341 ? 4.48 -20.859 -4.27 1 98 341 ARG A O 1
ATOM 2603 N N . LEU A 1 342 ? 3.902 -18.859 -3.52 1 98.69 342 LEU A N 1
ATOM 2604 C CA . LEU A 1 342 ? 5.156 -18.672 -2.799 1 98.69 342 LEU A CA 1
ATOM 2605 C C . LEU A 1 342 ? 5.32 -19.703 -1.698 1 98.69 342 LEU A C 1
ATOM 2607 O O . LEU A 1 342 ? 6.418 -20.234 -1.489 1 98.69 342 LEU A O 1
ATOM 2611 N N . LEU A 1 343 ? 4.25 -19.953 -1.008 1 98 343 LEU A N 1
ATOM 2612 C CA . LEU A 1 343 ? 4.242 -20.922 0.077 1 98 343 LEU A CA 1
ATOM 2613 C C . LEU A 1 343 ? 4.781 -22.266 -0.395 1 98 343 LEU A C 1
ATOM 2615 O O . LEU A 1 343 ? 5.664 -22.844 0.244 1 98 343 LEU A O 1
ATOM 2619 N N . TYR A 1 344 ? 4.301 -22.719 -1.481 1 97.31 344 TYR A N 1
ATOM 2620 C CA . TYR A 1 344 ? 4.738 -24 -2.025 1 97.31 344 TYR A CA 1
ATOM 2621 C C . TYR A 1 344 ? 6.207 -23.953 -2.43 1 97.31 344 TYR A C 1
ATOM 2623 O O . TYR A 1 344 ? 6.965 -24.891 -2.164 1 97.31 344 TYR A O 1
ATOM 2631 N N . ALA A 1 345 ? 6.59 -22.891 -3.061 1 98.31 345 ALA A N 1
ATOM 2632 C CA . ALA A 1 345 ? 7.969 -22.75 -3.523 1 98.31 345 ALA A CA 1
ATOM 2633 C C . ALA A 1 345 ? 8.945 -22.75 -2.35 1 98.31 345 ALA A C 1
ATOM 2635 O O . ALA A 1 345 ? 10.023 -23.328 -2.428 1 98.31 345 ALA A O 1
ATOM 2636 N N . VAL A 1 346 ? 8.57 -22.062 -1.312 1 98.56 346 VAL A N 1
ATOM 2637 C CA . VAL A 1 346 ? 9.414 -22 -0.124 1 98.56 346 VAL A CA 1
ATOM 2638 C C . VAL A 1 346 ? 9.594 -23.406 0.46 1 98.56 346 VAL A C 1
ATOM 2640 O O . VAL A 1 346 ? 10.711 -23.812 0.78 1 98.56 346 VAL A O 1
ATOM 2643 N N . GLU A 1 347 ? 8.508 -24.125 0.576 1 97.06 347 GLU A N 1
ATOM 2644 C CA . GLU A 1 347 ? 8.555 -25.484 1.119 1 97.06 347 GLU A CA 1
ATOM 2645 C C . GLU A 1 347 ? 9.398 -26.391 0.237 1 97.06 347 GLU A C 1
ATOM 2647 O O . GLU A 1 347 ? 10.156 -27.234 0.742 1 97.06 347 GLU A O 1
ATOM 2652 N N . ALA A 1 348 ? 9.234 -26.219 -1.054 1 97 348 ALA A N 1
ATOM 2653 C CA . ALA A 1 348 ? 10.023 -27.016 -1.99 1 97 348 ALA A CA 1
ATOM 2654 C C . ALA A 1 348 ? 11.516 -26.719 -1.848 1 97 348 ALA A C 1
ATOM 2656 O O . ALA A 1 348 ? 12.336 -27.625 -1.81 1 97 348 ALA A O 1
ATOM 2657 N N . LEU A 1 349 ? 11.867 -25.469 -1.769 1 98 349 LEU A N 1
ATOM 2658 C CA . LEU A 1 349 ? 13.258 -25.047 -1.658 1 98 349 LEU A CA 1
ATOM 2659 C C . LEU A 1 349 ? 13.867 -25.531 -0.345 1 98 349 LEU A C 1
ATOM 2661 O O . LEU A 1 349 ? 15.086 -25.734 -0.256 1 98 349 LEU A O 1
ATOM 2665 N N . ARG A 1 350 ? 13.008 -25.719 0.621 1 97.12 350 ARG A N 1
ATOM 2666 C CA . ARG A 1 350 ? 13.469 -26.219 1.912 1 97.12 350 ARG A CA 1
ATOM 2667 C C . ARG A 1 350 ? 13.547 -27.734 1.916 1 97.12 350 ARG A C 1
ATOM 2669 O O . ARG A 1 350 ? 13.875 -28.344 2.936 1 97.12 350 ARG A O 1
ATOM 2676 N N . GLY A 1 351 ? 13.133 -28.344 0.897 1 94.81 351 GLY A N 1
ATOM 2677 C CA . GLY A 1 351 ? 13.242 -29.781 0.744 1 94.81 351 GLY A CA 1
ATOM 2678 C C . GLY A 1 351 ? 12.086 -30.547 1.367 1 94.81 351 GLY A C 1
ATOM 2679 O O . GLY A 1 351 ? 12.156 -31.75 1.562 1 94.81 351 GLY A O 1
ATOM 2680 N N . MET A 1 352 ? 11.039 -29.859 1.659 1 92.75 352 MET A N 1
ATOM 2681 C CA . MET A 1 352 ? 9.898 -30.531 2.293 1 92.75 352 MET A CA 1
ATOM 2682 C C . MET A 1 352 ? 9.133 -31.375 1.284 1 92.75 352 MET A C 1
ATOM 2684 O O . MET A 1 352 ? 8.719 -32.5 1.593 1 92.75 352 MET A O 1
ATOM 2688 N N . HIS A 1 353 ? 8.844 -30.812 0.132 1 91.88 353 HIS A N 1
ATOM 2689 C CA . HIS A 1 353 ? 8.195 -31.484 -0.996 1 91.88 353 HIS A CA 1
ATOM 2690 C C . HIS A 1 353 ? 8.445 -30.719 -2.295 1 91.88 353 HIS A C 1
ATOM 2692 O O . HIS A 1 353 ? 9.117 -29.688 -2.297 1 91.88 353 HIS A O 1
ATOM 2698 N N . GLY A 1 354 ? 8 -31.344 -3.357 1 92.38 354 GLY A N 1
ATOM 2699 C CA . GLY A 1 354 ? 8.102 -30.656 -4.637 1 92.38 354 GLY A CA 1
ATOM 2700 C C . GLY A 1 354 ? 9.422 -30.891 -5.34 1 92.38 354 GLY A C 1
ATOM 2701 O O . GLY A 1 354 ? 10.172 -31.812 -4.98 1 92.38 354 GLY A O 1
ATOM 2702 N N . PRO A 1 355 ? 9.578 -30.094 -6.375 1 94 355 PRO A N 1
ATOM 2703 C CA . PRO A 1 355 ? 10.797 -30.281 -7.164 1 94 355 PRO A CA 1
ATOM 2704 C C . PRO A 1 355 ? 12.055 -29.859 -6.41 1 94 355 PRO A C 1
ATOM 2706 O O . PRO A 1 355 ? 12 -28.969 -5.559 1 94 355 PRO A O 1
ATOM 2709 N N . ASP A 1 356 ? 13.094 -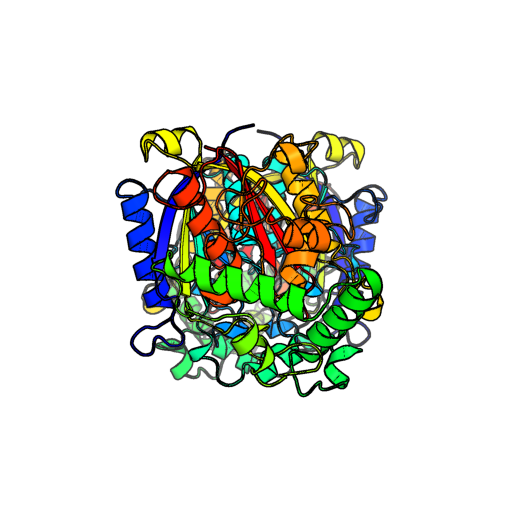30.531 -6.77 1 92.06 356 ASP A N 1
ATOM 2710 C CA . ASP A 1 356 ? 14.391 -30.094 -6.25 1 92.06 356 ASP A CA 1
ATOM 2711 C C . ASP A 1 356 ? 14.922 -28.891 -7.016 1 92.06 356 ASP A C 1
ATOM 2713 O O . ASP A 1 356 ? 14.68 -28.75 -8.219 1 92.06 356 ASP A O 1
ATOM 2717 N N . GLY A 1 357 ? 15.477 -28.047 -6.352 1 93.88 357 GLY A N 1
ATOM 2718 C CA . GLY A 1 357 ? 16.078 -26.891 -7 1 93.88 357 GLY A CA 1
ATOM 2719 C C . GLY A 1 357 ? 16.609 -25.875 -6.016 1 93.88 357 GLY A C 1
ATOM 2720 O O . GLY A 1 357 ? 16.297 -25.938 -4.824 1 93.88 357 GLY A O 1
ATOM 2721 N N . GLU A 1 358 ? 17.438 -25.016 -6.578 1 96.94 358 GLU A N 1
ATOM 2722 C CA . GLU A 1 358 ? 18.047 -23.969 -5.758 1 96.94 358 GLU A CA 1
ATOM 2723 C C . GLU A 1 358 ? 17.438 -22.609 -6.078 1 96.94 358 GLU A C 1
ATOM 2725 O O . GLU A 1 358 ? 17.578 -21.656 -5.289 1 96.94 358 GLU A O 1
ATOM 2730 N N . THR A 1 359 ? 16.812 -22.484 -7.262 1 98.5 359 THR A N 1
ATOM 2731 C CA . THR A 1 359 ? 16.234 -21.234 -7.703 1 98.5 359 THR A CA 1
ATOM 2732 C C . THR A 1 359 ? 14.82 -21.453 -8.242 1 98.5 359 THR A C 1
ATOM 2734 O O . THR A 1 359 ? 14.609 -22.297 -9.117 1 98.5 359 THR A O 1
ATOM 2737 N N . ALA A 1 360 ? 13.875 -20.719 -7.734 1 98.81 360 ALA A N 1
ATOM 2738 C CA . ALA A 1 360 ? 12.477 -20.828 -8.148 1 98.81 360 ALA A CA 1
ATOM 2739 C C . ALA A 1 360 ? 11.922 -19.469 -8.555 1 98.81 360 ALA A C 1
ATOM 2741 O O . ALA A 1 360 ? 12.391 -18.422 -8.078 1 98.81 360 ALA A O 1
ATOM 2742 N N . LEU A 1 361 ? 11.008 -19.469 -9.469 1 98.88 361 LEU A N 1
ATOM 2743 C CA . LEU A 1 361 ? 10.234 -18.281 -9.82 1 98.88 361 LEU A CA 1
ATOM 2744 C C . LEU A 1 361 ? 8.781 -18.438 -9.375 1 98.88 361 LEU A C 1
ATOM 2746 O O . LEU A 1 361 ? 8.172 -19.484 -9.57 1 98.88 361 LEU A O 1
ATOM 2750 N N . VAL A 1 362 ? 8.266 -17.422 -8.719 1 98.88 362 VAL A N 1
ATOM 2751 C CA . VAL A 1 362 ? 6.871 -17.375 -8.305 1 98.88 362 VAL A CA 1
ATOM 2752 C C . VAL A 1 362 ? 6.176 -16.203 -8.992 1 98.88 362 VAL A C 1
ATOM 2754 O O . VAL A 1 362 ? 6.719 -15.094 -9.039 1 98.88 362 VAL A O 1
ATOM 2757 N N . HIS A 1 363 ? 5.043 -16.453 -9.539 1 98.75 363 HIS A N 1
ATOM 2758 C CA . HIS A 1 363 ? 4.297 -15.438 -10.273 1 98.75 363 HIS A CA 1
ATOM 2759 C C . HIS A 1 363 ? 2.859 -15.336 -9.773 1 98.75 363 HIS A C 1
ATOM 2761 O O . HIS A 1 363 ? 2.227 -16.359 -9.477 1 98.75 363 HIS A O 1
ATOM 2767 N N . GLY A 1 364 ? 2.387 -14.117 -9.562 1 97.69 364 GLY A N 1
ATOM 2768 C CA . GLY A 1 364 ? 0.998 -13.836 -9.234 1 97.69 364 GLY A CA 1
ATOM 2769 C C . GLY A 1 364 ? 0.34 -12.867 -10.203 1 97.69 364 GLY A C 1
ATOM 2770 O O . GLY A 1 364 ? 0.976 -11.922 -10.672 1 97.69 364 GLY A O 1
ATOM 2771 N N . TRP A 1 365 ? -0.879 -13.18 -10.492 1 95.81 365 TRP A N 1
ATOM 2772 C CA . TRP A 1 365 ? -1.739 -12.375 -11.352 1 95.81 365 TRP A CA 1
ATOM 2773 C C . TRP A 1 365 ? -3.066 -12.07 -10.664 1 95.81 365 TRP A C 1
ATOM 2775 O O . TRP A 1 365 ? -3.621 -12.93 -9.969 1 95.81 365 TRP A O 1
ATOM 2785 N N . ARG A 1 366 ? -3.559 -10.883 -10.828 1 90.5 366 ARG A N 1
ATOM 2786 C CA . ARG A 1 366 ? -4.738 -10.445 -10.086 1 90.5 366 ARG A CA 1
ATOM 2787 C C . ARG A 1 366 ? -6.02 -10.867 -10.805 1 90.5 366 ARG A C 1
ATOM 2789 O O . ARG A 1 366 ? -7.113 -10.758 -10.25 1 90.5 366 ARG A O 1
ATOM 2796 N N . GLY A 1 367 ? -5.852 -11.391 -12.023 1 85.69 367 GLY A N 1
ATOM 2797 C CA . GLY A 1 367 ? -7.023 -11.914 -12.711 1 85.69 367 GLY A CA 1
ATOM 2798 C C . GLY A 1 367 ? -7.664 -10.906 -13.648 1 85.69 367 GLY A C 1
ATOM 2799 O O . GLY A 1 367 ? -7.273 -9.734 -13.672 1 85.69 367 GLY A O 1
ATOM 2800 N N . VAL A 1 368 ? -8.617 -11.32 -14.344 1 78 368 VAL A N 1
ATOM 2801 C CA . VAL A 1 368 ? -9.406 -10.445 -15.203 1 78 368 VAL A CA 1
ATOM 2802 C C . VAL A 1 368 ? -10.328 -9.57 -14.352 1 78 368 VAL A C 1
ATOM 2804 O O . VAL A 1 368 ? -10.922 -10.047 -13.383 1 78 368 VAL A O 1
ATOM 2807 N N . PRO A 1 369 ? -10.477 -8.422 -14.633 1 76.31 369 PRO A N 1
ATOM 2808 C CA . PRO A 1 369 ? -9.961 -7.711 -15.805 1 76.31 369 PRO A CA 1
ATOM 2809 C C . PRO A 1 369 ? -8.617 -7.035 -15.531 1 76.31 369 PRO A C 1
ATOM 2811 O O . PRO A 1 369 ? -8.148 -6.234 -16.344 1 76.31 369 PRO A O 1
ATOM 2814 N N . THR A 1 370 ? -8.031 -7.355 -14.398 1 78.94 370 THR A N 1
ATOM 2815 C CA . THR A 1 370 ? -6.816 -6.637 -14.031 1 78.94 370 THR A CA 1
ATOM 2816 C C . THR A 1 370 ? -5.648 -7.051 -14.914 1 78.94 370 THR A C 1
ATOM 2818 O O . THR A 1 370 ? -5.652 -8.141 -15.492 1 78.94 370 THR A O 1
ATOM 2821 N N . THR A 1 371 ? -4.762 -6.125 -15.133 1 86.38 371 THR A N 1
ATOM 2822 C CA . THR A 1 371 ? -3.545 -6.355 -15.898 1 86.38 371 THR A CA 1
ATOM 2823 C C . THR A 1 371 ? -2.307 -6.066 -15.055 1 86.38 371 THR A C 1
ATOM 2825 O O . THR A 1 371 ? -1.449 -5.277 -15.453 1 86.38 371 THR A O 1
ATOM 2828 N N . THR A 1 372 ? -2.344 -6.738 -13.93 1 92.44 372 THR A N 1
ATOM 2829 C CA . THR A 1 372 ? -1.259 -6.562 -12.969 1 92.44 372 THR A CA 1
ATOM 2830 C C . THR A 1 372 ? -0.628 -7.906 -12.617 1 92.44 372 THR A C 1
ATOM 2832 O O . THR A 1 372 ? -1.337 -8.883 -12.383 1 92.44 372 THR A O 1
ATOM 2835 N N . SER A 1 373 ? 0.725 -7.945 -12.656 1 96.31 373 SER A N 1
ATOM 2836 C CA . SER A 1 373 ? 1.457 -9.148 -12.273 1 96.31 373 SER A CA 1
ATOM 2837 C C . SER A 1 373 ? 2.59 -8.812 -11.305 1 96.31 373 SER A C 1
ATOM 2839 O O . SER A 1 373 ? 3.049 -7.672 -11.25 1 96.31 373 SER A O 1
ATOM 2841 N N . ALA A 1 374 ? 2.9 -9.773 -10.523 1 97.94 374 ALA A N 1
ATOM 2842 C CA . ALA A 1 374 ? 4.082 -9.734 -9.664 1 97.94 374 ALA A CA 1
ATOM 2843 C C . ALA A 1 374 ? 4.906 -11.016 -9.812 1 97.94 374 ALA A C 1
ATOM 2845 O O . ALA A 1 374 ? 4.363 -12.086 -10.086 1 97.94 374 ALA A O 1
ATOM 2846 N N . ALA A 1 375 ? 6.215 -10.883 -9.727 1 98.75 375 ALA A N 1
ATOM 2847 C CA . ALA A 1 375 ? 7.141 -12.008 -9.828 1 98.75 375 ALA A CA 1
ATOM 2848 C C . ALA A 1 375 ? 8.211 -11.938 -8.742 1 98.75 375 ALA A C 1
ATOM 2850 O O . ALA A 1 375 ? 8.695 -10.852 -8.406 1 98.75 375 ALA A O 1
ATOM 2851 N N . VAL A 1 376 ? 8.531 -13.062 -8.164 1 98.88 376 VAL A N 1
ATOM 2852 C CA . VAL A 1 376 ? 9.562 -13.156 -7.137 1 98.88 376 VAL A CA 1
ATOM 2853 C C . VAL A 1 376 ? 10.516 -14.305 -7.457 1 98.88 376 VAL A C 1
ATOM 2855 O O . VAL A 1 376 ? 10.078 -15.43 -7.719 1 98.88 376 VAL A O 1
ATOM 2858 N N . VAL A 1 377 ? 11.773 -14 -7.496 1 98.88 377 VAL A N 1
ATOM 2859 C CA . VAL A 1 377 ? 12.797 -15.039 -7.605 1 98.88 377 VAL A CA 1
ATOM 2860 C C . VAL A 1 377 ? 13.273 -15.438 -6.211 1 98.88 377 VAL A C 1
ATOM 2862 O O . VAL A 1 377 ? 13.68 -14.594 -5.418 1 98.88 377 VAL A O 1
ATOM 2865 N N . LEU A 1 378 ? 13.188 -16.734 -5.945 1 98.81 378 LEU A N 1
ATOM 2866 C CA . LEU A 1 378 ? 13.602 -17.281 -4.66 1 98.81 378 LEU A CA 1
ATOM 2867 C C . LEU A 1 378 ? 14.836 -18.156 -4.812 1 98.81 378 LEU A C 1
ATOM 2869 O O . LEU A 1 378 ? 15.047 -18.75 -5.867 1 98.81 378 LEU A O 1
ATOM 2873 N N . GLY A 1 379 ? 15.641 -18.141 -3.73 1 98.25 379 GLY A N 1
ATOM 2874 C CA . GLY A 1 379 ? 16.812 -19 -3.727 1 98.25 379 GLY A CA 1
ATOM 2875 C C . GLY A 1 379 ? 17.062 -19.672 -2.387 1 98.25 379 GLY A C 1
ATOM 2876 O O . GLY A 1 379 ? 16.703 -19.125 -1.34 1 98.25 379 GLY A O 1
ATOM 2877 N N . ARG A 1 380 ? 17.781 -20.781 -2.389 1 95.06 380 ARG A N 1
ATOM 2878 C CA . ARG A 1 380 ? 18.203 -21.469 -1.177 1 95.06 380 ARG A CA 1
ATOM 2879 C C . ARG A 1 380 ? 19.484 -20.859 -0.621 1 95.06 380 ARG A C 1
ATOM 2881 O O . ARG A 1 380 ? 20.359 -20.453 -1.381 1 95.06 380 ARG A O 1
ATOM 2888 N N . MET B 1 1 ? 23.484 6.195 5.441 1 68.62 1 MET B N 1
ATOM 2889 C CA . MET B 1 1 ? 22.406 5.754 4.547 1 68.62 1 MET B CA 1
ATOM 2890 C C . MET B 1 1 ? 22.156 6.785 3.451 1 68.62 1 MET B C 1
ATOM 2892 O O . MET B 1 1 ? 22.328 7.988 3.674 1 68.62 1 MET B O 1
ATOM 2896 N N . PRO B 1 2 ? 21.828 6.277 2.295 1 85.81 2 PRO B N 1
ATOM 2897 C CA . PRO B 1 2 ? 21.703 7.238 1.197 1 85.81 2 PRO B CA 1
ATOM 2898 C C . PRO B 1 2 ? 20.562 8.234 1.424 1 85.81 2 PRO B C 1
ATOM 2900 O O . PRO B 1 2 ? 19.531 7.879 1.994 1 85.81 2 PRO B O 1
ATOM 2903 N N . ARG B 1 3 ? 20.797 9.453 1.093 1 95.5 3 ARG B N 1
ATOM 2904 C CA . ARG B 1 3 ? 19.797 10.5 1.249 1 95.5 3 ARG B CA 1
ATOM 2905 C C . ARG B 1 3 ? 18.734 10.422 0.145 1 95.5 3 ARG B C 1
ATOM 2907 O O . ARG B 1 3 ? 19.031 9.984 -0.968 1 95.5 3 ARG B O 1
ATOM 2914 N N . VAL B 1 4 ? 17.547 10.727 0.498 1 98.38 4 VAL B N 1
ATOM 2915 C CA . VAL B 1 4 ? 16.438 10.844 -0.447 1 98.38 4 VAL B CA 1
ATOM 2916 C C . VAL B 1 4 ? 15.906 12.273 -0.447 1 98.38 4 VAL B C 1
ATOM 2918 O O . VAL B 1 4 ? 15.633 12.844 0.614 1 98.38 4 VAL B O 1
ATOM 2921 N N . GLY B 1 5 ? 15.82 12.883 -1.627 1 98.75 5 GLY B N 1
ATOM 2922 C CA . GLY B 1 5 ? 15.391 14.266 -1.718 1 98.75 5 GLY B CA 1
ATOM 2923 C C . GLY B 1 5 ? 14.07 14.43 -2.443 1 98.75 5 GLY B C 1
ATOM 2924 O O . GLY B 1 5 ? 13.773 13.695 -3.383 1 98.75 5 GLY B O 1
ATOM 2925 N N . ILE B 1 6 ? 13.312 15.336 -1.951 1 98.88 6 ILE B N 1
ATOM 2926 C CA . ILE B 1 6 ? 12.18 15.844 -2.719 1 98.88 6 ILE B CA 1
ATOM 2927 C C . ILE B 1 6 ? 12.664 16.859 -3.748 1 98.88 6 ILE B C 1
ATOM 2929 O O . ILE B 1 6 ? 13.25 17.875 -3.391 1 98.88 6 ILE B O 1
ATOM 2933 N N . VAL B 1 7 ? 12.359 16.609 -5.016 1 98.75 7 VAL B N 1
ATOM 2934 C CA . VAL B 1 7 ? 12.945 17.422 -6.066 1 98.75 7 VAL B CA 1
ATOM 2935 C C . VAL B 1 7 ? 11.844 18.172 -6.824 1 98.75 7 VAL B C 1
ATOM 2937 O O . VAL B 1 7 ? 12.117 19.125 -7.551 1 98.75 7 VAL B O 1
ATOM 2940 N N . GLY B 1 8 ? 10.656 17.75 -6.625 1 98.56 8 GLY B N 1
ATOM 2941 C CA . GLY B 1 8 ? 9.523 18.406 -7.27 1 98.56 8 GLY B CA 1
ATOM 2942 C C . GLY B 1 8 ? 8.234 18.25 -6.496 1 98.56 8 GLY B C 1
ATOM 2943 O O . GLY B 1 8 ? 7.961 17.203 -5.922 1 98.56 8 GLY B O 1
ATOM 2944 N N . VAL B 1 9 ? 7.461 19.344 -6.484 1 98.44 9 VAL B N 1
ATOM 2945 C CA . VAL B 1 9 ? 6.133 19.328 -5.875 1 98.44 9 VAL B CA 1
ATOM 2946 C C . VAL B 1 9 ? 5.137 20.047 -6.785 1 98.44 9 VAL B C 1
ATOM 2948 O O . VAL B 1 9 ? 5.5 20.984 -7.496 1 98.44 9 VAL B O 1
ATOM 2951 N N . GLY B 1 10 ? 3.936 19.5 -6.793 1 98.06 10 GLY B N 1
ATOM 2952 C CA . GLY B 1 10 ? 2.834 20.094 -7.531 1 98.06 10 GLY B CA 1
ATOM 2953 C C . GLY B 1 10 ? 1.482 19.859 -6.887 1 98.06 10 GLY B C 1
ATOM 2954 O O . GLY B 1 10 ? 1.312 18.906 -6.125 1 98.06 10 GLY B O 1
ATOM 2955 N N . TRP B 1 11 ? 0.549 20.797 -7.207 1 97.69 11 TRP B N 1
ATOM 2956 C CA . TRP B 1 11 ? -0.785 20.703 -6.621 1 97.69 11 TRP B CA 1
ATOM 2957 C C . TRP B 1 11 ? -1.84 21.25 -7.578 1 97.69 11 TRP B C 1
ATOM 2959 O O . TRP B 1 11 ? -1.516 21.969 -8.523 1 97.69 11 TRP B O 1
ATOM 2969 N N . PHE B 1 12 ? -3.021 20.812 -7.371 1 97.44 12 PHE B N 1
ATOM 2970 C CA . PHE B 1 12 ? -4.207 21.391 -8.008 1 97.44 12 PHE B CA 1
ATOM 2971 C C . PHE B 1 12 ? -5.398 21.344 -7.062 1 97.44 12 PHE B C 1
ATOM 2973 O O . PHE B 1 12 ? -5.488 20.469 -6.207 1 97.44 12 PHE B O 1
ATOM 2980 N N . GLY B 1 13 ? -6.207 22.375 -7.234 1 95.25 13 GLY B N 1
ATOM 2981 C CA . GLY B 1 13 ? -7.418 22.422 -6.43 1 95.25 13 GLY B CA 1
ATOM 2982 C C . GLY B 1 13 ? -7.266 23.25 -5.164 1 95.25 13 GLY B C 1
ATOM 2983 O O . GLY B 1 13 ? -6.832 24.406 -5.219 1 95.25 13 GLY B O 1
ATOM 2984 N N . PHE B 1 14 ? -7.617 22.656 -3.996 1 95.69 14 PHE B N 1
ATOM 2985 C CA . PHE B 1 14 ? -7.809 23.297 -2.707 1 95.69 14 PHE B CA 1
ATOM 2986 C C . PHE B 1 14 ? -9.016 24.234 -2.744 1 95.69 14 PHE B C 1
ATOM 2988 O O . PHE B 1 14 ? -8.938 25.375 -2.309 1 95.69 14 PHE B O 1
ATOM 2995 N N . GLN B 1 15 ? -10 23.688 -3.369 1 95.94 15 GLN B N 1
ATOM 2996 C CA . GLN B 1 15 ? -11.281 24.375 -3.516 1 95.94 15 GLN B CA 1
ATOM 2997 C C . GLN B 1 15 ? -12.43 23.516 -3.016 1 95.94 15 GLN B C 1
ATOM 2999 O O . GLN B 1 15 ? -12.359 22.281 -3.08 1 95.94 15 GLN B O 1
ATOM 3004 N N . PRO B 1 16 ? -13.43 24.234 -2.516 1 95 16 PRO B N 1
ATOM 3005 C CA . PRO B 1 16 ? -14.555 23.438 -2.014 1 95 16 PRO B CA 1
ATOM 3006 C C . PRO B 1 16 ? -15.109 22.469 -3.062 1 95 16 PRO B C 1
ATOM 3008 O O . PRO B 1 16 ? -15.492 21.344 -2.732 1 95 16 PRO B O 1
ATOM 3011 N N . GLU B 1 17 ? -15.156 22.922 -4.328 1 95.06 17 GLU B N 1
ATOM 3012 C CA . GLU B 1 17 ? -15.625 22.094 -5.43 1 95.06 17 GLU B CA 1
ATOM 3013 C C . GLU B 1 17 ? -14.859 22.406 -6.715 1 95.06 17 GLU B C 1
ATOM 3015 O O . GLU B 1 17 ? -14.469 23.547 -6.953 1 95.06 17 GLU B O 1
ATOM 3020 N N . THR B 1 18 ? -14.625 21.328 -7.441 1 94.62 18 THR B N 1
ATOM 3021 C CA . THR B 1 18 ? -13.992 21.453 -8.75 1 94.62 18 THR B CA 1
ATOM 3022 C C . THR B 1 18 ? -14.828 20.75 -9.812 1 94.62 18 THR B C 1
ATOM 3024 O O . THR B 1 18 ? -14.367 19.781 -10.438 1 94.62 18 THR B O 1
ATOM 3027 N N . PRO B 1 19 ? -15.961 21.281 -10.164 1 93.5 19 PRO B N 1
ATOM 3028 C CA . PRO B 1 19 ? -16.906 20.562 -11.031 1 93.5 19 PRO B CA 1
ATOM 3029 C C . PRO B 1 19 ? -16.375 20.375 -12.445 1 93.5 19 PRO B C 1
ATOM 3031 O O . PRO B 1 19 ? -16.781 19.438 -13.141 1 93.5 19 PRO B O 1
ATOM 3034 N N . ALA B 1 20 ? -15.43 21.156 -12.891 1 94.88 20 ALA B N 1
ATOM 3035 C CA . ALA B 1 20 ? -14.953 21.141 -14.266 1 94.88 20 ALA B CA 1
ATOM 3036 C C . ALA B 1 20 ? -13.867 20.078 -14.445 1 94.88 20 ALA B C 1
ATOM 3038 O O . ALA B 1 20 ? -13.445 19.797 -15.57 1 94.88 20 ALA B O 1
ATOM 3039 N N . HIS B 1 21 ? -13.461 19.406 -13.352 1 94.38 21 HIS B N 1
ATOM 3040 C CA . HIS B 1 21 ? -12.328 18.484 -13.43 1 94.38 21 HIS B CA 1
ATOM 3041 C C . HIS B 1 21 ? -12.648 17.156 -12.75 1 94.38 21 HIS B C 1
ATOM 3043 O O . HIS B 1 21 ? -13.281 17.141 -11.688 1 94.38 21 HIS B O 1
ATOM 3049 N N . SER B 1 22 ? -12.25 16.047 -13.461 1 90 22 SER B N 1
ATOM 3050 C CA . SER B 1 22 ? -12.203 14.758 -12.773 1 90 22 SER B CA 1
ATOM 3051 C C . SER B 1 22 ? -10.992 14.664 -11.852 1 90 22 SER B C 1
ATOM 3053 O O . SER B 1 22 ? -10.055 15.461 -11.961 1 90 22 SER B O 1
ATOM 3055 N N . PHE B 1 23 ? -11.039 13.734 -10.93 1 89.25 23 PHE B N 1
ATOM 3056 C CA . PHE B 1 23 ? -9.875 13.578 -10.062 1 89.25 23 PHE B CA 1
ATOM 3057 C C . PHE B 1 23 ? -8.625 13.258 -10.883 1 89.25 23 PHE B C 1
ATOM 3059 O O . PHE B 1 23 ? -7.52 13.656 -10.516 1 89.25 23 PHE B O 1
ATOM 3066 N N . ARG B 1 24 ? -8.766 12.555 -11.992 1 90.19 24 ARG B N 1
ATOM 3067 C CA . ARG B 1 24 ? -7.641 12.211 -12.852 1 90.19 24 ARG B CA 1
ATOM 3068 C C . ARG B 1 24 ? -7.023 13.461 -13.477 1 90.19 24 ARG B C 1
ATOM 3070 O O . ARG B 1 24 ? -5.801 13.57 -13.578 1 90.19 24 ARG B O 1
ATOM 3077 N N . GLU B 1 25 ? -7.918 14.305 -13.875 1 93.81 25 GLU B N 1
ATOM 3078 C CA . GLU B 1 25 ? -7.445 15.562 -14.438 1 93.81 25 GLU B CA 1
ATOM 3079 C C . GLU B 1 25 ? -6.758 16.422 -13.375 1 93.81 25 GLU B C 1
ATOM 3081 O O . GLU B 1 25 ? -5.762 17.094 -13.664 1 93.81 25 GLU B O 1
ATOM 3086 N N . MET B 1 26 ? -7.344 16.391 -12.18 1 96 26 MET B N 1
ATOM 3087 C CA . MET B 1 26 ? -6.711 17.125 -11.086 1 96 26 MET B CA 1
ATOM 3088 C C . MET B 1 26 ? -5.293 16.609 -10.844 1 96 26 MET B C 1
ATOM 3090 O O . MET B 1 26 ? -4.359 17.406 -10.742 1 96 26 MET B O 1
ATOM 3094 N N . VAL B 1 27 ? -5.145 15.328 -10.859 1 95.94 27 VAL B N 1
ATOM 3095 C CA . VAL B 1 27 ? -3.85 14.711 -10.602 1 95.94 27 VAL B CA 1
ATOM 3096 C C . VAL B 1 27 ? -2.893 15.023 -11.75 1 95.94 27 VAL B C 1
ATOM 3098 O O . VAL B 1 27 ? -1.716 15.312 -11.523 1 95.94 27 VAL B O 1
ATOM 3101 N N . TYR B 1 28 ? -3.373 15 -12.938 1 96.25 28 TYR B N 1
ATOM 3102 C CA . TYR B 1 28 ? -2.557 15.297 -14.109 1 96.25 28 TYR B CA 1
ATOM 3103 C C . TYR B 1 28 ? -1.993 16.703 -14.039 1 96.25 28 TYR B C 1
ATOM 3105 O O . TYR B 1 28 ? -0.806 16.922 -14.289 1 96.25 28 TYR B O 1
ATOM 3113 N N . LYS B 1 29 ? -2.82 17.625 -13.703 1 97.62 29 LYS B N 1
ATOM 3114 C CA . LYS B 1 29 ? -2.391 19.016 -13.602 1 97.62 29 LYS B CA 1
ATOM 3115 C C . LYS B 1 29 ? -1.383 19.188 -12.469 1 97.62 29 LYS B C 1
ATOM 3117 O O . LYS B 1 29 ? -0.387 19.906 -12.625 1 97.62 29 LYS B O 1
ATOM 3122 N N . ALA B 1 30 ? -1.644 18.578 -11.336 1 98 30 ALA B N 1
ATOM 3123 C CA . ALA B 1 30 ? -0.696 18.609 -10.227 1 98 30 ALA B CA 1
ATOM 3124 C C . ALA B 1 30 ? 0.64 17.984 -10.625 1 98 30 ALA B C 1
ATOM 3126 O O . ALA B 1 30 ? 1.702 18.516 -10.266 1 98 30 ALA B O 1
ATOM 3127 N N . ALA B 1 31 ? 0.585 16.938 -11.375 1 97.88 31 ALA B N 1
ATOM 3128 C CA . ALA B 1 31 ? 1.779 16.219 -11.812 1 97.88 31 ALA B CA 1
ATOM 3129 C C . ALA B 1 31 ? 2.631 17.078 -12.742 1 97.88 31 ALA B C 1
ATOM 3131 O O . ALA B 1 31 ? 3.855 17.125 -12.602 1 97.88 31 ALA B O 1
ATOM 3132 N N . ASN B 1 32 ? 1.986 17.688 -13.664 1 97.5 32 ASN B N 1
ATOM 3133 C CA . ASN B 1 32 ? 2.717 18.547 -14.578 1 97.5 32 ASN B CA 1
ATOM 3134 C C . ASN B 1 32 ? 3.494 19.625 -13.828 1 97.5 32 ASN B C 1
ATOM 3136 O O . ASN B 1 32 ? 4.652 19.906 -14.156 1 97.5 32 ASN B O 1
ATOM 3140 N N . ARG B 1 33 ? 2.873 20.188 -12.875 1 97.81 33 ARG B N 1
ATOM 3141 C CA . ARG B 1 33 ? 3.539 21.188 -12.047 1 97.81 33 ARG B CA 1
ATOM 3142 C C . ARG B 1 33 ? 4.73 20.594 -11.312 1 97.81 33 ARG B C 1
ATOM 3144 O O . ARG B 1 33 ? 5.785 21.219 -11.211 1 97.81 33 ARG B O 1
ATOM 3151 N N . ALA B 1 34 ? 4.566 19.422 -10.773 1 98.19 34 ALA B N 1
ATOM 3152 C CA . ALA B 1 34 ? 5.637 18.75 -10.031 1 98.19 34 ALA B CA 1
ATOM 3153 C C . ALA B 1 34 ? 6.82 18.438 -10.945 1 98.19 34 ALA B C 1
ATOM 3155 O O . ALA B 1 34 ? 7.977 18.578 -10.539 1 98.19 34 ALA B O 1
ATOM 3156 N N . TYR B 1 35 ? 6.539 17.969 -12.141 1 97.81 35 TYR B N 1
ATOM 3157 C CA . TYR B 1 35 ? 7.59 17.594 -13.086 1 97.81 35 TYR B CA 1
ATOM 3158 C C . TYR B 1 35 ? 8.375 18.828 -13.531 1 97.81 35 TYR B C 1
ATOM 3160 O O . TYR B 1 35 ? 9.602 18.766 -13.68 1 97.81 35 TYR B O 1
ATOM 3168 N N . VAL B 1 36 ? 7.652 19.922 -13.758 1 97.56 36 VAL B N 1
ATOM 3169 C CA . VAL B 1 36 ? 8.328 21.172 -14.086 1 97.56 36 VAL B CA 1
ATOM 3170 C C . VAL B 1 36 ? 9.211 21.609 -12.922 1 97.56 36 VAL B C 1
ATOM 3172 O O . VAL B 1 36 ? 10.367 21.984 -13.117 1 97.56 36 VAL B O 1
ATOM 3175 N N . ASP B 1 37 ? 8.68 21.516 -11.719 1 97.62 37 ASP B N 1
ATOM 3176 C CA . ASP B 1 37 ? 9.414 21.875 -10.516 1 97.62 37 ASP B CA 1
ATOM 3177 C C . ASP B 1 37 ? 10.648 21 -10.344 1 97.62 37 ASP B C 1
ATOM 3179 O O . ASP B 1 37 ? 11.664 21.438 -9.797 1 97.62 37 ASP B O 1
ATOM 3183 N N . ALA B 1 38 ? 10.578 19.797 -10.797 1 97.44 38 ALA B N 1
ATOM 3184 C CA . ALA B 1 38 ? 11.688 18.844 -10.703 1 97.44 38 ALA B CA 1
ATOM 3185 C C . ALA B 1 38 ? 12.648 19 -11.875 1 97.44 38 ALA B C 1
ATOM 3187 O O . ALA B 1 38 ? 13.273 18.031 -12.312 1 97.44 38 ALA B O 1
ATOM 3188 N N . GLY B 1 39 ? 12.75 20.094 -12.5 1 94.81 39 GLY B N 1
ATOM 3189 C CA . GLY B 1 39 ? 13.711 20.375 -13.555 1 94.81 39 GLY B CA 1
ATOM 3190 C C . GLY B 1 39 ? 13.227 19.938 -14.93 1 94.81 39 GLY B C 1
ATOM 3191 O O . GLY B 1 39 ? 14.039 19.641 -15.805 1 94.81 39 GLY B O 1
ATOM 3192 N N . GLY B 1 40 ? 12.023 19.797 -15.086 1 95.12 40 GLY B N 1
ATOM 3193 C CA . GLY B 1 40 ? 11.484 19.406 -16.375 1 95.12 40 GLY B CA 1
ATOM 3194 C C . GLY B 1 40 ? 11.57 17.906 -16.625 1 95.12 40 GLY B C 1
ATOM 3195 O O . GLY B 1 40 ? 12.016 17.469 -17.688 1 95.12 40 GLY B O 1
ATOM 3196 N N . LEU B 1 41 ? 11.188 17.172 -15.656 1 94.56 41 LEU B N 1
ATOM 3197 C CA . LEU B 1 41 ? 11.227 15.719 -15.695 1 94.56 41 LEU B CA 1
ATOM 3198 C C . LEU B 1 41 ? 10.195 15.172 -16.688 1 94.56 41 LEU B C 1
ATOM 3200 O O . LEU B 1 41 ? 9.062 15.648 -16.734 1 94.56 41 LEU B O 1
ATOM 3204 N N . ASP B 1 42 ? 10.562 14.219 -17.531 1 93.31 42 ASP B N 1
ATOM 3205 C CA . ASP B 1 42 ? 9.648 13.438 -18.359 1 93.31 42 ASP B CA 1
ATOM 3206 C C . ASP B 1 42 ? 9.281 12.117 -17.672 1 93.31 42 ASP B C 1
ATOM 3208 O O . ASP B 1 42 ? 10.109 11.211 -17.594 1 93.31 42 ASP B O 1
ATOM 3212 N N . PRO B 1 43 ? 8.008 12.023 -17.312 1 90.94 43 PRO B N 1
ATOM 3213 C CA . PRO B 1 43 ? 7.645 10.836 -16.531 1 90.94 43 PRO B CA 1
ATOM 3214 C C . PRO B 1 43 ? 7.781 9.539 -17.344 1 90.94 43 PRO B C 1
ATOM 3216 O O . PRO B 1 43 ? 7.965 8.469 -16.766 1 90.94 43 PRO B O 1
ATOM 3219 N N . ARG B 1 44 ? 7.723 9.484 -18.656 1 88 44 ARG B N 1
ATOM 3220 C CA . ARG B 1 44 ? 7.793 8.281 -19.484 1 88 44 ARG B CA 1
ATOM 3221 C C . ARG B 1 44 ? 9.219 7.75 -19.547 1 88 44 ARG B C 1
ATOM 3223 O O . ARG B 1 44 ? 9.43 6.566 -19.828 1 88 44 ARG B O 1
ATOM 3230 N N . ARG B 1 45 ? 10.133 8.602 -19.141 1 91.44 45 ARG B N 1
ATOM 3231 C CA . ARG B 1 45 ? 11.531 8.211 -19.297 1 91.44 45 ARG B CA 1
ATOM 3232 C C . ARG B 1 45 ? 12.25 8.242 -17.953 1 91.44 45 ARG B C 1
ATOM 3234 O O . ARG B 1 45 ? 13.086 7.379 -17.672 1 91.44 45 ARG B O 1
ATOM 3241 N N . ASP B 1 46 ? 11.883 9.234 -17.125 1 94.62 46 ASP B N 1
ATOM 3242 C CA . ASP B 1 46 ? 12.75 9.594 -16.016 1 94.62 46 ASP B CA 1
ATOM 3243 C C . ASP B 1 46 ? 12.234 9 -14.703 1 94.62 46 ASP B C 1
ATOM 3245 O O . ASP B 1 46 ? 12.953 8.992 -13.695 1 94.62 46 ASP B O 1
ATOM 3249 N N . VAL B 1 47 ? 10.992 8.484 -14.711 1 96.62 47 VAL B N 1
ATOM 3250 C CA . VAL B 1 47 ? 10.398 7.988 -13.477 1 96.62 47 VAL B CA 1
ATOM 3251 C C . VAL B 1 47 ? 10.469 6.461 -13.438 1 96.62 47 VAL B C 1
ATOM 3253 O O . VAL B 1 47 ? 10.078 5.793 -14.398 1 96.62 47 VAL B O 1
ATOM 3256 N N . ASP B 1 48 ? 10.93 5.926 -12.32 1 96.38 48 ASP B N 1
ATOM 3257 C CA . ASP B 1 48 ? 11.133 4.488 -12.195 1 96.38 48 ASP B CA 1
ATOM 3258 C C . ASP B 1 48 ? 9.875 3.801 -11.656 1 96.38 48 ASP B C 1
ATOM 3260 O O . ASP B 1 48 ? 9.617 2.639 -11.977 1 96.38 48 ASP B O 1
ATOM 3264 N N . ALA B 1 49 ? 9.18 4.461 -10.797 1 96.75 49 ALA B N 1
ATOM 3265 C CA . ALA B 1 49 ? 8.039 3.852 -10.117 1 96.75 49 ALA B CA 1
ATOM 3266 C C . ALA B 1 49 ? 7.078 4.914 -9.594 1 96.75 49 ALA B C 1
ATOM 3268 O O . ALA B 1 49 ? 7.43 6.098 -9.523 1 96.75 49 ALA B O 1
ATOM 3269 N N . PHE B 1 50 ? 5.887 4.496 -9.25 1 96.62 50 PHE B N 1
ATOM 3270 C CA . PHE B 1 50 ? 4.855 5.387 -8.727 1 96.62 50 PHE B CA 1
ATOM 3271 C C . PHE B 1 50 ? 4.258 4.828 -7.441 1 96.62 50 PHE B C 1
ATOM 3273 O O . PHE B 1 50 ? 4.227 3.611 -7.242 1 96.62 50 PHE B O 1
ATOM 3280 N N . VAL B 1 51 ? 3.873 5.699 -6.551 1 96.81 51 VAL B N 1
ATOM 3281 C CA . VAL B 1 51 ? 3.059 5.371 -5.387 1 96.81 51 VAL B CA 1
ATOM 3282 C C . VAL B 1 51 ? 1.804 6.242 -5.371 1 96.81 51 VAL B C 1
ATOM 3284 O O . VAL B 1 51 ? 1.891 7.469 -5.445 1 96.81 51 VAL B O 1
ATOM 3287 N N . SER B 1 52 ? 0.687 5.594 -5.316 1 95.38 52 SER B N 1
ATOM 3288 C CA . SER B 1 52 ? -0.583 6.301 -5.195 1 95.38 52 SER B CA 1
ATOM 3289 C C . SER B 1 52 ? -1.23 6.051 -3.838 1 95.38 52 SER B C 1
ATOM 3291 O O . SER B 1 52 ? -1.33 4.906 -3.393 1 95.38 52 SER B O 1
ATOM 3293 N N . CYS B 1 53 ? -1.558 7.086 -3.156 1 93.69 53 CYS B N 1
ATOM 3294 C CA . CYS B 1 53 ? -2.309 6.965 -1.911 1 93.69 53 CYS B CA 1
ATOM 3295 C C . CYS B 1 53 ? -3.781 7.285 -2.129 1 93.69 53 CYS B C 1
ATOM 3297 O O . CYS B 1 53 ? -4.152 8.453 -2.287 1 93.69 53 CYS B O 1
ATOM 3299 N N . GLN B 1 54 ? -4.59 6.266 -2.068 1 86.56 54 GLN B N 1
ATOM 3300 C CA . GLN B 1 54 ? -6.02 6.398 -2.318 1 86.56 54 GLN B CA 1
ATOM 3301 C C . GLN B 1 54 ? -6.793 5.211 -1.751 1 86.56 54 GLN B C 1
ATOM 3303 O O . GLN B 1 54 ? -6.195 4.203 -1.37 1 86.56 54 GLN B O 1
ATOM 3308 N N . GLU B 1 55 ? -8.086 5.391 -1.722 1 81.44 55 GLU B N 1
ATOM 3309 C CA . GLU B 1 55 ? -8.984 4.34 -1.27 1 81.44 55 GLU B CA 1
ATOM 3310 C C . GLU B 1 55 ? -10.086 4.078 -2.295 1 81.44 55 GLU B C 1
ATOM 3312 O O . GLU B 1 55 ? -10.617 5.016 -2.896 1 81.44 55 GLU B O 1
ATOM 3317 N N . ASP B 1 56 ? -10.477 2.824 -2.455 1 77.38 56 ASP B N 1
ATOM 3318 C CA . ASP B 1 56 ? -11.484 2.428 -3.438 1 77.38 56 ASP B CA 1
ATOM 3319 C C . ASP B 1 56 ? -12.82 3.105 -3.154 1 77.38 56 ASP B C 1
ATOM 3321 O O . ASP B 1 56 ? -13.523 3.516 -4.082 1 77.38 56 ASP B O 1
ATOM 3325 N N . PHE B 1 57 ? -13.164 3.201 -1.982 1 74.12 57 PHE B N 1
ATOM 3326 C CA . PHE B 1 57 ? -14.508 3.635 -1.644 1 74.12 57 PHE B CA 1
ATOM 3327 C C . PHE B 1 57 ? -14.734 5.086 -2.049 1 74.12 57 PHE B C 1
ATOM 3329 O O . PHE B 1 57 ? -15.859 5.496 -2.32 1 74.12 57 PHE B O 1
ATOM 3336 N N . TRP B 1 58 ? -13.609 5.809 -2.162 1 74.25 58 TRP B N 1
ATOM 3337 C CA . TRP B 1 58 ? -13.75 7.203 -2.572 1 74.25 58 TRP B CA 1
ATOM 3338 C C . TRP B 1 58 ? -13.867 7.316 -4.09 1 74.25 58 TRP B C 1
ATOM 3340 O O . TRP B 1 58 ? -14.516 8.227 -4.602 1 74.25 58 TRP B O 1
ATOM 3350 N N . GLU B 1 59 ? -13.297 6.387 -4.75 1 73.69 59 GLU B N 1
ATOM 3351 C CA . GLU B 1 59 ? -13.172 6.449 -6.203 1 73.69 59 GLU B CA 1
ATOM 3352 C C . GLU B 1 59 ? -14.453 5.98 -6.887 1 73.69 59 GLU B C 1
ATOM 3354 O O . GLU B 1 59 ? -14.68 6.27 -8.062 1 73.69 59 GLU B O 1
ATOM 3359 N N . GLY B 1 60 ? -15.242 5.273 -6.199 1 71.62 60 GLY B N 1
ATOM 3360 C CA . GLY B 1 60 ? -16.453 4.723 -6.773 1 71.62 60 GLY B CA 1
ATOM 3361 C C . GLY B 1 60 ? -16.188 3.572 -7.727 1 71.62 60 GLY B C 1
ATOM 3362 O O . GLY B 1 60 ? -17.078 3.189 -8.5 1 71.62 60 GLY B O 1
ATOM 3363 N N . ILE B 1 61 ? -14.992 3.125 -7.848 1 74.31 61 ILE B N 1
ATOM 3364 C CA . ILE B 1 61 ? -14.594 1.988 -8.672 1 74.31 61 ILE B CA 1
ATOM 3365 C C . ILE B 1 61 ? -13.898 0.942 -7.801 1 74.31 61 ILE B C 1
ATOM 3367 O O . ILE B 1 61 ? -13.078 1.283 -6.941 1 74.31 61 ILE B O 1
ATOM 3371 N N . SER B 1 62 ? -14.43 -0.273 -8.023 1 74.94 62 SER B N 1
ATOM 3372 C CA . SER B 1 62 ? -13.727 -1.355 -7.348 1 74.94 62 SER B CA 1
ATOM 3373 C C . SER B 1 62 ? -12.328 -1.556 -7.926 1 74.94 62 SER B C 1
ATOM 3375 O O . SER B 1 62 ? -12.117 -1.398 -9.133 1 74.94 62 SER B O 1
ATOM 3377 N N . ILE B 1 63 ? -11.289 -1.801 -7.145 1 80.81 63 ILE B N 1
ATOM 3378 C CA . ILE B 1 63 ? -9.906 -2.059 -7.543 1 80.81 63 ILE B CA 1
ATOM 3379 C C . ILE B 1 63 ? -9.352 -0.847 -8.289 1 80.81 63 ILE B C 1
ATOM 3381 O O . ILE B 1 63 ? -8.781 -0.985 -9.367 1 80.81 63 ILE B O 1
ATOM 3385 N N . SER B 1 64 ? -9.586 0.329 -7.828 1 79.38 64 SER B N 1
ATOM 3386 C CA . SER B 1 64 ? -9.227 1.596 -8.453 1 79.38 64 SER B CA 1
ATOM 3387 C C . SER B 1 64 ? -7.723 1.679 -8.703 1 79.38 64 SER B C 1
ATOM 3389 O O . SER B 1 64 ? -7.27 2.447 -9.555 1 79.38 64 SER B O 1
ATOM 3391 N N . ASP B 1 65 ? -6.988 0.828 -8.055 1 82.75 65 ASP B N 1
ATOM 3392 C CA . ASP B 1 65 ? -5.535 0.858 -8.164 1 82.75 65 ASP B CA 1
ATOM 3393 C C . ASP B 1 65 ? -5.082 0.49 -9.578 1 82.75 65 ASP B C 1
ATOM 3395 O O . ASP B 1 65 ? -3.98 0.853 -10 1 82.75 65 ASP B O 1
ATOM 3399 N N . GLU B 1 66 ? -5.883 -0.16 -10.297 1 81.31 66 GLU B N 1
ATOM 3400 C CA . GLU B 1 66 ? -5.555 -0.525 -11.672 1 81.31 66 GLU B CA 1
ATOM 3401 C C . GLU B 1 66 ? -5.477 0.709 -12.57 1 81.31 66 GLU B C 1
ATOM 3403 O O . GLU B 1 66 ? -4.895 0.659 -13.656 1 81.31 66 GLU B O 1
ATOM 3408 N N . PHE B 1 67 ? -6.105 1.733 -12.078 1 80.25 67 PHE B N 1
ATOM 3409 C CA . PHE B 1 67 ? -6.145 2.963 -12.859 1 80.25 67 PHE B CA 1
ATOM 3410 C C . PHE B 1 67 ? -5.168 3.992 -12.305 1 80.25 67 PHE B C 1
ATOM 3412 O O . PHE B 1 67 ? -4.789 4.938 -13 1 80.25 67 PHE B O 1
ATOM 3419 N N . ALA B 1 68 ? -4.785 3.971 -11.086 1 74.69 68 ALA B N 1
ATOM 3420 C CA . ALA B 1 68 ? -3.871 4.902 -10.43 1 74.69 68 ALA B CA 1
ATOM 3421 C C . ALA B 1 68 ? -2.422 4.453 -10.586 1 74.69 68 ALA B C 1
ATOM 3423 O O . ALA B 1 68 ? -2.102 3.281 -10.375 1 74.69 68 ALA B O 1
ATOM 3424 N N . PRO B 1 69 ? -1.613 5.285 -11.016 1 84.06 69 PRO B N 1
ATOM 3425 C CA . PRO B 1 69 ? -1.468 6.66 -11.5 1 84.06 69 PRO B CA 1
ATOM 3426 C C . PRO B 1 69 ? -1.314 6.738 -13.016 1 84.06 69 PRO B C 1
ATOM 3428 O O . PRO B 1 69 ? -0.424 7.434 -13.516 1 84.06 69 PRO B O 1
ATOM 3431 N N . ASP B 1 70 ? -2.123 6.18 -13.672 1 83.19 70 ASP B N 1
ATOM 3432 C CA . ASP B 1 70 ? -2.021 6.09 -15.125 1 83.19 70 ASP B CA 1
ATOM 3433 C C . ASP B 1 70 ? -1.892 7.477 -15.75 1 83.19 70 ASP B C 1
ATOM 3435 O O . ASP B 1 70 ? -1.186 7.648 -16.75 1 83.19 70 ASP B O 1
ATOM 3439 N N . GLN B 1 71 ? -2.459 8.477 -15.164 1 83.44 71 GLN B N 1
ATOM 3440 C CA . GLN B 1 71 ? -2.404 9.836 -15.68 1 83.44 71 GLN B CA 1
ATOM 3441 C C . GLN B 1 71 ? -0.994 10.414 -15.57 1 83.44 71 GLN B C 1
ATOM 3443 O O . GLN B 1 71 ? -0.689 11.438 -16.172 1 83.44 71 GLN B O 1
ATOM 3448 N N . LEU B 1 72 ? -0.168 9.727 -14.844 1 90.88 72 LEU B N 1
ATOM 3449 C CA . LEU B 1 72 ? 1.208 10.18 -14.664 1 90.88 72 LEU B CA 1
ATOM 3450 C C . LEU B 1 72 ? 2.174 9.32 -15.477 1 90.88 72 LEU B C 1
ATOM 3452 O O . LEU B 1 72 ? 3.393 9.461 -15.344 1 90.88 72 LEU B O 1
ATOM 3456 N N . GLY B 1 73 ? 1.646 8.414 -16.234 1 86.19 73 GLY B N 1
ATOM 3457 C CA . GLY B 1 73 ? 2.514 7.523 -16.984 1 86.19 73 GLY B CA 1
ATOM 3458 C C . GLY B 1 73 ? 2.852 6.246 -16.234 1 86.19 73 GLY B C 1
ATOM 3459 O O . GLY B 1 73 ? 3.91 5.656 -16.453 1 86.19 73 GLY B O 1
ATOM 3460 N N . GLY B 1 74 ? 1.961 5.875 -15.375 1 88.69 74 GLY B N 1
ATOM 3461 C CA . GLY B 1 74 ? 2.217 4.73 -14.516 1 88.69 74 GLY B CA 1
ATOM 3462 C C . GLY B 1 74 ? 2.023 3.4 -15.219 1 88.69 74 GLY B C 1
ATOM 3463 O O . GLY B 1 74 ? 2.383 2.35 -14.68 1 88.69 74 GLY B O 1
ATOM 3464 N N . ALA B 1 75 ? 1.532 3.436 -16.453 1 87.44 75 ALA B N 1
ATOM 3465 C CA . ALA B 1 75 ? 1.322 2.188 -17.172 1 87.44 75 ALA B CA 1
ATOM 3466 C C . ALA B 1 75 ? 2.648 1.486 -17.453 1 87.44 75 ALA B C 1
ATOM 3468 O O . ALA B 1 75 ? 3.613 2.119 -17.891 1 87.44 75 ALA B O 1
ATOM 3469 N N . MET B 1 76 ? 2.688 0.183 -17.125 1 88.88 76 MET B N 1
ATOM 3470 C CA . MET B 1 76 ? 3.812 -0.722 -17.344 1 88.88 76 MET B CA 1
ATOM 3471 C C . MET B 1 76 ? 4.965 -0.401 -16.406 1 88.88 76 MET B C 1
ATOM 3473 O O . MET B 1 76 ? 6.094 -0.837 -16.625 1 88.88 76 MET B O 1
ATOM 3477 N N . ARG B 1 77 ? 4.691 0.441 -15.375 1 92.19 77 ARG B N 1
ATOM 3478 C CA . ARG B 1 77 ? 5.66 0.749 -14.328 1 92.19 77 ARG B CA 1
ATOM 3479 C C . ARG B 1 77 ? 5.293 0.058 -13.023 1 92.19 77 ARG B C 1
ATOM 3481 O O . ARG B 1 77 ? 4.156 -0.378 -12.844 1 92.19 77 ARG B O 1
ATOM 3488 N N . PRO B 1 78 ? 6.324 -0.114 -12.203 1 93.88 78 PRO B N 1
ATOM 3489 C CA . PRO B 1 78 ? 5.949 -0.539 -10.852 1 93.88 78 PRO B CA 1
ATOM 3490 C C . PRO B 1 78 ? 5.125 0.51 -10.109 1 93.88 78 PRO B C 1
ATOM 3492 O O . PRO B 1 78 ? 5.586 1.64 -9.922 1 93.88 78 PRO B O 1
ATOM 3495 N N . VAL B 1 79 ? 3.9 0.106 -9.742 1 93.75 79 VAL B N 1
ATOM 3496 C CA . VAL B 1 79 ? 3.01 1.009 -9.023 1 93.75 79 VAL B CA 1
ATOM 3497 C C . VAL B 1 79 ? 2.572 0.366 -7.711 1 93.75 79 VAL B C 1
ATOM 3499 O O . VAL B 1 79 ? 2.195 -0.808 -7.68 1 93.75 79 VAL B O 1
ATOM 3502 N N . TYR B 1 80 ? 2.703 1.108 -6.605 1 94 80 TYR B N 1
ATOM 3503 C CA . TYR B 1 80 ? 2.037 0.73 -5.367 1 94 80 TYR B CA 1
ATOM 3504 C C . TYR B 1 80 ? 0.854 1.648 -5.078 1 94 80 TYR B C 1
ATOM 3506 O O . TYR B 1 80 ? 0.951 2.865 -5.25 1 94 80 TYR B O 1
ATOM 3514 N N . THR B 1 81 ? -0.212 1.059 -4.797 1 92.31 81 THR B N 1
ATOM 3515 C CA . THR B 1 81 ? -1.312 1.796 -4.184 1 92.31 81 THR B CA 1
ATOM 3516 C C . THR B 1 81 ? -1.402 1.491 -2.691 1 92.31 81 THR B C 1
ATOM 3518 O O . THR B 1 81 ? -1.581 0.336 -2.299 1 92.31 81 THR B O 1
ATOM 3521 N N . VAL B 1 82 ? -1.197 2.52 -1.892 1 92.38 82 VAL B N 1
ATOM 3522 C CA . VAL B 1 82 ? -1.159 2.375 -0.44 1 92.38 82 VAL B CA 1
ATOM 3523 C C . VAL B 1 82 ? -2.357 3.088 0.182 1 92.38 82 VAL B C 1
ATOM 3525 O O . VAL B 1 82 ? -2.754 4.164 -0.275 1 92.38 82 VAL B O 1
ATOM 3528 N N . ALA B 1 83 ? -2.93 2.396 1.172 1 89.5 83 ALA B N 1
ATOM 3529 C CA . ALA B 1 83 ? -4 3.047 1.922 1 89.5 83 ALA B CA 1
ATOM 3530 C C . ALA B 1 83 ? -3.436 3.994 2.977 1 89.5 83 ALA B C 1
ATOM 3532 O O . ALA B 1 83 ? -2.316 3.801 3.457 1 89.5 83 ALA B O 1
ATOM 3533 N N . GLY B 1 84 ? -4.184 4.988 3.232 1 90.38 84 GLY B N 1
ATOM 3534 C CA . GLY B 1 84 ? -3.779 5.883 4.309 1 90.38 84 GLY B CA 1
ATOM 3535 C C . GLY B 1 84 ? -3.619 7.324 3.857 1 90.38 84 GLY B C 1
ATOM 3536 O O . GLY B 1 84 ? -4.359 7.793 2.992 1 90.38 84 GLY B O 1
ATOM 3537 N N . ASP B 1 85 ? -2.736 8.039 4.559 1 93.62 85 ASP B N 1
ATOM 3538 C CA . ASP B 1 85 ? -2.404 9.43 4.27 1 93.62 85 ASP B CA 1
ATOM 3539 C C . ASP B 1 85 ? -1.281 9.523 3.236 1 93.62 85 ASP B C 1
ATOM 3541 O O . ASP B 1 85 ? -0.429 8.641 3.158 1 93.62 85 ASP B O 1
ATOM 3545 N N . GLY B 1 86 ? -1.304 10.617 2.5 1 97.12 86 GLY B N 1
ATOM 3546 C CA . GLY B 1 86 ? -0.268 10.836 1.502 1 97.12 86 GLY B CA 1
ATOM 3547 C C . GLY B 1 86 ? 1.136 10.688 2.059 1 97.12 86 GLY B C 1
ATOM 3548 O O . GLY B 1 86 ? 2.057 10.297 1.337 1 97.12 86 GLY B O 1
ATOM 3549 N N . LEU B 1 87 ? 1.35 10.984 3.324 1 98.31 87 LEU B N 1
ATOM 3550 C CA . LEU B 1 87 ? 2.672 10.859 3.926 1 98.31 87 LEU B CA 1
ATOM 3551 C C . LEU B 1 87 ? 3.08 9.391 4.047 1 98.31 87 LEU B C 1
ATOM 3553 O O . LEU B 1 87 ? 4.27 9.07 4.035 1 98.31 87 LEU B O 1
ATOM 3557 N N . GLN B 1 88 ? 2.102 8.508 4.215 1 96.25 88 GLN B N 1
ATOM 3558 C CA . GLN B 1 88 ? 2.422 7.086 4.172 1 96.25 88 GLN B CA 1
ATOM 3559 C C . GLN B 1 88 ? 2.922 6.676 2.789 1 96.25 88 GLN B C 1
ATOM 3561 O O . GLN B 1 88 ? 3.812 5.832 2.67 1 96.25 88 GLN B O 1
ATOM 3566 N N . GLY B 1 89 ? 2.227 7.258 1.761 1 96.81 89 GLY B N 1
ATOM 3567 C CA . GLY B 1 89 ? 2.732 7.055 0.413 1 96.81 89 GLY B CA 1
ATOM 3568 C C . GLY B 1 89 ? 4.152 7.551 0.228 1 96.81 89 GLY B C 1
ATOM 3569 O O . GLY B 1 89 ? 4.98 6.871 -0.384 1 96.81 89 GLY B O 1
ATOM 3570 N N . LEU B 1 90 ? 4.43 8.688 0.758 1 98.44 90 LEU B N 1
ATOM 3571 C CA . LEU B 1 90 ? 5.777 9.242 0.689 1 98.44 90 LEU B CA 1
ATOM 3572 C C . LEU B 1 90 ? 6.777 8.336 1.398 1 98.44 90 LEU B C 1
ATOM 3574 O O . LEU B 1 90 ? 7.883 8.117 0.901 1 98.44 90 LEU B O 1
ATOM 3578 N N . ALA B 1 91 ? 6.406 7.84 2.566 1 97.56 91 ALA B N 1
ATOM 3579 C CA . ALA B 1 91 ? 7.285 6.93 3.301 1 97.56 91 ALA B CA 1
ATOM 3580 C C . ALA B 1 91 ? 7.598 5.688 2.477 1 97.56 91 ALA B C 1
ATOM 3582 O O . ALA B 1 91 ? 8.734 5.195 2.486 1 97.56 91 ALA B O 1
ATOM 3583 N N . SER B 1 92 ? 6.582 5.211 1.804 1 96.5 92 SER B N 1
ATOM 3584 C CA . SER B 1 92 ? 6.793 4.066 0.923 1 96.5 92 SER B CA 1
ATOM 3585 C C . SER B 1 92 ? 7.809 4.391 -0.169 1 96.5 92 SER B C 1
ATOM 3587 O O . SER B 1 92 ? 8.742 3.621 -0.402 1 96.5 92 SER B O 1
ATOM 3589 N N . ALA B 1 93 ? 7.625 5.48 -0.833 1 97.69 93 ALA B N 1
ATOM 3590 C CA . ALA B 1 93 ? 8.539 5.906 -1.891 1 97.69 93 ALA B CA 1
ATOM 3591 C C . ALA B 1 93 ? 9.945 6.109 -1.35 1 97.69 93 ALA B C 1
ATOM 3593 O O . ALA B 1 93 ? 10.93 5.75 -2.004 1 97.69 93 ALA B O 1
ATOM 3594 N N . PHE B 1 94 ? 10.016 6.672 -0.154 1 98 94 PHE B N 1
ATOM 3595 C CA . PHE B 1 94 ? 11.289 6.887 0.525 1 98 94 PHE B CA 1
ATOM 3596 C C . PHE B 1 94 ? 12.031 5.57 0.711 1 98 94 PHE B C 1
ATOM 3598 O O . PHE B 1 94 ? 13.211 5.465 0.385 1 98 94 PHE B O 1
ATOM 3605 N N . MET B 1 95 ? 11.336 4.582 1.127 1 95 95 MET B N 1
ATOM 3606 C CA . MET B 1 95 ? 11.961 3.281 1.371 1 95 95 MET B CA 1
ATOM 3607 C C . MET B 1 95 ? 12.305 2.59 0.057 1 95 95 MET B C 1
ATOM 3609 O O . MET B 1 95 ? 13.297 1.868 -0.025 1 95 95 MET B O 1
ATOM 3613 N N . MET B 1 96 ? 11.477 2.783 -0.986 1 95.75 96 MET B N 1
ATOM 3614 C CA . MET B 1 96 ? 11.789 2.236 -2.305 1 95.75 96 MET B CA 1
ATOM 3615 C C . MET B 1 96 ? 13.141 2.736 -2.801 1 95.75 96 MET B C 1
ATOM 3617 O O . MET B 1 96 ? 13.953 1.953 -3.293 1 95.75 96 MET B O 1
ATOM 3621 N N . ILE B 1 97 ? 13.344 3.979 -2.619 1 97.06 97 ILE B N 1
ATOM 3622 C CA . ILE B 1 97 ? 14.586 4.574 -3.082 1 97.06 97 ILE B CA 1
ATOM 3623 C C . ILE B 1 97 ? 15.742 4.125 -2.184 1 97.06 97 ILE B C 1
ATOM 3625 O O . ILE B 1 97 ? 16.812 3.754 -2.674 1 97.06 97 ILE B O 1
ATOM 3629 N N . ARG B 1 98 ? 15.523 4.105 -0.908 1 95.12 98 ARG B N 1
ATOM 3630 C CA . ARG B 1 98 ? 16.562 3.725 0.047 1 95.12 98 ARG B CA 1
ATOM 3631 C C . ARG B 1 98 ? 16.953 2.26 -0.122 1 95.12 98 ARG B C 1
ATOM 3633 O O . ARG B 1 98 ? 18.047 1.857 0.261 1 95.12 98 ARG B O 1
ATOM 3640 N N . SER B 1 99 ? 16 1.479 -0.636 1 92.38 99 SER B N 1
ATOM 3641 C CA . SER B 1 99 ? 16.297 0.067 -0.868 1 92.38 99 SER B CA 1
ATOM 3642 C C . SER B 1 99 ? 17.359 -0.112 -1.938 1 92.38 99 SER B C 1
ATOM 3644 O O . SER B 1 99 ? 17.953 -1.188 -2.061 1 92.38 99 SER B O 1
ATOM 3646 N N . GLY B 1 100 ? 17.562 0.915 -2.834 1 92 100 GLY B N 1
ATOM 3647 C CA . GLY B 1 100 ? 18.547 0.88 -3.902 1 92 100 GLY B CA 1
ATOM 3648 C C . GLY B 1 100 ? 17.969 0.42 -5.23 1 92 100 GLY B C 1
ATOM 3649 O O . GLY B 1 100 ? 18.672 0.391 -6.242 1 92 100 GLY B O 1
ATOM 3650 N N . GLN B 1 101 ? 16.672 0.19 -5.273 1 90.19 101 GLN B N 1
ATOM 3651 C CA . GLN B 1 101 ? 16.078 -0.406 -6.465 1 90.19 101 GLN B CA 1
ATOM 3652 C C . GLN B 1 101 ? 15.531 0.668 -7.402 1 90.19 101 GLN B C 1
ATOM 3654 O O . GLN B 1 101 ? 15.344 0.418 -8.594 1 90.19 101 GLN B O 1
ATOM 3659 N N . PHE B 1 102 ? 15.266 1.817 -6.883 1 95.44 102 PHE B N 1
ATOM 3660 C CA . PHE B 1 102 ? 14.672 2.91 -7.648 1 95.44 102 PHE B CA 1
ATOM 3661 C C . PHE B 1 102 ? 15.43 4.211 -7.402 1 95.44 102 PHE B C 1
ATOM 3663 O O . PHE B 1 102 ? 15.977 4.422 -6.316 1 95.44 102 PHE B O 1
ATOM 3670 N N . ASP B 1 103 ? 15.453 5.066 -8.414 1 97.38 103 ASP B N 1
ATOM 3671 C CA . ASP B 1 103 ? 16.141 6.344 -8.266 1 97.38 103 ASP B CA 1
ATOM 3672 C C . ASP B 1 103 ? 15.148 7.504 -8.234 1 97.38 103 ASP B C 1
ATOM 3674 O O . ASP B 1 103 ? 15.383 8.516 -7.574 1 97.38 103 ASP B O 1
ATOM 3678 N N . VAL B 1 104 ? 14.109 7.379 -9.023 1 98.25 104 VAL B N 1
ATOM 3679 C CA . VAL B 1 104 ? 13.094 8.422 -9.086 1 98.25 104 VAL B CA 1
ATOM 3680 C C . VAL B 1 104 ? 11.711 7.805 -8.891 1 98.25 104 VAL B C 1
ATOM 3682 O O . VAL B 1 104 ? 11.281 6.961 -9.68 1 98.25 104 VAL B O 1
ATOM 3685 N N . VAL B 1 105 ? 11.023 8.195 -7.84 1 98.19 105 VAL B N 1
ATOM 3686 C CA . VAL B 1 105 ? 9.688 7.695 -7.523 1 98.19 105 VAL B CA 1
ATOM 3687 C C . VAL B 1 105 ? 8.727 8.867 -7.352 1 98.19 105 VAL B C 1
ATOM 3689 O O . VAL B 1 105 ? 9.039 9.844 -6.668 1 98.19 105 VAL B O 1
ATOM 3692 N N . VAL B 1 106 ? 7.566 8.773 -7.984 1 98.44 106 VAL B N 1
ATOM 3693 C CA . VAL B 1 106 ? 6.551 9.82 -7.91 1 98.44 106 VAL B CA 1
ATOM 3694 C C . VAL B 1 106 ? 5.414 9.375 -6.992 1 98.44 106 VAL B C 1
ATOM 3696 O O . VAL B 1 106 ? 4.906 8.258 -7.121 1 98.44 106 VAL B O 1
ATOM 3699 N N . VAL B 1 107 ? 5.062 10.227 -6.062 1 98.31 107 VAL B N 1
ATOM 3700 C CA . VAL B 1 107 ? 3.959 9.984 -5.141 1 98.31 107 VAL B CA 1
ATOM 3701 C C . VAL B 1 107 ? 2.781 10.891 -5.492 1 98.31 107 VAL B C 1
ATOM 3703 O O . VAL B 1 107 ? 2.953 12.094 -5.695 1 98.31 107 VAL B O 1
ATOM 3706 N N . GLU B 1 108 ? 1.631 10.312 -5.598 1 97.19 108 GLU B N 1
ATOM 3707 C CA . GLU B 1 108 ? 0.436 11.125 -5.809 1 97.19 108 GLU B CA 1
ATOM 3708 C C . GLU B 1 108 ? -0.649 10.781 -4.789 1 97.19 108 GLU B C 1
ATOM 3710 O O . GLU B 1 108 ? -0.765 9.633 -4.359 1 97.19 108 GLU B O 1
ATOM 3715 N N . SER B 1 109 ? -1.383 11.719 -4.402 1 96.62 109 SER B N 1
ATOM 3716 C CA . SER B 1 109 ? -2.598 11.586 -3.605 1 96.62 109 SER B CA 1
ATOM 3717 C C . SER B 1 109 ? -3.633 12.633 -3.992 1 96.62 109 SER B C 1
ATOM 3719 O O . SER B 1 109 ? -3.279 13.734 -4.43 1 96.62 109 SER B O 1
ATOM 3721 N N . HIS B 1 110 ? -4.875 12.242 -3.885 1 94.94 110 HIS B N 1
ATOM 3722 C CA . HIS B 1 110 ? -5.969 13.125 -4.262 1 94.94 110 HIS B CA 1
ATOM 3723 C C . HIS B 1 110 ? -7.215 12.852 -3.432 1 94.94 110 HIS B C 1
ATOM 3725 O O . HIS B 1 110 ? -7.324 11.789 -2.803 1 94.94 110 HIS B O 1
ATOM 3731 N N . ALA B 1 111 ? -8.031 13.859 -3.393 1 93.44 111 ALA B N 1
ATOM 3732 C CA . ALA B 1 111 ? -9.383 13.695 -2.863 1 93.44 111 ALA B CA 1
ATOM 3733 C C . ALA B 1 111 ? -10.352 14.656 -3.537 1 93.44 111 ALA B C 1
ATOM 3735 O O . ALA B 1 111 ? -10.031 15.828 -3.754 1 93.44 111 ALA B O 1
ATOM 3736 N N . LYS B 1 112 ? -11.453 14.156 -3.885 1 92.12 112 LYS B N 1
ATOM 3737 C CA . LYS B 1 112 ? -12.539 14.969 -4.438 1 92.12 112 LYS B CA 1
ATOM 3738 C C . LYS B 1 112 ? -13.852 14.703 -3.705 1 92.12 112 LYS B C 1
ATOM 3740 O O . LYS B 1 112 ? -14.812 14.211 -4.297 1 92.12 112 LYS B O 1
ATOM 3745 N N . PRO B 1 113 ? -13.922 15.102 -2.457 1 91.75 113 PRO B N 1
ATOM 3746 C CA . PRO B 1 113 ? -15.117 14.852 -1.649 1 91.75 113 PRO B CA 1
ATOM 3747 C C . PRO B 1 113 ? -16.375 15.461 -2.254 1 91.75 113 PRO B C 1
ATOM 3749 O O . PRO B 1 113 ? -17.484 14.977 -2.004 1 91.75 113 PRO B O 1
ATOM 3752 N N . SER B 1 114 ? -16.219 16.453 -3.037 1 92.88 114 SER B N 1
ATOM 3753 C CA . SER B 1 114 ? -17.375 17.125 -3.623 1 92.88 114 SER B CA 1
ATOM 3754 C C . SER B 1 114 ? -18.141 16.188 -4.547 1 92.88 114 SER B C 1
ATOM 3756 O O . SER B 1 114 ? -19.328 16.422 -4.824 1 92.88 114 SER B O 1
ATOM 3758 N N . ASP B 1 115 ? -17.438 15.148 -4.965 1 89.38 115 ASP B N 1
ATOM 3759 C CA . ASP B 1 115 ? -18.062 14.203 -5.883 1 89.38 115 ASP B CA 1
ATOM 3760 C C . ASP B 1 115 ? -18.734 13.055 -5.121 1 89.38 115 ASP B C 1
ATOM 3762 O O . ASP B 1 115 ? -19.406 12.219 -5.719 1 89.38 115 ASP B O 1
ATOM 3766 N N . VAL B 1 116 ? -18.531 13.008 -3.834 1 87.06 116 VAL B N 1
ATOM 3767 C CA . VAL B 1 116 ? -19 11.859 -3.066 1 87.06 116 VAL B CA 1
ATOM 3768 C C . VAL B 1 116 ? -20.359 12.188 -2.432 1 87.06 116 VAL B C 1
ATOM 3770 O O . VAL B 1 116 ? -20.422 12.875 -1.412 1 87.06 116 VAL B O 1
ATOM 3773 N N . GLU B 1 117 ? -21.328 11.602 -2.908 1 81.38 117 GLU B N 1
ATOM 3774 C CA 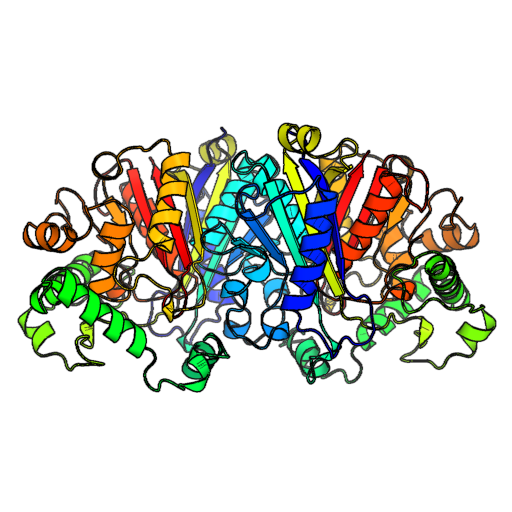. GLU B 1 117 ? -22.688 11.875 -2.439 1 81.38 117 GLU B CA 1
ATOM 3775 C C . GLU B 1 117 ? -22.984 11.141 -1.133 1 81.38 117 GLU B C 1
ATOM 3777 O O . GLU B 1 117 ? -23.812 11.586 -0.34 1 81.38 117 GLU B O 1
ATOM 3782 N N . THR B 1 118 ? -22.266 10.078 -0.898 1 79.31 118 THR B N 1
ATOM 3783 C CA . THR B 1 118 ? -22.578 9.203 0.23 1 79.31 118 THR B CA 1
ATOM 3784 C C . THR B 1 118 ? -21.484 9.289 1.295 1 79.31 118 THR B C 1
ATOM 3786 O O . THR B 1 118 ? -21.172 8.289 1.943 1 79.31 118 THR B O 1
ATOM 3789 N N . LEU B 1 119 ? -20.906 10.406 1.452 1 78.75 119 LEU B N 1
ATOM 3790 C CA . LEU B 1 119 ? -19.75 10.57 2.336 1 78.75 119 LEU B CA 1
ATOM 3791 C C . LEU B 1 119 ? -20.109 10.164 3.764 1 78.75 119 LEU B C 1
ATOM 3793 O O . LEU B 1 119 ? -19.328 9.445 4.414 1 78.75 119 LEU B O 1
ATOM 3797 N N . GLY B 1 120 ? -21.234 10.562 4.203 1 75.19 120 GLY B N 1
ATOM 3798 C CA . GLY B 1 120 ? -21.672 10.188 5.539 1 75.19 120 GLY B CA 1
ATOM 3799 C C . GLY B 1 120 ? -21.75 8.68 5.738 1 75.19 120 GLY B C 1
ATOM 3800 O O . GLY B 1 120 ? -21.328 8.164 6.773 1 75.19 120 GLY B O 1
ATOM 3801 N N . ASP B 1 121 ? -22.234 8.016 4.73 1 75.94 121 ASP B N 1
ATOM 3802 C CA . ASP B 1 121 ? -22.375 6.562 4.789 1 75.94 121 ASP B CA 1
ATOM 3803 C C . ASP B 1 121 ? -21 5.887 4.762 1 75.94 121 ASP B C 1
ATOM 3805 O O . ASP B 1 121 ? -20.781 4.891 5.449 1 75.94 121 ASP B O 1
ATOM 3809 N N . ILE B 1 122 ? -20.172 6.422 4.02 1 76.06 122 ILE B N 1
ATOM 3810 C CA . ILE B 1 122 ? -18.828 5.871 3.896 1 76.06 122 ILE B CA 1
ATOM 3811 C C . ILE B 1 122 ? -18.094 5.984 5.234 1 76.06 122 ILE B C 1
ATOM 3813 O O . ILE B 1 122 ? -17.469 5.031 5.684 1 76.06 122 ILE B O 1
ATOM 3817 N N . VAL B 1 123 ? -18.281 7.102 5.871 1 75.19 123 VAL B N 1
ATOM 3818 C CA . VAL B 1 123 ? -17.641 7.336 7.16 1 75.19 123 VAL B CA 1
ATOM 3819 C C . VAL B 1 123 ? -18.219 6.383 8.203 1 75.19 123 VAL B C 1
ATOM 3821 O O . VAL B 1 123 ? -17.484 5.824 9.016 1 75.19 123 VAL B O 1
ATOM 3824 N N . ASN B 1 124 ? -19.469 6.188 8.125 1 76.81 124 ASN B N 1
ATOM 3825 C CA . ASN B 1 124 ? -20.109 5.254 9.055 1 76.81 124 ASN B CA 1
ATOM 3826 C C . ASN B 1 124 ? -19.609 3.828 8.836 1 76.81 124 ASN B C 1
ATOM 3828 O O . ASN B 1 124 ? -19.422 3.078 9.797 1 76.81 124 ASN B O 1
ATOM 3832 N N . MET B 1 125 ? -19.406 3.467 7.613 1 76.31 125 MET B N 1
ATOM 3833 C CA . MET B 1 125 ? -18.969 2.117 7.266 1 76.31 125 MET B CA 1
ATOM 3834 C C . MET B 1 125 ? -17.516 1.896 7.652 1 76.31 125 MET B C 1
ATOM 3836 O O . MET B 1 125 ? -17.047 0.757 7.703 1 76.31 125 MET B O 1
ATOM 3840 N N . ALA B 1 126 ? -16.891 3.006 7.945 1 75.94 126 ALA B N 1
ATOM 3841 C CA . ALA B 1 126 ? -15.484 2.918 8.328 1 75.94 126 ALA B CA 1
ATOM 3842 C C . ALA B 1 126 ? -15.336 2.691 9.828 1 75.94 126 ALA B C 1
ATOM 3844 O O . ALA B 1 126 ? -14.258 2.334 10.305 1 75.94 126 ALA B O 1
ATOM 3845 N N . MET B 1 127 ? -16.438 2.812 10.477 1 76 127 MET B N 1
ATOM 3846 C CA . MET B 1 127 ? -16.422 2.598 11.922 1 76 127 MET B CA 1
ATOM 3847 C C . MET B 1 127 ? -16.422 1.108 12.242 1 76 127 MET B C 1
ATOM 3849 O O . MET B 1 127 ? -16.812 0.285 11.422 1 76 127 MET B O 1
ATOM 3853 N N . ASP B 1 128 ? -15.883 0.871 13.438 1 72.44 128 ASP B N 1
ATOM 3854 C CA . ASP B 1 128 ? -15.93 -0.521 13.867 1 72.44 128 ASP B CA 1
ATOM 3855 C C . ASP B 1 128 ? -17.344 -1.077 13.766 1 72.44 128 ASP B C 1
ATOM 3857 O O . ASP B 1 128 ? -18.281 -0.533 14.367 1 72.44 128 ASP B O 1
ATOM 3861 N N . PRO B 1 129 ? -17.422 -2.1 13.078 1 71.5 129 PRO B N 1
ATOM 3862 C CA . PRO B 1 129 ? -18.766 -2.592 12.797 1 71.5 129 PRO B CA 1
ATOM 3863 C C . PRO B 1 129 ? -19.438 -3.203 14.031 1 71.5 129 PRO B C 1
ATOM 3865 O O . PRO B 1 129 ? -20.656 -3.379 14.055 1 71.5 129 PRO B O 1
ATOM 3868 N N . ILE B 1 130 ? -18.672 -3.463 14.992 1 72.62 130 ILE B N 1
ATOM 3869 C CA . ILE B 1 130 ? -19.219 -4.148 16.156 1 72.62 130 ILE B CA 1
ATOM 3870 C C . ILE B 1 130 ? -19.562 -3.129 17.25 1 72.62 130 ILE B C 1
ATOM 3872 O O . ILE B 1 130 ? -20.641 -3.18 17.844 1 72.62 130 ILE B O 1
ATOM 3876 N N . THR B 1 131 ? -18.734 -2.188 17.422 1 72.25 131 THR B N 1
ATOM 3877 C CA . THR B 1 131 ? -18.875 -1.368 18.625 1 72.25 131 THR B CA 1
ATOM 3878 C C . THR B 1 131 ? -19.391 0.023 18.266 1 72.25 131 THR B C 1
ATOM 3880 O O . THR B 1 131 ? -20.141 0.627 19.047 1 72.25 131 THR B O 1
ATOM 3883 N N . MET B 1 132 ? -19 0.481 17.141 1 76.06 132 MET B N 1
ATOM 3884 C CA . MET B 1 132 ? -19.25 1.897 16.891 1 76.06 132 MET B CA 1
ATOM 3885 C C . MET B 1 132 ? -20.297 2.078 15.797 1 76.06 132 MET B C 1
ATOM 3887 O O . MET B 1 132 ? -21.234 2.871 15.961 1 76.06 132 MET B O 1
ATOM 3891 N N . ALA B 1 133 ? -20.219 1.284 14.758 1 74.31 133 ALA B N 1
ATOM 3892 C CA . ALA B 1 133 ? -21.109 1.461 13.609 1 74.31 133 ALA B CA 1
ATOM 3893 C C . ALA B 1 133 ? -22.562 1.279 14.008 1 74.31 133 ALA B C 1
ATOM 3895 O O . ALA B 1 133 ? -23.438 2.008 13.531 1 74.31 133 ALA B O 1
ATOM 3896 N N . PRO B 1 134 ? -22.75 0.488 14.953 1 76.12 134 PRO B N 1
ATOM 3897 C CA . PRO B 1 134 ? -24.156 0.283 15.32 1 76.12 134 PRO B CA 1
ATOM 3898 C C . PRO B 1 134 ? -24.75 1.477 16.062 1 76.12 134 PRO B C 1
ATOM 3900 O O . PRO B 1 134 ? -25.969 1.6 16.156 1 76.12 134 PRO B O 1
ATOM 3903 N N . LEU B 1 135 ? -23.859 2.297 16.547 1 75 135 LEU B N 1
ATOM 3904 C CA . LEU B 1 135 ? -24.344 3.475 17.266 1 75 135 LEU B CA 1
ATOM 3905 C C . LEU B 1 135 ? -24.922 4.496 16.281 1 75 135 LEU B C 1
ATOM 3907 O O . LEU B 1 135 ? -25.672 5.387 16.688 1 75 135 LEU B O 1
ATOM 3911 N N . ARG B 1 136 ? -24.625 4.324 15.078 1 70.62 136 ARG B N 1
ATOM 3912 C CA . ARG B 1 136 ? -25.109 5.172 14 1 70.62 136 ARG B CA 1
ATOM 3913 C C . ARG B 1 136 ? -25.062 6.645 14.398 1 70.62 136 ARG B C 1
ATOM 3915 O O . ARG B 1 136 ? -26.078 7.352 14.305 1 70.62 136 ARG B O 1
ATOM 3922 N N . LEU B 1 137 ? -23.953 7.059 14.773 1 74.62 137 LEU B N 1
ATOM 3923 C CA . LEU B 1 137 ? -23.797 8.453 15.172 1 74.62 137 LEU B CA 1
ATOM 3924 C C . LEU B 1 137 ? -24.234 9.391 14.055 1 74.62 137 LEU B C 1
ATOM 3926 O O . LEU B 1 137 ? -23.781 9.266 12.922 1 74.62 137 LEU B O 1
ATOM 3930 N N . GLU B 1 138 ? -25.172 10.227 14.312 1 72.88 138 GLU B N 1
ATOM 3931 C CA . GLU B 1 138 ? -25.75 11.117 13.32 1 72.88 138 GLU B CA 1
ATOM 3932 C C . GLU B 1 138 ? -24.75 12.172 12.867 1 72.88 138 GLU B C 1
ATOM 3934 O O . GLU B 1 138 ? -24.688 12.516 11.68 1 72.88 138 GLU B O 1
ATOM 3939 N N . ASN B 1 139 ? -24.062 12.594 13.867 1 79 139 ASN B N 1
ATOM 3940 C CA . ASN B 1 139 ? -23.062 13.609 13.562 1 79 139 ASN B CA 1
ATOM 3941 C C . ASN B 1 139 ? -21.656 13.016 13.5 1 79 139 ASN B C 1
ATOM 3943 O O . ASN B 1 139 ? -21.156 12.477 14.492 1 79 139 ASN B O 1
ATOM 3947 N N . PRO B 1 140 ? -21.016 13.148 12.391 1 78.5 140 PRO B N 1
ATOM 3948 C CA . PRO B 1 140 ? -19.703 12.523 12.219 1 78.5 140 PRO B CA 1
ATOM 3949 C C . PRO B 1 140 ? -18.625 13.148 13.117 1 78.5 140 PRO B C 1
ATOM 3951 O O . PRO B 1 140 ? -17.547 12.578 13.289 1 78.5 140 PRO B O 1
ATOM 3954 N N . HIS B 1 141 ? -18.984 14.266 13.766 1 87.5 141 HIS B N 1
ATOM 3955 C CA . HIS B 1 141 ? -18.016 14.977 14.602 1 87.5 141 HIS B CA 1
ATOM 3956 C C . HIS B 1 141 ? -18.188 14.617 16.062 1 87.5 141 HIS B C 1
ATOM 3958 O O . HIS B 1 141 ? -17.469 15.148 16.922 1 87.5 141 HIS B O 1
ATOM 3964 N N . ALA B 1 142 ? -19.062 13.719 16.359 1 87.75 142 ALA B N 1
ATOM 3965 C CA . ALA B 1 142 ? -19.406 13.383 17.75 1 87.75 142 ALA B CA 1
ATOM 3966 C C . ALA B 1 142 ? -18.172 12.898 18.516 1 87.75 142 ALA B C 1
ATOM 3968 O O . ALA B 1 142 ? -17.953 13.297 19.656 1 87.75 142 ALA B O 1
ATOM 3969 N N . LEU B 1 143 ? -17.438 12.125 17.906 1 86.5 143 LEU B N 1
ATOM 3970 C CA . LEU B 1 143 ? -16.266 11.602 18.578 1 86.5 143 LEU B CA 1
ATOM 3971 C C . LEU B 1 143 ? -15.234 12.703 18.812 1 86.5 143 LEU B C 1
ATOM 3973 O O . LEU B 1 143 ? -14.562 12.727 19.844 1 86.5 143 LEU B O 1
ATOM 3977 N N . ALA B 1 144 ? -15.125 13.539 17.859 1 91.19 144 ALA B N 1
ATOM 3978 C CA . ALA B 1 144 ? -14.211 14.672 18.016 1 91.19 144 ALA B CA 1
ATOM 3979 C C . ALA B 1 144 ? -14.648 15.594 19.141 1 91.19 144 ALA B C 1
ATOM 3981 O O . ALA B 1 144 ? -13.812 16.109 19.891 1 91.19 144 ALA B O 1
ATOM 3982 N N . ALA B 1 145 ? -15.898 15.805 19.203 1 93.56 145 ALA B N 1
ATOM 3983 C CA . ALA B 1 145 ? -16.422 16.656 20.266 1 93.56 145 ALA B CA 1
ATOM 3984 C C . ALA B 1 145 ? -16.141 16.047 21.641 1 93.56 145 ALA B C 1
ATOM 3986 O O . ALA B 1 145 ? -15.773 16.766 22.578 1 93.56 145 ALA B O 1
ATOM 3987 N N . LEU B 1 146 ? -16.312 14.789 21.719 1 91.12 146 LEU B N 1
ATOM 3988 C CA . LEU B 1 146 ? -16.031 14.094 22.969 1 91.12 146 LEU B CA 1
ATOM 3989 C C . LEU B 1 146 ? -14.547 14.234 23.328 1 91.12 146 LEU B C 1
ATOM 3991 O O . LEU B 1 146 ? -14.211 14.5 24.484 1 91.12 146 LEU B O 1
ATOM 3995 N N . GLU B 1 147 ? -13.719 14.086 22.359 1 92.38 147 GLU B N 1
ATOM 3996 C CA . GLU B 1 147 ? -12.281 14.227 22.594 1 92.38 147 GLU B CA 1
ATOM 3997 C C . GLU B 1 147 ? -11.922 15.648 23.016 1 92.38 147 GLU B C 1
ATOM 3999 O O . GLU B 1 147 ? -11.078 15.844 23.891 1 92.38 147 GLU B O 1
ATOM 4004 N N . ALA B 1 148 ? -12.57 16.562 22.391 1 95.44 148 ALA B N 1
ATOM 4005 C CA . ALA B 1 148 ? -12.32 17.953 22.719 1 95.44 148 ALA B CA 1
ATOM 4006 C C . ALA B 1 148 ? -12.672 18.25 24.172 1 95.44 148 ALA B C 1
ATOM 4008 O O . ALA B 1 148 ? -11.914 18.906 24.891 1 95.44 148 ALA B O 1
ATOM 4009 N N . ARG B 1 149 ? -13.789 17.766 24.609 1 95.5 149 ARG B N 1
ATOM 4010 C CA . ARG B 1 149 ? -14.234 17.969 25.984 1 95.5 149 ARG B CA 1
ATOM 4011 C C . ARG B 1 149 ? -13.242 17.359 26.969 1 95.5 149 ARG B C 1
ATOM 4013 O O . ARG B 1 149 ? -12.906 17.969 27.984 1 95.5 149 ARG B O 1
ATOM 4020 N N . LEU B 1 150 ? -12.836 16.188 26.656 1 93.75 150 LEU B N 1
ATOM 4021 C CA . LEU B 1 150 ? -11.891 15.492 27.531 1 93.75 150 LEU B CA 1
ATOM 4022 C C . LEU B 1 150 ? -10.555 16.234 27.594 1 93.75 150 LEU B C 1
ATOM 4024 O O . LEU B 1 150 ? -9.961 16.375 28.656 1 93.75 150 LEU B O 1
ATOM 4028 N N . TYR B 1 151 ? -10.117 16.688 26.469 1 95.19 151 TYR B N 1
ATOM 4029 C CA . TYR B 1 151 ? -8.859 17.438 26.406 1 95.19 151 TYR B CA 1
ATOM 4030 C C . TYR B 1 151 ? -8.953 18.719 27.219 1 95.19 151 TYR B C 1
ATOM 4032 O O . TYR B 1 151 ? -8.047 19.047 27.969 1 95.19 151 TYR B O 1
ATOM 4040 N N . MET B 1 152 ? -9.992 19.438 27.047 1 96.31 152 MET B N 1
ATOM 4041 C CA . MET B 1 152 ? -10.203 20.688 27.75 1 96.31 152 MET B CA 1
ATOM 4042 C C . MET B 1 152 ? -10.266 20.469 29.25 1 96.31 152 MET B C 1
ATOM 4044 O O . MET B 1 152 ? -9.695 21.234 30.031 1 96.31 152 MET B O 1
ATOM 4048 N N . HIS B 1 153 ? -10.891 19.406 29.641 1 95.5 153 HIS B N 1
ATOM 4049 C CA . HIS B 1 153 ? -11.008 19.062 31.062 1 95.5 153 HIS B CA 1
ATOM 4050 C C . HIS B 1 153 ? -9.641 18.797 31.672 1 95.5 153 HIS B C 1
ATOM 4052 O O . HIS B 1 153 ? -9.344 19.266 32.781 1 95.5 153 HIS B O 1
ATOM 4058 N N . ARG B 1 154 ? -8.859 18.141 30.969 1 93.38 154 ARG B N 1
ATOM 4059 C CA . ARG B 1 154 ? -7.582 17.672 31.5 1 93.38 154 ARG B CA 1
ATOM 4060 C C . ARG B 1 154 ? -6.543 18.797 31.484 1 93.38 154 ARG B C 1
ATOM 4062 O O . ARG B 1 154 ? -5.691 18.859 32.375 1 93.38 154 ARG B O 1
ATOM 4069 N N . THR B 1 155 ? -6.59 19.656 30.516 1 95.25 155 THR B N 1
ATOM 4070 C CA . THR B 1 155 ? -5.508 20.609 30.297 1 95.25 155 THR B CA 1
ATOM 4071 C C . THR B 1 155 ? -5.91 22 30.797 1 95.25 155 THR B C 1
ATOM 4073 O O . THR B 1 155 ? -5.059 22.891 30.938 1 95.25 155 THR B O 1
ATOM 4076 N N . GLY B 1 156 ? -7.191 22.203 30.969 1 95.88 156 GLY B N 1
ATOM 4077 C CA . GLY B 1 156 ? -7.68 23.531 31.328 1 95.88 156 GLY B CA 1
ATOM 4078 C C . GLY B 1 156 ? -7.844 24.453 30.125 1 95.88 156 GLY B C 1
ATOM 4079 O O . GLY B 1 156 ? -8.117 25.641 30.281 1 95.88 156 GLY B O 1
ATOM 4080 N N . ALA B 1 157 ? -7.715 23.891 28.938 1 97 157 ALA B N 1
ATOM 4081 C CA . ALA B 1 157 ? -7.957 24.672 27.719 1 97 157 ALA B CA 1
ATOM 4082 C C . ALA B 1 157 ? -9.367 25.25 27.719 1 97 157 ALA B C 1
ATOM 4084 O O . ALA B 1 157 ? -10.32 24.578 28.109 1 97 157 ALA B O 1
ATOM 4085 N N . THR B 1 158 ? -9.461 26.484 27.312 1 95.88 158 THR B N 1
ATOM 4086 C CA . THR B 1 158 ? -10.75 27.156 27.25 1 95.88 158 THR B CA 1
ATOM 4087 C C . THR B 1 158 ? -11.203 27.328 25.797 1 95.88 158 THR B C 1
ATOM 4089 O O . THR B 1 158 ? -10.445 27.047 24.875 1 95.88 158 THR B O 1
ATOM 4092 N N . GLU B 1 159 ? -12.445 27.734 25.641 1 94.94 159 GLU B N 1
ATOM 4093 C CA . GLU B 1 159 ? -12.938 28.047 24.297 1 94.94 159 GLU B CA 1
ATOM 4094 C C . GLU B 1 159 ? -12.141 29.188 23.656 1 94.94 159 GLU B C 1
ATOM 4096 O O . GLU B 1 159 ? -11.953 29.203 22.438 1 94.94 159 GLU B O 1
ATOM 4101 N N . GLU B 1 160 ? -11.648 30.047 24.484 1 95.5 160 GLU B N 1
ATOM 4102 C CA . GLU B 1 160 ? -10.797 31.125 24 1 95.5 160 GLU B CA 1
ATOM 4103 C C . GLU B 1 160 ? -9.492 30.594 23.422 1 95.5 160 GLU B C 1
ATOM 4105 O O . GLU B 1 160 ? -8.961 31.141 22.453 1 95.5 160 GLU B O 1
ATOM 4110 N N . ASP B 1 161 ? -8.992 29.578 24.016 1 97.31 161 ASP B N 1
ATOM 4111 C CA . ASP B 1 161 ? -7.789 28.938 23.469 1 97.31 161 ASP B CA 1
ATOM 4112 C C . ASP B 1 161 ? -8.062 28.328 22.109 1 97.31 161 ASP B C 1
ATOM 4114 O O . ASP B 1 161 ? -7.234 28.422 21.203 1 97.31 161 ASP B O 1
ATOM 4118 N N . LEU B 1 162 ? -9.211 27.656 22 1 97.88 162 LEU B N 1
ATOM 4119 C CA . LEU B 1 162 ? -9.594 27.109 20.703 1 97.88 162 LEU B CA 1
ATOM 4120 C C . LEU B 1 162 ? -9.766 28.219 19.672 1 97.88 162 LEU B C 1
ATOM 4122 O O . LEU B 1 162 ? -9.336 28.078 18.516 1 97.88 162 LEU B O 1
ATOM 4126 N N . ALA B 1 163 ? -10.359 29.312 20.125 1 97.62 163 ALA B N 1
ATOM 4127 C CA . ALA B 1 163 ? -10.508 30.484 19.266 1 97.62 163 ALA B CA 1
ATOM 4128 C C . ALA B 1 163 ? -9.148 30.984 18.781 1 97.62 163 ALA B C 1
ATOM 4130 O O . ALA B 1 163 ? -9 31.359 17.609 1 97.62 163 ALA B O 1
ATOM 4131 N N . ALA B 1 164 ? -8.211 31 19.688 1 97.69 164 ALA B N 1
ATOM 4132 C CA . ALA B 1 164 ? -6.875 31.484 19.328 1 97.69 164 ALA B CA 1
ATOM 4133 C C . ALA B 1 164 ? -6.262 30.641 18.219 1 97.69 164 ALA B C 1
ATOM 4135 O O . ALA B 1 164 ? -5.598 31.156 17.328 1 97.69 164 ALA B O 1
ATOM 4136 N N . VAL B 1 165 ? -6.461 29.312 18.281 1 98.25 165 VAL B N 1
ATOM 4137 C CA . VAL B 1 165 ? -5.969 28.422 17.25 1 98.25 165 VAL B CA 1
ATOM 4138 C C . VAL B 1 165 ? -6.637 28.75 15.914 1 98.25 165 VAL B C 1
ATOM 4140 O O . VAL B 1 165 ? -5.965 28.875 14.891 1 98.25 165 VAL B O 1
ATOM 4143 N N . VAL B 1 166 ? -7.941 28.906 15.922 1 98.12 166 VAL B N 1
ATOM 4144 C CA . VAL B 1 166 ? -8.727 29.172 14.719 1 98.12 166 VAL B CA 1
ATOM 4145 C C . VAL B 1 166 ? -8.32 30.5 14.109 1 98.12 166 VAL B C 1
ATOM 4147 O O . VAL B 1 166 ? -8.062 30.594 12.898 1 98.12 166 VAL B O 1
ATOM 4150 N N . VAL B 1 167 ? -8.258 31.516 14.938 1 97.5 167 VAL B N 1
ATOM 4151 C CA . VAL B 1 167 ? -7.949 32.875 14.477 1 97.5 167 VAL B CA 1
ATOM 4152 C C . VAL B 1 167 ? -6.555 32.875 13.859 1 97.5 167 VAL B C 1
ATOM 4154 O O . VAL B 1 167 ? -6.348 33.469 12.789 1 97.5 167 VAL B O 1
ATOM 4157 N N . ARG B 1 168 ? -5.633 32.281 14.516 1 97.38 168 ARG B N 1
ATOM 4158 C CA . ARG B 1 168 ? -4.277 32.219 13.977 1 97.38 168 ARG B CA 1
ATOM 4159 C C . ARG B 1 168 ? -4.258 31.484 12.641 1 97.38 168 ARG B C 1
ATOM 4161 O O . ARG B 1 168 ? -3.609 31.922 11.695 1 97.38 168 ARG B O 1
ATOM 4168 N N . ALA B 1 169 ? -4.902 30.344 12.586 1 98 169 ALA B N 1
ATOM 4169 C CA . ALA B 1 169 ? -4.938 29.547 11.367 1 98 169 ALA B CA 1
ATOM 4170 C C . ALA B 1 169 ? -5.52 30.359 10.203 1 98 169 ALA B C 1
ATOM 4172 O O . ALA B 1 169 ? -4.977 30.344 9.102 1 98 169 ALA B O 1
ATOM 4173 N N . LYS B 1 170 ? -6.648 31.031 10.469 1 97.75 170 LYS B N 1
ATOM 4174 C CA . LYS B 1 170 ? -7.312 31.828 9.445 1 97.75 170 LYS B CA 1
ATOM 4175 C C . LYS B 1 170 ? -6.441 33 9 1 97.75 170 LYS B C 1
ATOM 4177 O O . LYS B 1 170 ? -6.371 33.312 7.812 1 97.75 170 LYS B O 1
ATOM 4182 N N . ARG B 1 171 ? -5.824 33.594 9.914 1 96.69 171 ARG B N 1
ATOM 4183 C CA . ARG B 1 171 ? -4.922 34.688 9.602 1 96.69 171 ARG B CA 1
ATOM 4184 C C . ARG B 1 171 ? -3.734 34.219 8.773 1 96.69 171 ARG B C 1
ATOM 4186 O O . ARG B 1 171 ? -3.381 34.812 7.766 1 96.69 171 ARG B O 1
ATOM 4193 N N . ASN B 1 172 ? -3.078 33.188 9.242 1 97.25 172 ASN B N 1
ATOM 4194 C CA . ASN B 1 172 ? -1.957 32.625 8.5 1 97.25 172 ASN B CA 1
ATOM 4195 C C . ASN B 1 172 ? -2.359 32.25 7.078 1 97.25 172 ASN B C 1
ATOM 4197 O O . ASN B 1 172 ? -1.571 32.375 6.145 1 97.25 172 ASN B O 1
ATOM 4201 N N . ALA B 1 173 ? -3.555 31.719 6.895 1 96.88 173 ALA B N 1
ATOM 4202 C CA . ALA B 1 173 ? -4.07 31.266 5.602 1 96.88 173 ALA B CA 1
ATOM 4203 C C . ALA B 1 173 ? -4.133 32.438 4.609 1 96.88 173 ALA B C 1
ATOM 4205 O O . ALA B 1 173 ? -4.066 32.219 3.395 1 96.88 173 ALA B O 1
ATOM 4206 N N . MET B 1 174 ? -4.254 33.594 5.09 1 95.25 174 MET B N 1
ATOM 4207 C CA . MET B 1 174 ? -4.34 34.75 4.23 1 95.25 174 MET B CA 1
ATOM 4208 C C . MET B 1 174 ? -3.049 34.969 3.438 1 95.25 174 MET B C 1
ATOM 4210 O O . MET B 1 174 ? -3.059 35.562 2.367 1 95.25 174 MET B O 1
ATOM 4214 N N . ARG B 1 175 ? -1.979 34.406 3.924 1 92.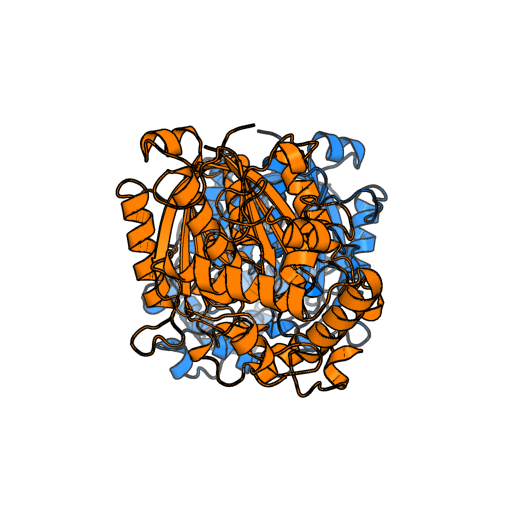5 175 ARG B N 1
ATOM 4215 C CA . ARG B 1 175 ? -0.689 34.562 3.254 1 92.5 175 ARG B CA 1
ATOM 4216 C C . ARG B 1 175 ? -0.384 33.312 2.412 1 92.5 175 ARG B C 1
ATOM 4218 O O . ARG B 1 175 ? 0.707 33.188 1.852 1 92.5 175 ARG B O 1
ATOM 4225 N N . ASN B 1 176 ? -1.246 32.375 2.363 1 94.56 176 ASN B N 1
ATOM 4226 C CA . ASN B 1 176 ? -1.122 31.141 1.585 1 94.56 176 ASN B CA 1
ATOM 4227 C C . ASN B 1 176 ? -2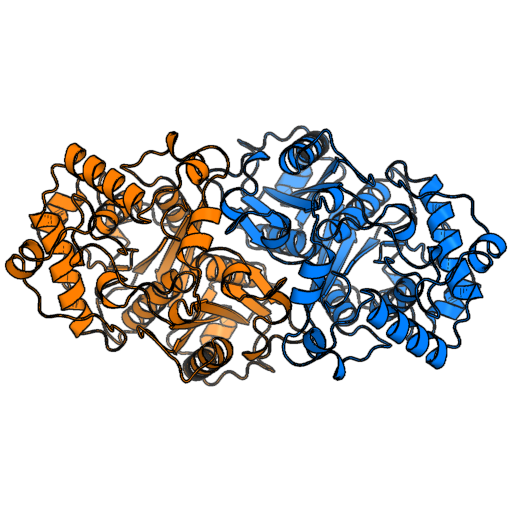.053 31.156 0.376 1 94.56 176 ASN B C 1
ATOM 4229 O O . ASN B 1 176 ? -3.271 31.031 0.524 1 94.56 176 ASN B O 1
ATOM 4233 N N . PRO B 1 177 ? -1.511 31.281 -0.771 1 89 177 PRO B N 1
ATOM 4234 C CA . PRO B 1 177 ? -2.355 31.406 -1.962 1 89 177 PRO B CA 1
ATOM 4235 C C . PRO B 1 177 ? -3.195 30.156 -2.211 1 89 177 PRO B C 1
ATOM 4237 O O . PRO B 1 177 ? -4.172 30.203 -2.963 1 89 177 PRO B O 1
ATOM 4240 N N . ARG B 1 178 ? -2.959 29.031 -1.586 1 92.12 178 ARG B N 1
ATOM 4241 C CA . ARG B 1 178 ? -3.709 27.797 -1.772 1 92.12 178 ARG B CA 1
ATOM 4242 C C . ARG B 1 178 ? -4.883 27.719 -0.804 1 92.12 178 ARG B C 1
ATOM 4244 O O . ARG B 1 178 ? -5.766 26.859 -0.959 1 92.12 178 ARG B O 1
ATOM 4251 N N . ALA B 1 179 ? -4.879 28.531 0.161 1 93.38 179 ALA B N 1
ATOM 4252 C CA . ALA B 1 179 ? -5.879 28.438 1.222 1 93.38 179 ALA B CA 1
ATOM 4253 C C . ALA B 1 179 ? -7.211 29.031 0.771 1 93.38 179 ALA B C 1
ATOM 4255 O O . ALA B 1 179 ? -7.289 30.219 0.437 1 93.38 179 ALA B O 1
ATOM 4256 N N . SER B 1 180 ? -8.211 28.234 0.827 1 92.12 180 SER B N 1
ATOM 4257 C CA . SER B 1 180 ? -9.523 28.641 0.339 1 92.12 180 SER B CA 1
ATOM 4258 C C . SER B 1 180 ? -10.383 29.203 1.467 1 92.12 180 SER B C 1
ATOM 4260 O O . SER B 1 180 ? -11.414 29.828 1.216 1 92.12 180 SER B O 1
ATOM 4262 N N . PHE B 1 181 ? -9.906 29.094 2.672 1 93.81 181 PHE B N 1
ATOM 4263 C CA . PHE B 1 181 ? -10.781 29.438 3.787 1 93.81 181 PHE B CA 1
ATOM 4264 C C . PHE B 1 181 ? -10.109 30.469 4.691 1 93.81 181 PHE B C 1
ATOM 4266 O O . PHE B 1 181 ? -10.328 30.469 5.906 1 93.81 181 PHE B O 1
ATOM 4273 N N . ALA B 1 182 ? -9.273 31.203 4.098 1 89.31 182 ALA B N 1
ATOM 4274 C CA . ALA B 1 182 ? -8.742 32.375 4.809 1 89.31 182 ALA B CA 1
ATOM 4275 C C . ALA B 1 182 ? -9.859 33.344 5.188 1 89.31 182 ALA B C 1
ATOM 4277 O O . ALA B 1 182 ? -10.812 33.531 4.43 1 89.31 182 ALA B O 1
ATOM 4278 N N . MET B 1 183 ? -9.719 33.781 6.332 1 87.88 183 MET B N 1
ATOM 4279 C CA . MET B 1 183 ? -10.719 34.75 6.816 1 87.88 183 MET B CA 1
ATOM 4280 C C . MET B 1 183 ? -10.125 35.688 7.859 1 87.88 183 MET B C 1
ATOM 4282 O O . MET B 1 183 ? -9.289 35.281 8.664 1 87.88 183 MET B O 1
ATOM 4286 N N . ASN B 1 184 ? -10.602 36.844 7.754 1 89.88 184 ASN B N 1
ATOM 4287 C CA . ASN B 1 184 ? -10.281 37.75 8.836 1 89.88 184 ASN B CA 1
ATOM 4288 C C . ASN B 1 184 ? -11.273 37.625 9.992 1 89.88 184 ASN B C 1
ATOM 4290 O O . ASN B 1 184 ? -12.297 38.312 10.016 1 89.88 184 ASN B O 1
ATOM 4294 N N . VAL B 1 185 ? -10.961 36.75 10.812 1 91.81 185 VAL B N 1
ATOM 4295 C CA . VAL B 1 185 ? -11.852 36.438 11.922 1 91.81 185 VAL B CA 1
ATOM 4296 C C . VAL B 1 185 ? -11.164 36.75 13.25 1 91.81 185 VAL B C 1
ATOM 4298 O O . VAL B 1 185 ? -9.945 36.562 13.375 1 91.81 185 VAL B O 1
ATOM 4301 N N . GLY B 1 186 ? -11.914 37.25 14.172 1 92.5 186 GLY B N 1
ATOM 4302 C CA . GLY B 1 186 ? -11.422 37.438 15.523 1 92.5 186 GLY B CA 1
ATOM 4303 C C . GLY B 1 186 ? -12.078 36.531 16.531 1 92.5 186 GLY B C 1
ATOM 4304 O O . GLY B 1 186 ? -12.852 35.625 16.156 1 92.5 186 GLY B O 1
ATOM 4305 N N . VAL B 1 187 ? -11.656 36.688 17.766 1 93 187 VAL B N 1
ATOM 4306 C CA . VAL B 1 187 ? -12.164 35.844 18.844 1 93 187 VAL B CA 1
ATOM 4307 C C . VAL B 1 187 ? -13.672 36 18.969 1 93 187 VAL B C 1
ATOM 4309 O O . VAL B 1 187 ? -14.398 35.031 19.203 1 93 187 VAL B O 1
ATOM 4312 N N . ASP B 1 188 ? -14.141 37.25 18.812 1 92.94 188 ASP B N 1
ATOM 4313 C CA . ASP B 1 188 ? -15.57 37.531 18.938 1 92.94 188 ASP B CA 1
ATOM 4314 C C . ASP B 1 188 ? -16.359 36.812 17.828 1 92.94 188 ASP B C 1
ATOM 4316 O O . ASP B 1 188 ? -17.453 36.312 18.078 1 92.94 188 ASP B O 1
ATOM 4320 N N . ASP B 1 189 ? -15.852 36.844 16.672 1 93.31 189 ASP B N 1
ATOM 4321 C CA . ASP B 1 189 ? -16.484 36.125 15.555 1 93.31 189 ASP B CA 1
ATOM 4322 C C . ASP B 1 189 ? -16.578 34.625 15.828 1 93.31 189 ASP B C 1
ATOM 4324 O O . ASP B 1 189 ? -17.594 34 15.523 1 93.31 189 ASP B O 1
ATOM 4328 N N . TYR B 1 190 ? -15.453 34.125 16.344 1 94.44 190 TYR B N 1
ATOM 4329 C CA . TYR B 1 190 ? -15.414 32.719 16.719 1 94.44 190 TYR B CA 1
ATOM 4330 C C . TYR B 1 190 ? -16.484 32.375 17.75 1 94.44 190 TYR B C 1
ATOM 4332 O O . TYR B 1 190 ? -17.219 31.406 17.594 1 94.44 190 TYR B O 1
ATOM 4340 N N . LEU B 1 191 ? -16.609 33.156 18.75 1 91.31 191 LEU B N 1
ATOM 4341 C CA . LEU B 1 191 ? -17.531 32.906 19.844 1 91.31 191 LEU B CA 1
ATOM 4342 C C . LEU B 1 191 ? -18.984 33.062 19.375 1 91.31 191 LEU B C 1
ATOM 4344 O O . LEU B 1 191 ? -19.891 32.469 19.953 1 91.31 191 LEU B O 1
ATOM 4348 N N . ALA B 1 192 ? -19.172 33.844 18.359 1 91.31 192 ALA B N 1
ATOM 4349 C CA . ALA B 1 192 ? -20.5 34.094 17.812 1 91.31 192 ALA B CA 1
ATOM 4350 C C . ALA B 1 192 ? -20.938 32.969 16.875 1 91.31 192 ALA B C 1
ATOM 4352 O O . ALA B 1 192 ? -22.125 32.812 16.578 1 91.31 192 ALA B O 1
ATOM 4353 N N . ALA B 1 193 ? -19.938 32.281 16.5 1 90.12 193 ALA B N 1
ATOM 4354 C CA . ALA B 1 193 ? -20.25 31.188 15.57 1 90.12 193 ALA B CA 1
ATOM 4355 C C . ALA B 1 193 ? -21.031 30.078 16.266 1 90.12 193 ALA B C 1
ATOM 4357 O O . ALA B 1 193 ? -20.781 29.766 17.422 1 90.12 193 ALA B O 1
ATOM 4358 N N . GLY B 1 194 ? -22.031 29.547 15.641 1 90.25 194 GLY B N 1
ATOM 4359 C CA . GLY B 1 194 ? -22.844 28.469 16.188 1 90.25 194 GLY B CA 1
ATOM 4360 C C . GLY B 1 194 ? -22.047 27.203 16.469 1 90.25 194 GLY B C 1
ATOM 4361 O O . GLY B 1 194 ? -21.062 26.922 15.773 1 90.25 194 GLY B O 1
ATOM 4362 N N . LYS B 1 195 ? -22.5 26.453 17.547 1 92.12 195 LYS B N 1
ATOM 4363 C CA . LYS B 1 195 ? -21.875 25.172 17.875 1 92.12 195 LYS B CA 1
ATOM 4364 C C . LYS B 1 195 ? -22.359 24.078 16.938 1 92.12 195 LYS B C 1
ATOM 4366 O O . LYS B 1 195 ? -23.547 24 16.609 1 92.12 195 LYS B O 1
ATOM 4371 N N . VAL B 1 196 ? -21.406 23.375 16.344 1 90.38 196 VAL B N 1
ATOM 4372 C CA . VAL B 1 196 ? -21.734 22.156 15.609 1 90.38 196 VAL B CA 1
ATOM 4373 C C . VAL B 1 196 ? -22.078 21.031 16.578 1 90.38 196 VAL B C 1
ATOM 4375 O O . VAL B 1 196 ? -23.094 20.359 16.438 1 90.38 196 VAL B O 1
ATOM 4378 N N . LEU B 1 197 ? -21.25 20.844 17.5 1 91.62 197 LEU B N 1
ATOM 4379 C CA . LEU B 1 197 ? -21.406 19.953 18.641 1 91.62 197 LEU B CA 1
ATOM 4380 C C . LEU B 1 197 ? -20.562 20.406 19.812 1 91.62 197 LEU B C 1
ATOM 4382 O O . LEU B 1 197 ? -19.344 20.547 19.688 1 91.62 197 LEU B O 1
ATOM 4386 N N . ASP B 1 198 ? -21.203 20.5 20.859 1 92.69 198 ASP B N 1
ATOM 4387 C CA . ASP B 1 198 ? -20.484 21.047 22.016 1 92.69 198 ASP B CA 1
ATOM 4388 C C . ASP B 1 198 ? -19.266 20.203 22.359 1 92.69 198 ASP B C 1
ATOM 4390 O O . ASP B 1 198 ? -19.375 18.984 22.516 1 92.69 198 ASP B O 1
ATOM 4394 N N . PRO B 1 199 ? -18.094 20.906 22.484 1 95.06 199 PRO B N 1
ATOM 4395 C CA . PRO B 1 199 ? -17.766 22.328 22.562 1 95.06 199 PRO B CA 1
ATOM 4396 C C . PRO B 1 199 ? -17.344 22.906 21.219 1 95.06 199 PRO B C 1
ATOM 4398 O O . PRO B 1 199 ? -16.922 24.062 21.156 1 95.06 199 PRO B O 1
ATOM 4401 N N . LEU B 1 200 ? -17.391 22.125 20.172 1 95.94 200 LEU B N 1
ATOM 4402 C CA . LEU B 1 200 ? -16.859 22.531 18.875 1 95.94 200 LEU B CA 1
ATOM 4403 C C . LEU B 1 200 ? -17.844 23.438 18.156 1 95.94 200 LEU B C 1
ATOM 4405 O O . LEU B 1 200 ? -19.031 23.109 18.031 1 95.94 200 LEU B O 1
ATOM 4409 N N . ARG B 1 201 ? -17.328 24.547 17.766 1 96.31 201 ARG B N 1
ATOM 4410 C CA . ARG B 1 201 ? -18.094 25.469 16.938 1 96.31 201 ARG B CA 1
ATOM 4411 C C . ARG B 1 201 ? -17.781 25.266 15.453 1 96.31 201 ARG B C 1
ATOM 4413 O O . ARG B 1 201 ? -16.875 24.516 15.109 1 96.31 201 ARG B O 1
ATOM 4420 N N . ARG B 1 202 ? -18.531 25.922 14.609 1 94.81 202 ARG B N 1
ATOM 4421 C CA . ARG B 1 202 ? -18.391 25.766 13.172 1 94.81 202 ARG B CA 1
ATOM 4422 C C . ARG B 1 202 ? -16.953 26.031 12.727 1 94.81 202 ARG B C 1
ATOM 4424 O O . ARG B 1 202 ? -16.406 25.312 11.883 1 94.81 202 ARG B O 1
ATOM 4431 N N . LEU B 1 203 ? -16.297 27.016 13.312 1 96.25 203 LEU B N 1
ATOM 4432 C CA . LEU B 1 203 ? -14.969 27.438 12.898 1 96.25 203 LEU B CA 1
ATOM 4433 C C . LEU B 1 203 ? -13.898 26.484 13.445 1 96.25 203 LEU B C 1
ATOM 4435 O O . LEU B 1 203 ? -12.75 26.516 13.008 1 96.25 203 LEU B O 1
ATOM 4439 N N . ASP B 1 204 ? -14.336 25.562 14.375 1 97.44 204 ASP B N 1
ATOM 4440 C CA . ASP B 1 204 ? -13.406 24.594 14.945 1 97.44 204 ASP B CA 1
ATOM 4441 C C . ASP B 1 204 ? -13.203 23.406 14.008 1 97.44 204 ASP B C 1
ATOM 4443 O O . ASP B 1 204 ? -12.32 22.578 14.234 1 97.44 204 ASP B O 1
ATOM 4447 N N . VAL B 1 205 ? -14.023 23.312 12.961 1 96.25 205 VAL B N 1
ATOM 4448 C CA . VAL B 1 205 ? -14.039 22.156 12.078 1 96.25 205 VAL B CA 1
ATOM 4449 C C . VAL B 1 205 ? -13.625 22.594 10.664 1 96.25 205 VAL B C 1
ATOM 4451 O O . VAL B 1 205 ? -14.312 23.391 10.031 1 96.25 205 VAL B O 1
ATOM 4454 N N . ALA B 1 206 ? -12.523 22.031 10.227 1 96.81 206 ALA B N 1
ATOM 4455 C CA . ALA B 1 206 ? -12.039 22.391 8.891 1 96.81 206 ALA B CA 1
ATOM 4456 C C . ALA B 1 206 ? -12.984 21.875 7.816 1 96.81 206 ALA B C 1
ATOM 4458 O O . ALA B 1 206 ? -13.484 20.75 7.906 1 96.81 206 ALA B O 1
ATOM 4459 N N . PRO B 1 207 ? -13.273 22.672 6.797 1 95.44 207 PRO B N 1
ATOM 4460 C CA . PRO B 1 207 ? -14.109 22.203 5.691 1 95.44 207 PRO B CA 1
ATOM 4461 C C . PRO B 1 207 ? -13.359 21.281 4.738 1 95.44 207 PRO B C 1
ATOM 4463 O O . PRO B 1 207 ? -12.125 21.234 4.746 1 95.44 207 PRO B O 1
ATOM 4466 N N . LEU B 1 208 ? -14.125 20.562 3.949 1 94.69 208 LEU B N 1
ATOM 4467 C CA . LEU B 1 208 ? -13.531 19.656 2.961 1 94.69 208 LEU B CA 1
ATOM 4468 C C . LEU B 1 208 ? -13.188 20.422 1.68 1 94.69 208 LEU B C 1
ATOM 4470 O O . LEU B 1 208 ? -13.852 21.406 1.338 1 94.69 208 LEU B O 1
ATOM 4474 N N . VAL B 1 209 ? -12.148 19.953 1.012 1 96.69 209 VAL B N 1
ATOM 4475 C CA . VAL B 1 209 ? -11.781 20.547 -0.268 1 96.69 209 VAL B CA 1
ATOM 4476 C C . VAL B 1 209 ? -11.367 19.453 -1.251 1 96.69 209 VAL B C 1
ATOM 4478 O O . VAL B 1 209 ? -10.969 18.359 -0.843 1 96.69 209 VAL B O 1
ATOM 4481 N N . ASP B 1 210 ? -11.523 19.766 -2.553 1 96.5 210 ASP B N 1
ATOM 4482 C CA . ASP B 1 210 ? -10.945 18.969 -3.629 1 96.5 210 ASP B CA 1
ATOM 4483 C C . ASP B 1 210 ? -9.484 19.344 -3.861 1 96.5 210 ASP B C 1
ATOM 4485 O O . ASP B 1 210 ? -9.148 20.531 -3.982 1 96.5 210 ASP B O 1
ATOM 4489 N N . ALA B 1 211 ? -8.641 18.344 -3.824 1 97.12 211 ALA B N 1
ATOM 4490 C CA . ALA B 1 211 ? -7.242 18.672 -4.098 1 97.12 211 ALA B CA 1
ATOM 4491 C C . ALA B 1 211 ? -6.457 17.438 -4.535 1 97.12 211 ALA B C 1
ATOM 4493 O O . ALA B 1 211 ? -6.844 16.312 -4.223 1 97.12 211 ALA B O 1
ATOM 4494 N N . ALA B 1 212 ? -5.461 17.656 -5.289 1 96.94 212 ALA B N 1
ATOM 4495 C CA . ALA B 1 212 ? -4.457 16.656 -5.66 1 96.94 212 ALA B CA 1
ATOM 4496 C C . ALA B 1 212 ? -3.045 17.188 -5.445 1 96.94 212 ALA B C 1
ATOM 4498 O O . ALA B 1 212 ? -2.771 18.359 -5.719 1 96.94 212 ALA B O 1
ATOM 4499 N N . VAL B 1 213 ? -2.225 16.406 -4.867 1 98.06 213 VAL B N 1
ATOM 4500 C CA . VAL B 1 213 ? -0.827 16.766 -4.652 1 98.06 213 VAL B CA 1
ATOM 4501 C C . VAL B 1 213 ? 0.081 15.664 -5.203 1 98.06 213 VAL B C 1
ATOM 4503 O O . VAL B 1 213 ? -0.19 14.477 -5.016 1 98.06 213 VAL B O 1
ATOM 4506 N N . VAL B 1 214 ? 1.124 16.031 -5.965 1 98.38 214 VAL B N 1
ATOM 4507 C CA . VAL B 1 214 ? 2.119 15.125 -6.52 1 98.38 214 VAL B CA 1
ATOM 4508 C C . VAL B 1 214 ? 3.516 15.539 -6.066 1 98.38 214 VAL B C 1
ATOM 4510 O O . VAL B 1 214 ? 3.844 16.734 -6.07 1 98.38 214 VAL B O 1
ATOM 4513 N N . VAL B 1 215 ? 4.262 14.602 -5.602 1 98.75 215 VAL B N 1
ATOM 4514 C CA . VAL B 1 215 ? 5.613 14.836 -5.102 1 98.75 215 VAL B CA 1
ATOM 4515 C C . VAL B 1 215 ? 6.594 13.906 -5.812 1 98.75 215 VAL B C 1
ATOM 4517 O O . VAL B 1 215 ? 6.324 12.711 -5.973 1 98.75 215 VAL B O 1
ATOM 4520 N N . VAL B 1 216 ? 7.699 14.445 -6.27 1 98.75 216 VAL B N 1
ATOM 4521 C CA . VAL B 1 216 ? 8.75 13.656 -6.902 1 98.75 216 VAL B CA 1
ATOM 4522 C C . VAL B 1 216 ? 9.914 13.477 -5.934 1 98.75 216 VAL B C 1
ATOM 4524 O O . VAL B 1 216 ? 10.516 14.461 -5.484 1 98.75 216 VAL B O 1
ATOM 4527 N N . LEU B 1 217 ? 10.211 12.242 -5.59 1 98.81 217 LEU B N 1
ATOM 4528 C CA . LEU B 1 217 ? 11.367 11.906 -4.773 1 98.81 217 LEU B CA 1
ATOM 4529 C C . LEU B 1 217 ? 12.484 11.305 -5.629 1 98.81 217 LEU B C 1
ATOM 4531 O O . LEU B 1 217 ? 12.211 10.641 -6.633 1 98.81 217 LEU B O 1
ATOM 4535 N N . ALA B 1 218 ? 13.711 11.547 -5.184 1 98.69 218 ALA B N 1
ATOM 4536 C CA . ALA B 1 218 ? 14.844 11.039 -5.949 1 98.69 218 ALA B CA 1
ATOM 4537 C C . ALA B 1 218 ? 16 10.664 -5.031 1 98.69 218 ALA B C 1
ATOM 4539 O O . ALA B 1 218 ? 16.109 11.18 -3.918 1 98.69 218 ALA B O 1
ATOM 4540 N N . SER B 1 219 ? 16.797 9.719 -5.516 1 98.25 219 SER B N 1
ATOM 4541 C CA . SER B 1 219 ? 18.062 9.43 -4.855 1 98.25 219 SER B CA 1
ATOM 4542 C C . SER B 1 219 ? 18.969 10.664 -4.805 1 98.25 219 SER B C 1
ATOM 4544 O O . SER B 1 219 ? 18.734 11.633 -5.527 1 98.25 219 SER B O 1
ATOM 4546 N N . GLU B 1 220 ? 19.922 10.586 -3.957 1 97.81 220 GLU B N 1
ATOM 4547 C CA . GLU B 1 220 ? 20.781 11.75 -3.768 1 97.81 220 GLU B CA 1
ATOM 4548 C C . GLU B 1 220 ? 21.422 12.18 -5.082 1 97.81 220 GLU B C 1
ATOM 4550 O O . GLU B 1 220 ? 21.422 13.367 -5.418 1 97.81 220 GLU B O 1
ATOM 4555 N N . GLU B 1 221 ? 21.969 11.234 -5.812 1 97.12 221 GLU B N 1
ATOM 4556 C CA . GLU B 1 221 ? 22.641 11.539 -7.078 1 97.12 221 GLU B CA 1
ATOM 4557 C C . GLU B 1 221 ? 21.656 12.156 -8.078 1 97.12 221 GLU B C 1
ATOM 4559 O O . GLU B 1 221 ? 21.953 13.188 -8.68 1 97.12 221 GLU B O 1
ATOM 4564 N N . GLU B 1 222 ? 20.516 11.547 -8.195 1 97.38 222 GLU B N 1
ATOM 4565 C CA . GLU B 1 222 ? 19.516 12.055 -9.133 1 97.38 222 GLU B CA 1
ATOM 4566 C C . GLU B 1 222 ? 18.969 13.406 -8.672 1 97.38 222 GLU B C 1
ATOM 4568 O O . GLU B 1 222 ? 18.672 14.273 -9.492 1 97.38 222 GLU B O 1
ATOM 4573 N N . ALA B 1 223 ? 18.781 13.539 -7.379 1 97.81 223 ALA B N 1
ATOM 4574 C CA . ALA B 1 223 ? 18.25 14.789 -6.836 1 97.81 223 ALA B CA 1
ATOM 4575 C C . ALA B 1 223 ? 19.172 15.961 -7.188 1 97.81 223 ALA B C 1
ATOM 4577 O O . ALA B 1 223 ? 18.703 17.016 -7.613 1 97.81 223 ALA B O 1
ATOM 4578 N N . ARG B 1 224 ? 20.453 15.812 -7.035 1 96.25 224 ARG B N 1
ATOM 4579 C CA . ARG B 1 224 ? 21.422 16.859 -7.301 1 96.25 224 ARG B CA 1
ATOM 4580 C C . ARG B 1 224 ? 21.484 17.188 -8.789 1 96.25 224 ARG B C 1
ATOM 4582 O O . ARG B 1 224 ? 21.812 18.312 -9.172 1 96.25 224 ARG B O 1
ATOM 4589 N N . ARG B 1 225 ? 21.156 16.234 -9.602 1 96.19 225 ARG B N 1
ATOM 4590 C CA . ARG B 1 225 ? 21.125 16.453 -11.047 1 96.19 225 ARG B CA 1
ATOM 4591 C C . ARG B 1 225 ? 19.859 17.234 -11.453 1 96.19 225 ARG B C 1
ATOM 4593 O O . ARG B 1 225 ? 19.906 18.047 -12.375 1 96.19 225 ARG B O 1
ATOM 4600 N N . LEU B 1 226 ? 18.812 17.031 -10.711 1 96 226 LEU B N 1
ATOM 4601 C CA . LEU B 1 226 ? 17.5 17.516 -11.148 1 96 226 LEU B CA 1
ATOM 4602 C C . LEU B 1 226 ? 17.234 18.922 -10.609 1 96 226 LEU B C 1
ATOM 4604 O O . LEU B 1 226 ? 16.469 19.688 -11.203 1 96 226 LEU B O 1
ATOM 4608 N N . THR B 1 227 ? 17.766 19.25 -9.477 1 95.56 227 THR B N 1
ATOM 4609 C CA . THR B 1 227 ? 17.484 20.547 -8.875 1 95.56 227 THR B CA 1
ATOM 4610 C C . THR B 1 227 ? 18.641 20.984 -7.98 1 95.56 227 THR B C 1
ATOM 4612 O O . THR B 1 227 ? 19.375 20.156 -7.449 1 95.56 227 THR B O 1
ATOM 4615 N N . ASP B 1 228 ? 18.703 22.312 -7.734 1 94.94 228 ASP B N 1
ATOM 4616 C CA . ASP B 1 228 ? 19.734 22.891 -6.871 1 94.94 228 ASP B CA 1
ATOM 4617 C C . ASP B 1 228 ? 19.234 23.016 -5.434 1 94.94 228 ASP B C 1
ATOM 4619 O O . ASP B 1 228 ? 20.016 23.281 -4.52 1 94.94 228 ASP B O 1
ATOM 4623 N N . SER B 1 229 ? 17.969 22.719 -5.266 1 95.44 229 SER B N 1
ATOM 4624 C CA . SER B 1 229 ? 17.406 22.953 -3.943 1 95.44 229 SER B CA 1
ATOM 4625 C C . SER B 1 229 ? 16.562 21.766 -3.488 1 95.44 229 SER B C 1
ATOM 4627 O O . SER B 1 229 ? 15.398 21.922 -3.094 1 95.44 229 SER B O 1
ATOM 4629 N N . PRO B 1 230 ? 17.172 20.609 -3.52 1 97.94 230 PRO B N 1
ATOM 4630 C CA . PRO B 1 230 ? 16.406 19.484 -2.979 1 97.94 230 PRO B CA 1
ATOM 4631 C C . PRO B 1 230 ? 16.094 19.641 -1.492 1 97.94 230 PRO B C 1
ATOM 4633 O O . PRO B 1 230 ? 16.891 20.234 -0.75 1 97.94 230 PRO B O 1
ATOM 4636 N N . VAL B 1 231 ? 14.922 19.234 -1.104 1 98.75 231 VAL B N 1
ATOM 4637 C CA . VAL B 1 231 ? 14.602 19.125 0.314 1 98.75 231 VAL B CA 1
ATOM 4638 C C . VAL B 1 231 ? 14.766 17.672 0.759 1 98.75 231 VAL B C 1
ATOM 4640 O O . VAL B 1 231 ? 14.117 16.766 0.22 1 98.75 231 VAL B O 1
ATOM 4643 N N . TRP B 1 232 ? 15.578 17.484 1.743 1 98.75 232 TRP B N 1
ATOM 4644 C CA . TRP B 1 232 ? 15.953 16.125 2.141 1 98.75 232 TRP B CA 1
ATOM 4645 C C . TRP B 1 232 ? 14.953 15.555 3.135 1 98.75 232 TRP B C 1
ATOM 4647 O O . TRP B 1 232 ? 14.562 16.219 4.094 1 98.75 232 TRP B O 1
ATOM 4657 N N . VAL B 1 233 ? 14.484 14.328 2.85 1 98.75 233 VAL B N 1
ATOM 4658 C CA . VAL B 1 233 ? 13.703 13.578 3.824 1 98.75 233 VAL B CA 1
ATOM 4659 C C . VAL B 1 233 ? 14.641 12.93 4.844 1 98.75 233 VAL B C 1
ATOM 4661 O O . VAL B 1 233 ? 15.367 11.984 4.516 1 98.75 233 VAL B O 1
ATOM 4664 N N . ARG B 1 234 ? 14.531 13.375 6.078 1 98.12 234 ARG B N 1
ATOM 4665 C CA . ARG B 1 234 ? 15.477 12.938 7.098 1 98.12 234 ARG B CA 1
ATOM 4666 C C . ARG B 1 234 ? 14.922 11.766 7.895 1 98.12 234 ARG B C 1
ATOM 4668 O O . ARG B 1 234 ? 15.68 10.961 8.438 1 98.12 234 ARG B O 1
ATOM 4675 N N . GLY B 1 235 ? 13.672 11.719 7.977 1 97.88 235 GLY B N 1
ATOM 4676 C CA . GLY B 1 235 ? 13.008 10.633 8.68 1 97.88 235 GLY B CA 1
ATOM 4677 C C . GLY B 1 235 ? 11.531 10.531 8.359 1 97.88 235 GLY B C 1
ATOM 4678 O O . GLY B 1 235 ? 10.867 11.539 8.102 1 97.88 235 GLY B O 1
ATOM 4679 N N . VAL B 1 236 ? 11.055 9.32 8.352 1 98.19 236 VAL B N 1
ATOM 4680 C CA . VAL B 1 236 ? 9.641 9.031 8.141 1 98.19 236 VAL B CA 1
ATOM 4681 C C . VAL B 1 236 ? 9.141 8.07 9.219 1 98.19 236 VAL B C 1
ATOM 4683 O O . VAL B 1 236 ? 9.906 7.262 9.742 1 98.19 236 VAL B O 1
ATOM 4686 N N . GLY B 1 237 ? 7.875 8.227 9.578 1 97.62 237 GLY B N 1
ATOM 4687 C CA . GLY B 1 237 ? 7.215 7.328 10.516 1 97.62 237 GLY B CA 1
ATOM 4688 C C . GLY B 1 237 ? 5.707 7.285 10.336 1 97.62 237 GLY B C 1
ATOM 4689 O O . GLY B 1 237 ? 5.113 8.227 9.805 1 97.62 237 GLY B O 1
ATOM 4690 N N . TRP B 1 238 ? 5.113 6.168 10.672 1 96.5 238 TRP B N 1
ATOM 4691 C CA . TRP B 1 238 ? 3.664 6.008 10.672 1 96.5 238 TRP B CA 1
ATOM 4692 C C . TRP B 1 238 ? 3.234 4.941 11.672 1 96.5 238 TRP B C 1
ATOM 4694 O O . TRP B 1 238 ? 4.027 4.074 12.047 1 96.5 238 TRP B O 1
ATOM 4704 N N . SER B 1 239 ? 2.043 5.145 12.164 1 94.81 239 SER B N 1
ATOM 4705 C CA . SER B 1 239 ? 1.499 4.199 13.133 1 94.81 239 SER B CA 1
ATOM 4706 C C . SER B 1 239 ? -0.026 4.211 13.117 1 94.81 239 SER B C 1
ATOM 4708 O O . SER B 1 239 ? -0.642 5.246 12.867 1 94.81 239 SER B O 1
ATOM 4710 N N . THR B 1 240 ? -0.571 3.066 13.32 1 89.94 240 THR B N 1
ATOM 4711 C CA . THR B 1 240 ? -2.008 2.895 13.5 1 89.94 240 THR B CA 1
ATOM 4712 C C . THR B 1 240 ? -2.314 2.305 14.875 1 89.94 240 THR B C 1
ATOM 4714 O O . THR B 1 240 ? -1.774 1.258 15.234 1 89.94 240 THR B O 1
ATOM 4717 N N . GLU B 1 241 ? -3.135 2.975 15.555 1 88.06 241 GLU B N 1
ATOM 4718 C CA . GLU B 1 241 ? -3.531 2.486 16.875 1 88.06 241 GLU B CA 1
ATOM 4719 C C . GLU B 1 241 ? -4.637 1.441 16.766 1 88.06 241 GLU B C 1
ATOM 4721 O O . GLU B 1 241 ? -5.125 1.156 15.664 1 88.06 241 GLU B O 1
ATOM 4726 N N . THR B 1 242 ? -4.973 0.875 17.922 1 82.5 242 THR B N 1
ATOM 4727 C CA . THR B 1 242 ? -6.059 -0.099 17.922 1 82.5 242 THR B CA 1
ATOM 4728 C C . THR B 1 242 ? -7.367 0.547 17.469 1 82.5 242 THR B C 1
ATOM 4730 O O . THR B 1 242 ? -7.598 1.73 17.734 1 82.5 242 THR B O 1
ATOM 4733 N N . SER B 1 243 ? -8.18 -0.23 16.766 1 75.31 243 SER B N 1
ATOM 4734 C CA . SER B 1 243 ? -9.453 0.288 16.281 1 75.31 243 SER B CA 1
ATOM 4735 C C . SER B 1 243 ? -10.484 0.369 17.391 1 75.31 243 SER B C 1
ATOM 4737 O O . SER B 1 243 ? -11.539 0.988 17.234 1 75.31 243 SER B O 1
ATOM 4739 N N . GLN B 1 244 ? -10.117 -0.216 18.453 1 78 244 GLN B N 1
ATOM 4740 C CA . GLN B 1 244 ? -11.023 -0.166 19.594 1 78 244 GLN B CA 1
ATOM 4741 C C . GLN B 1 244 ? -10.945 1.184 20.312 1 78 244 GLN B C 1
ATOM 4743 O O . GLN B 1 244 ? -10.164 1.355 21.25 1 78 244 GLN B O 1
ATOM 4748 N N . TRP B 1 245 ? -11.844 1.994 20.016 1 75.44 245 TRP B N 1
ATOM 4749 C CA . TRP B 1 245 ? -11.82 3.385 20.453 1 75.44 245 TRP B CA 1
ATOM 4750 C C . TRP B 1 245 ? -11.852 3.477 21.984 1 75.44 245 TRP B C 1
ATOM 4752 O O . TRP B 1 245 ? -11.281 4.406 22.562 1 75.44 245 TRP B O 1
ATOM 4762 N N . GLU B 1 246 ? -12.5 2.504 22.562 1 75.06 246 GLU B N 1
ATOM 4763 C CA . GLU B 1 246 ? -12.664 2.539 24.016 1 75.06 246 GLU B CA 1
ATOM 4764 C C . GLU B 1 246 ? -11.328 2.34 24.734 1 75.06 246 GLU B C 1
ATOM 4766 O O . GLU B 1 246 ? -11.211 2.621 25.922 1 75.06 246 GLU B O 1
ATOM 4771 N N . LEU B 1 247 ? -10.391 1.921 23.938 1 77.88 247 LEU B N 1
ATOM 4772 C CA . LEU B 1 247 ? -9.086 1.65 24.547 1 77.88 247 LEU B CA 1
ATOM 4773 C C . LEU B 1 247 ? -8.125 2.805 24.297 1 77.88 247 LEU B C 1
ATOM 4775 O O . LEU B 1 247 ? -6.992 2.791 24.797 1 77.88 247 LEU B O 1
ATOM 4779 N N . HIS B 1 248 ? -8.672 3.84 23.656 1 82.06 248 HIS B N 1
ATOM 4780 C CA . HIS B 1 248 ? -7.793 4.934 23.266 1 82.06 248 HIS B CA 1
ATOM 4781 C C . HIS B 1 248 ? -7.602 5.926 24.422 1 82.06 248 HIS B C 1
ATOM 4783 O O . HIS B 1 248 ? -8.516 6.148 25.203 1 82.06 248 HIS B O 1
ATOM 4789 N N . ASP B 1 249 ? -6.328 6.328 24.5 1 83.56 249 ASP B N 1
ATOM 4790 C CA . ASP B 1 249 ? -6.133 7.574 25.234 1 83.56 249 ASP B CA 1
ATOM 4791 C C . ASP B 1 249 ? -6.652 8.773 24.438 1 83.56 249 ASP B C 1
ATOM 4793 O O . ASP B 1 249 ? -5.934 9.328 23.609 1 83.56 249 ASP B O 1
ATOM 4797 N N . MET B 1 250 ? -7.801 9.203 24.703 1 83.31 250 MET B N 1
ATOM 4798 C CA . MET B 1 250 ? -8.492 10.227 23.922 1 83.31 250 MET B CA 1
ATOM 4799 C C . MET B 1 250 ? -7.828 11.586 24.109 1 83.31 250 MET B C 1
ATOM 4801 O O . MET B 1 250 ? -8.062 12.508 23.328 1 83.31 250 MET B O 1
ATOM 4805 N N . GLU B 1 251 ? -6.969 11.727 25.094 1 83.88 251 GLU B N 1
ATOM 4806 C CA . GLU B 1 251 ? -6.316 13.008 25.375 1 83.88 251 GLU B CA 1
ATOM 4807 C C . GLU B 1 251 ? -4.938 13.07 24.719 1 83.88 251 GLU B C 1
ATOM 4809 O O . GLU B 1 251 ? -4.359 14.148 24.578 1 83.88 251 GLU B O 1
ATOM 4814 N N . TYR B 1 252 ? -4.5 11.977 24.406 1 91.38 252 TYR B N 1
ATOM 4815 C CA . TYR B 1 252 ? -3.137 11.875 23.891 1 91.38 252 TYR B CA 1
ATOM 4816 C C . TYR B 1 252 ? -3.053 10.852 22.766 1 91.38 252 TYR B C 1
ATOM 4818 O O . TYR B 1 252 ? -2.967 9.648 23.016 1 91.38 252 TYR B O 1
ATOM 4826 N N . PRO B 1 253 ? -3.043 11.367 21.531 1 93.69 253 PRO B N 1
ATOM 4827 C CA . PRO B 1 253 ? -3.002 10.43 20.406 1 93.69 253 PRO B CA 1
ATOM 4828 C C . PRO B 1 253 ? -1.678 9.672 20.312 1 93.69 253 PRO B C 1
ATOM 4830 O O . PRO B 1 253 ? -0.73 10.156 19.688 1 93.69 253 PRO B O 1
ATOM 4833 N N . ARG B 1 254 ? -1.676 8.492 20.766 1 94.62 254 ARG B N 1
ATOM 4834 C CA . ARG B 1 254 ? -0.476 7.664 20.859 1 94.62 254 ARG B CA 1
ATOM 4835 C C . ARG B 1 254 ? 0.066 7.34 19.469 1 94.62 254 ARG B C 1
ATOM 4837 O O . ARG B 1 254 ? 1.279 7.227 19.281 1 94.62 254 ARG B O 1
ATOM 4844 N N . HIS B 1 255 ? -0.829 7.195 18.484 1 94.88 255 HIS B N 1
ATOM 4845 C CA . HIS B 1 255 ? -0.405 6.883 17.125 1 94.88 255 HIS B CA 1
ATOM 4846 C C . HIS B 1 255 ? 0.467 7.992 16.547 1 94.88 255 HIS B C 1
ATOM 4848 O O . HIS B 1 255 ? 1.443 7.723 15.852 1 94.88 255 HIS B O 1
ATOM 4854 N N . ALA B 1 256 ? 0.15 9.242 16.891 1 97.06 256 ALA B N 1
ATOM 4855 C CA . ALA B 1 256 ? 0.965 10.367 16.438 1 97.06 256 ALA B CA 1
ATOM 4856 C C . ALA B 1 256 ? 2.326 10.367 17.125 1 97.06 256 ALA B C 1
ATOM 4858 O O . ALA B 1 256 ? 3.35 10.641 16.484 1 97.06 256 ALA B O 1
ATOM 4859 N N . ALA B 1 257 ? 2.34 10.086 18.406 1 97.5 257 ALA B N 1
ATOM 4860 C CA . ALA B 1 257 ? 3.586 10.031 19.172 1 97.5 257 ALA B CA 1
ATOM 4861 C C . ALA B 1 257 ? 4.516 8.953 18.609 1 97.5 257 ALA B C 1
ATOM 4863 O O . ALA B 1 257 ? 5.715 9.188 18.453 1 97.5 257 ALA B O 1
ATOM 4864 N N . GLU B 1 258 ? 3.932 7.832 18.344 1 96.62 258 GLU B N 1
ATOM 4865 C CA . GLU B 1 258 ? 4.715 6.715 17.828 1 96.62 258 GLU B CA 1
ATOM 4866 C C . GLU B 1 258 ? 5.266 7.031 16.438 1 96.62 258 GLU B C 1
ATOM 4868 O O . GLU B 1 258 ? 6.422 6.723 16.141 1 96.62 258 GLU B O 1
ATOM 4873 N N . ALA B 1 259 ? 4.453 7.602 15.594 1 97.62 259 ALA B N 1
ATOM 4874 C CA . ALA B 1 259 ? 4.895 7.992 14.258 1 97.62 259 ALA B CA 1
ATOM 4875 C C . ALA B 1 259 ? 6.051 8.984 14.328 1 97.62 259 ALA B C 1
ATOM 4877 O O . ALA B 1 259 ? 7.039 8.852 13.609 1 97.62 259 ALA B O 1
ATOM 4878 N N . ALA B 1 260 ? 5.906 9.953 15.195 1 98.5 260 ALA B N 1
ATOM 4879 C CA . ALA B 1 260 ? 6.941 10.977 15.352 1 98.5 260 ALA B CA 1
ATOM 4880 C C . ALA B 1 260 ? 8.234 10.367 15.891 1 98.5 260 ALA B C 1
ATOM 4882 O O . ALA B 1 260 ? 9.328 10.688 15.414 1 98.5 260 ALA B O 1
ATOM 4883 N N . ARG B 1 261 ? 8.109 9.555 16.875 1 97.69 261 ARG B N 1
ATOM 4884 C CA . ARG B 1 261 ? 9.289 8.906 17.453 1 97.69 261 ARG B CA 1
ATOM 4885 C C . ARG B 1 261 ? 10.062 8.141 16.391 1 97.69 261 ARG B C 1
ATOM 4887 O O . ARG B 1 261 ? 11.297 8.203 16.359 1 97.69 261 ARG B O 1
ATOM 4894 N N . MET B 1 262 ? 9.367 7.445 15.586 1 97.19 262 MET B N 1
ATOM 4895 C CA . MET B 1 262 ? 10.008 6.711 14.508 1 97.19 262 MET B CA 1
ATOM 4896 C C . MET B 1 262 ? 10.734 7.66 13.562 1 97.19 262 MET B C 1
ATOM 4898 O O . MET B 1 262 ? 11.891 7.414 13.195 1 97.19 262 MET B O 1
ATOM 4902 N N . ALA B 1 263 ? 10.07 8.727 13.172 1 98.25 263 ALA B N 1
ATOM 4903 C CA . ALA B 1 263 ? 10.664 9.703 12.273 1 98.25 263 ALA B CA 1
ATOM 4904 C C . ALA B 1 263 ? 11.898 10.352 12.898 1 98.25 263 ALA B C 1
ATOM 4906 O O . ALA B 1 263 ? 12.922 10.531 12.234 1 98.25 263 ALA B O 1
ATOM 4907 N N . TYR B 1 264 ? 11.805 10.688 14.195 1 98.62 264 TYR B N 1
ATOM 4908 C CA . TYR B 1 264 ? 12.914 11.32 14.906 1 98.62 264 TYR B CA 1
ATOM 4909 C C . TYR B 1 264 ? 14.109 10.383 15.008 1 98.62 264 TYR B C 1
ATOM 4911 O O . TYR B 1 264 ? 15.25 10.805 14.805 1 98.62 264 TYR B O 1
ATOM 4919 N N . ARG B 1 265 ? 13.82 9.164 15.32 1 96.94 265 ARG B N 1
ATOM 4920 C CA . ARG B 1 265 ? 14.898 8.188 15.398 1 96.94 265 ARG B CA 1
ATOM 4921 C C . ARG B 1 265 ? 15.648 8.086 14.07 1 96.94 265 ARG B C 1
ATOM 4923 O O . ARG B 1 265 ? 16.875 8.086 14.047 1 96.94 265 ARG B O 1
ATOM 4930 N N . MET B 1 266 ? 14.953 8.055 13.047 1 95 266 MET B N 1
ATOM 4931 C CA . MET B 1 266 ? 15.562 7.965 11.719 1 95 266 MET B CA 1
ATOM 4932 C C . MET B 1 266 ? 16.359 9.227 11.398 1 95 266 MET B C 1
ATOM 4934 O O . MET B 1 266 ? 17.406 9.148 10.75 1 95 266 MET B O 1
ATOM 4938 N N . ALA B 1 267 ? 15.844 10.336 11.859 1 96.94 267 ALA B N 1
ATOM 4939 C CA . ALA B 1 267 ? 16.469 11.617 11.555 1 96.94 267 ALA B CA 1
ATOM 4940 C C . ALA B 1 267 ? 17.625 11.906 12.516 1 96.94 267 ALA B C 1
ATOM 4942 O O . ALA B 1 267 ? 18.344 12.891 12.344 1 96.94 267 ALA B O 1
ATOM 4943 N N . GLY B 1 268 ? 17.781 11.133 13.555 1 96.69 268 GLY B N 1
ATOM 4944 C CA . GLY B 1 268 ? 18.812 11.359 14.562 1 96.69 268 GLY B CA 1
ATOM 4945 C C . GLY B 1 268 ? 18.484 12.516 15.492 1 96.69 268 GLY B C 1
ATOM 4946 O O . GLY B 1 268 ? 19.375 13.266 15.891 1 96.69 268 GLY B O 1
ATOM 4947 N N . ILE B 1 269 ? 17.188 12.641 15.719 1 98 269 ILE B N 1
ATOM 4948 C CA . ILE B 1 269 ? 16.75 13.727 16.578 1 98 269 ILE B CA 1
ATOM 4949 C C . ILE B 1 269 ? 16.375 13.18 17.953 1 98 269 ILE B C 1
ATOM 4951 O O . ILE B 1 269 ? 15.469 12.359 18.078 1 98 269 ILE B O 1
ATOM 4955 N N . ASP B 1 270 ? 16.984 13.703 18.953 1 97 270 ASP B N 1
ATOM 4956 C CA . ASP B 1 270 ? 16.703 13.281 20.328 1 97 270 ASP B CA 1
ATOM 4957 C C . ASP B 1 270 ? 15.758 14.25 21.031 1 97 270 ASP B C 1
ATOM 4959 O O . ASP B 1 270 ? 14.938 13.836 21.844 1 97 270 ASP B O 1
ATOM 4963 N N . ASP B 1 271 ? 15.898 15.484 20.672 1 97.19 271 ASP B N 1
ATOM 4964 C CA . ASP B 1 271 ? 15.07 16.531 21.266 1 97.19 271 ASP B CA 1
ATOM 4965 C C . ASP B 1 271 ? 14.344 17.344 20.188 1 97.19 271 ASP B C 1
ATOM 4967 O O . ASP B 1 271 ? 14.859 18.359 19.719 1 97.19 271 ASP B O 1
ATOM 4971 N N . PRO B 1 272 ? 13.125 16.922 19.969 1 97.12 272 PRO B N 1
ATOM 4972 C CA . PRO B 1 272 ? 12.391 17.625 18.891 1 97.12 272 PRO B CA 1
ATOM 4973 C C . PRO B 1 272 ? 12.125 19.094 19.219 1 97.12 272 PRO B C 1
ATOM 4975 O O . PRO B 1 272 ? 12.047 19.922 18.328 1 97.12 272 PRO B O 1
ATOM 4978 N N . GLY B 1 273 ? 12.047 19.438 20.469 1 93.88 273 GLY B N 1
ATOM 4979 C CA . GLY B 1 273 ? 11.828 20.828 20.859 1 93.88 273 GLY B CA 1
ATOM 4980 C C . GLY B 1 273 ? 12.953 21.75 20.438 1 93.88 273 GLY B C 1
ATOM 4981 O O . GLY B 1 273 ? 12.719 22.938 20.172 1 93.88 273 GLY B O 1
ATOM 4982 N N . LYS B 1 274 ? 14.086 21.219 20.297 1 94.38 274 LYS B N 1
ATOM 4983 C CA . LYS B 1 274 ? 15.242 22.016 19.906 1 94.38 274 LYS B CA 1
ATOM 4984 C C . LYS B 1 274 ? 15.539 21.859 18.406 1 94.38 274 LYS B C 1
ATOM 4986 O O . LYS B 1 274 ? 16.062 22.781 17.781 1 94.38 274 LYS B O 1
ATOM 4991 N N . ALA B 1 275 ? 15.266 20.734 17.922 1 97.5 275 ALA B N 1
ATOM 4992 C CA . ALA B 1 275 ? 15.711 20.391 16.562 1 97.5 275 ALA B CA 1
ATOM 4993 C C . ALA B 1 275 ? 14.742 20.922 15.523 1 97.5 275 ALA B C 1
ATOM 4995 O O . ALA B 1 275 ? 15.148 21.297 14.422 1 97.5 275 ALA B O 1
ATOM 4996 N N . ILE B 1 276 ? 13.445 20.922 15.812 1 98.44 276 ILE B N 1
ATOM 4997 C CA . ILE B 1 276 ? 12.422 21.328 14.844 1 98.44 276 ILE B CA 1
ATOM 4998 C C . ILE B 1 276 ? 12.234 22.828 14.883 1 98.44 276 ILE B C 1
ATOM 5000 O O . ILE B 1 276 ? 11.945 23.406 15.945 1 98.44 276 ILE B O 1
ATOM 5004 N N . GLN B 1 277 ? 12.289 23.422 13.75 1 98.19 277 GLN B N 1
ATOM 5005 C CA . GLN B 1 277 ? 12.234 24.891 13.695 1 98.19 277 GLN B CA 1
ATOM 5006 C C . GLN B 1 277 ? 10.844 25.375 13.297 1 98.19 277 GLN B C 1
ATOM 5008 O O . GLN B 1 277 ? 10.469 26.516 13.578 1 98.19 277 GLN B O 1
ATOM 5013 N N . PHE B 1 278 ? 10.133 24.562 12.531 1 98.5 278 PHE B N 1
ATOM 5014 C CA . PHE B 1 278 ? 8.711 24.812 12.312 1 98.5 278 PHE B CA 1
ATOM 5015 C C . PHE B 1 278 ? 7.988 23.516 11.953 1 98.5 278 PHE B C 1
ATOM 5017 O O . PHE B 1 278 ? 8.625 22.516 11.641 1 98.5 278 PHE B O 1
ATOM 5024 N N . ALA B 1 279 ? 6.68 23.547 12.078 1 98.75 279 ALA B N 1
ATOM 5025 C CA . ALA B 1 279 ? 5.934 22.312 11.852 1 98.75 279 ALA B CA 1
ATOM 5026 C C . ALA B 1 279 ? 4.613 22.594 11.133 1 98.75 279 ALA B C 1
ATOM 5028 O O . ALA B 1 279 ? 4.023 23.672 11.305 1 98.75 279 ALA B O 1
ATOM 5029 N N . GLU B 1 280 ? 4.227 21.75 10.281 1 98.75 280 GLU B N 1
ATOM 5030 C CA . GLU B 1 280 ? 2.889 21.656 9.711 1 98.75 280 GLU B CA 1
ATOM 5031 C C . GLU B 1 280 ? 2.164 20.406 10.203 1 98.75 280 GLU B C 1
ATOM 5033 O O . GLU B 1 280 ? 2.545 19.281 9.867 1 98.75 280 GLU B O 1
ATOM 5038 N N . VAL B 1 281 ? 1.157 20.641 11.031 1 98.31 281 VAL B N 1
ATOM 5039 C CA . VAL B 1 281 ? 0.5 19.531 11.727 1 98.31 281 VAL B CA 1
ATOM 5040 C C . VAL B 1 281 ? -0.995 19.547 11.414 1 98.31 281 VAL B C 1
ATOM 5042 O O . VAL B 1 281 ? -1.551 20.578 11.047 1 98.31 281 VAL B O 1
ATOM 5045 N N . ASP B 1 282 ? -1.595 18.391 11.523 1 98.12 282 ASP B N 1
ATOM 5046 C CA . ASP B 1 282 ? -3.031 18.297 11.273 1 98.12 282 ASP B CA 1
ATOM 5047 C C . ASP B 1 282 ? -3.809 19.172 12.266 1 98.12 282 ASP B C 1
ATOM 5049 O O . ASP B 1 282 ? -3.584 19.094 13.477 1 98.12 282 ASP B O 1
ATOM 5053 N N . ASN B 1 283 ? -4.641 20 11.766 1 98.25 283 ASN B N 1
ATOM 5054 C CA . ASN B 1 283 ? -5.516 20.812 12.594 1 98.25 283 ASN B CA 1
ATOM 5055 C C . ASN B 1 283 ? -6.938 20.859 12.047 1 98.25 283 ASN B C 1
ATOM 5057 O O . ASN B 1 283 ? -7.566 21.922 12.016 1 98.25 283 ASN B O 1
ATOM 5061 N N . ARG B 1 284 ? -7.422 19.719 11.562 1 96.75 284 ARG B N 1
ATOM 5062 C CA . ARG B 1 284 ? -8.797 19.609 11.078 1 96.75 284 ARG B CA 1
ATOM 5063 C C . ARG B 1 284 ? -9.789 20.078 12.141 1 96.75 284 ARG B C 1
ATOM 5065 O O . ARG B 1 284 ? -10.922 20.438 11.82 1 96.75 284 ARG B O 1
ATOM 5072 N N . TYR B 1 285 ? -9.422 19.859 13.367 1 97.5 285 TYR B N 1
ATOM 5073 C CA . TYR B 1 285 ? -10.086 20.438 14.523 1 97.5 285 TYR B CA 1
ATOM 5074 C C . TYR B 1 285 ? -9.133 21.312 15.312 1 97.5 285 TYR B C 1
ATOM 5076 O O . TYR B 1 285 ? -7.953 20.984 15.469 1 97.5 285 TYR B O 1
ATOM 5084 N N . SER B 1 286 ? -9.664 22.375 15.867 1 97.81 286 SER B N 1
ATOM 5085 C CA . SER B 1 286 ? -8.82 23.344 16.578 1 97.81 286 SER B CA 1
ATOM 5086 C C . SER B 1 286 ? -8.086 22.672 17.734 1 97.81 286 SER B C 1
ATOM 5088 O O . SER B 1 286 ? -6.871 22.812 17.859 1 97.81 286 SER B O 1
ATOM 5090 N N . PHE B 1 287 ? -8.828 21.875 18.516 1 97 287 PHE B N 1
ATOM 5091 C CA . PHE B 1 287 ? -8.227 21.266 19.703 1 97 287 PHE B CA 1
ATOM 5092 C C . PHE B 1 287 ? -7.18 20.234 19.297 1 97 287 PHE B C 1
ATOM 5094 O O . PHE B 1 287 ? -6.227 19.984 20.047 1 97 287 PHE B O 1
ATOM 5101 N N . LYS B 1 288 ? -7.371 19.594 18.156 1 97.06 288 LYS B N 1
ATOM 5102 C CA . LYS B 1 288 ? -6.473 18.531 17.719 1 97.06 288 LYS B CA 1
ATOM 5103 C C . LYS B 1 288 ? -5.07 19.062 17.453 1 97.06 288 LYS B C 1
ATOM 5105 O O . LYS B 1 288 ? -4.082 18.359 17.656 1 97.06 288 LYS B O 1
ATOM 5110 N N . GLU B 1 289 ? -5.027 20.328 16.984 1 98.31 289 GLU B N 1
ATOM 5111 C CA . GLU B 1 289 ? -3.711 20.922 16.781 1 98.31 289 GLU B CA 1
ATOM 5112 C C . GLU B 1 289 ? -2.889 20.875 18.062 1 98.31 289 GLU B C 1
ATOM 5114 O O . GLU B 1 289 ? -1.722 20.469 18.047 1 98.31 289 GLU B O 1
ATOM 5119 N N . LEU B 1 290 ? -3.506 21.234 19.125 1 98.19 290 LEU B N 1
ATOM 5120 C CA . LEU B 1 290 ? -2.818 21.266 20.406 1 98.19 290 LEU B CA 1
ATOM 5121 C C . LEU B 1 290 ? -2.469 19.859 20.891 1 98.19 290 LEU B C 1
ATOM 5123 O O . LEU B 1 290 ? -1.358 19.625 21.359 1 98.19 290 LEU B O 1
ATOM 5127 N N . GLN B 1 291 ? -3.371 18.953 20.703 1 96.62 291 GLN B N 1
ATOM 5128 C CA . GLN B 1 291 ? -3.127 17.562 21.047 1 96.62 291 GLN B CA 1
ATOM 5129 C C . GLN B 1 291 ? -1.944 17 20.266 1 96.62 291 GLN B C 1
ATOM 5131 O O . GLN B 1 291 ? -1.093 16.312 20.828 1 96.62 291 GLN B O 1
ATOM 5136 N N . PHE B 1 292 ? -1.955 17.281 19.016 1 97.94 292 PHE B N 1
ATOM 5137 C CA . PHE B 1 292 ? -0.911 16.75 18.156 1 97.94 292 PHE B CA 1
ATOM 5138 C C . PHE B 1 292 ? 0.434 17.391 18.453 1 97.94 292 PHE B C 1
ATOM 5140 O O . PHE B 1 292 ? 1.473 16.734 18.422 1 97.94 292 PHE B O 1
ATOM 5147 N N . ILE B 1 293 ? 0.459 18.688 18.766 1 98.38 293 ILE B N 1
ATOM 5148 C CA . ILE B 1 293 ? 1.7 19.359 19.141 1 98.38 293 ILE B CA 1
ATOM 5149 C C . ILE B 1 293 ? 2.334 18.641 20.328 1 98.38 293 ILE B C 1
ATOM 5151 O O . ILE B 1 293 ? 3.545 18.406 20.344 1 98.38 293 ILE B O 1
ATOM 5155 N N . GLU B 1 294 ? 1.529 18.266 21.266 1 97.94 294 GLU B N 1
ATOM 5156 C CA . GLU B 1 294 ? 2.012 17.547 22.422 1 97.94 294 GLU B CA 1
ATOM 5157 C C . GLU B 1 294 ? 2.449 16.125 22.062 1 97.94 294 GLU B C 1
ATOM 5159 O O . GLU B 1 294 ? 3.537 15.688 22.438 1 97.94 294 GLU B O 1
ATOM 5164 N N . ALA B 1 295 ? 1.656 15.422 21.281 1 97.44 295 ALA B N 1
ATOM 5165 C CA . ALA B 1 295 ? 1.937 14.031 20.922 1 97.44 295 ALA B CA 1
ATOM 5166 C C . ALA B 1 295 ? 3.203 13.93 20.078 1 97.44 295 ALA B C 1
ATOM 5168 O O . ALA B 1 295 ? 3.949 12.961 20.172 1 97.44 295 ALA B O 1
ATOM 5169 N N . LEU B 1 296 ? 3.447 14.961 19.312 1 98.5 296 LEU B N 1
ATOM 5170 C CA . LEU B 1 296 ? 4.594 14.961 18.406 1 98.5 296 LEU B CA 1
ATOM 5171 C C . LEU B 1 296 ? 5.863 15.367 19.141 1 98.5 296 LEU B C 1
ATOM 5173 O O . LEU B 1 296 ? 6.945 15.414 18.547 1 98.5 296 LEU B O 1
ATOM 5177 N N . GLY B 1 297 ? 5.727 15.656 20.391 1 98 297 GLY B N 1
ATOM 5178 C CA . GLY B 1 297 ? 6.883 15.961 21.219 1 98 297 GLY B CA 1
ATOM 5179 C C . GLY B 1 297 ? 7.355 17.391 21.078 1 98 297 GLY B C 1
ATOM 5180 O O . GLY B 1 297 ? 8.477 17.719 21.484 1 98 297 GLY B O 1
ATOM 5181 N N . LEU B 1 298 ? 6.547 18.234 20.516 1 98.31 298 LEU B N 1
ATOM 5182 C CA . LEU B 1 298 ? 6.906 19.625 20.312 1 98.31 298 LEU B CA 1
ATOM 5183 C C . LEU B 1 298 ? 6.586 20.469 21.547 1 98.31 298 LEU B C 1
ATOM 5185 O O . LEU B 1 298 ? 7.07 21.594 21.688 1 98.31 298 LEU B O 1
ATOM 5189 N N . ALA B 1 299 ? 5.801 19.969 22.375 1 97.19 299 ALA B N 1
ATOM 5190 C CA . ALA B 1 299 ? 5.484 20.484 23.703 1 97.19 299 ALA B CA 1
ATOM 5191 C C . ALA B 1 299 ? 5.281 19.328 24.688 1 97.19 299 ALA B C 1
ATOM 5193 O O . ALA B 1 299 ? 4.961 18.219 24.297 1 97.19 299 ALA B O 1
ATOM 5194 N N . GLY B 1 300 ? 5.578 19.609 25.969 1 95.81 300 GLY B N 1
ATOM 5195 C CA . GLY B 1 300 ? 5.219 18.625 26.969 1 95.81 300 GLY B CA 1
ATOM 5196 C C . GLY B 1 300 ? 3.725 18.359 27.031 1 95.81 300 GLY B C 1
ATOM 5197 O O . GLY B 1 300 ? 2.922 19.172 26.578 1 95.81 300 GLY B O 1
ATOM 5198 N N . ARG B 1 301 ? 3.324 17.141 27.547 1 93.12 301 ARG B N 1
ATOM 5199 C CA . ARG B 1 301 ? 1.912 16.812 27.719 1 93.12 301 ARG B CA 1
ATOM 5200 C C . ARG B 1 301 ? 1.205 17.859 28.578 1 93.12 301 ARG B C 1
ATOM 5202 O O . ARG B 1 301 ? 1.611 18.125 29.719 1 93.12 301 ARG B O 1
ATOM 5209 N N . GLY B 1 302 ? 0.262 18.516 27.953 1 93.88 302 GLY B N 1
ATOM 5210 C CA . GLY B 1 302 ? -0.52 19.516 28.656 1 93.88 302 GLY B CA 1
ATOM 5211 C C . GLY B 1 302 ? 0.083 20.906 28.578 1 93.88 302 GLY B C 1
ATOM 5212 O O . GLY B 1 302 ? -0.477 21.859 29.125 1 93.88 302 GLY B O 1
ATOM 5213 N N . GLU B 1 303 ? 1.096 21.047 27.891 1 96.44 303 GLU B N 1
ATOM 5214 C CA . GLU B 1 303 ? 1.81 22.328 27.891 1 96.44 303 GLU B CA 1
ATOM 5215 C C . GLU B 1 303 ? 1.518 23.125 26.625 1 96.44 303 GLU B C 1
ATOM 5217 O O . GLU B 1 303 ? 1.862 24.312 26.531 1 96.44 303 GLU B O 1
ATOM 5222 N N . ALA B 1 304 ? 0.856 22.562 25.688 1 97.75 304 ALA B N 1
ATOM 5223 C CA . ALA B 1 304 ? 0.618 23.234 24.406 1 97.75 304 ALA B CA 1
ATOM 5224 C C . ALA B 1 304 ? -0.246 24.469 24.594 1 97.75 304 ALA B C 1
ATOM 5226 O O . ALA B 1 304 ? -0.051 25.484 23.906 1 97.75 304 ALA B O 1
ATOM 5227 N N . VAL B 1 305 ? -1.16 24.406 25.531 1 98 305 VAL B N 1
ATOM 5228 C CA . VAL B 1 305 ? -2.068 25.516 25.766 1 98 305 VAL B CA 1
ATOM 5229 C C . VAL B 1 305 ? -1.282 26.719 26.297 1 98 305 VAL B C 1
ATOM 5231 O O . VAL B 1 305 ? -1.479 27.844 25.828 1 98 305 VAL B O 1
ATOM 5234 N N . LYS B 1 306 ? -0.468 26.453 27.25 1 97.94 306 LYS B N 1
ATOM 5235 C CA . LYS B 1 306 ? 0.374 27.531 27.781 1 97.94 306 LYS B CA 1
ATOM 5236 C C . LYS B 1 306 ? 1.253 28.125 26.688 1 97.94 306 LYS B C 1
ATOM 5238 O O . LYS B 1 306 ? 1.37 29.359 26.578 1 97.94 306 LYS B O 1
ATOM 5243 N N . MET B 1 307 ? 1.845 27.312 25.891 1 98.06 307 MET B N 1
ATOM 5244 C CA . MET B 1 307 ? 2.697 27.766 24.797 1 98.06 307 MET B CA 1
ATOM 5245 C C . MET B 1 307 ? 1.899 28.594 23.781 1 98.06 307 MET B C 1
ATOM 5247 O O . MET B 1 307 ? 2.402 29.578 23.25 1 98.06 307 MET B O 1
ATOM 5251 N N . LEU B 1 308 ? 0.706 28.156 23.547 1 98.19 308 LEU B N 1
ATOM 5252 C CA . LEU B 1 308 ? -0.19 28.906 22.672 1 98.19 308 LEU B CA 1
ATOM 5253 C C . LEU B 1 308 ? -0.425 30.312 23.203 1 98.19 308 LEU B C 1
ATOM 5255 O O . LEU B 1 308 ? -0.315 31.297 22.469 1 98.19 308 LEU B O 1
ATOM 5259 N N . ARG B 1 309 ? -0.7 30.438 24.5 1 97.69 309 ARG B N 1
ATOM 5260 C CA . ARG B 1 309 ? -0.977 31.703 25.156 1 97.69 309 ARG B CA 1
ATOM 5261 C C . ARG B 1 309 ? 0.242 32.625 25.094 1 97.69 309 ARG B C 1
ATOM 5263 O O . ARG B 1 309 ? 0.103 33.844 25.047 1 97.69 309 ARG B O 1
ATOM 5270 N N . GLU B 1 310 ? 1.367 32 25 1 97.69 310 GLU B N 1
ATOM 5271 C CA . GLU B 1 310 ? 2.619 32.75 24.984 1 97.69 310 GLU B CA 1
ATOM 5272 C C . GLU B 1 310 ? 3.023 33.125 23.562 1 97.69 310 GLU B C 1
ATOM 5274 O O . GLU B 1 310 ? 4.047 33.781 23.359 1 97.69 310 GLU B O 1
ATOM 5279 N N . GLY B 1 311 ? 2.283 32.688 22.562 1 97.5 311 GLY B N 1
ATOM 5280 C CA . GLY B 1 311 ? 2.537 33.062 21.172 1 97.5 311 GLY B CA 1
ATOM 5281 C C . GLY B 1 311 ? 3.611 32.188 20.531 1 97.5 311 GLY B C 1
ATOM 5282 O O . GLY B 1 311 ? 4.172 32.562 19.5 1 97.5 311 GLY B O 1
ATOM 5283 N N . ALA B 1 312 ? 3.918 31.062 21.109 1 97.75 312 ALA B N 1
ATOM 5284 C CA . ALA B 1 312 ? 5.023 30.234 20.641 1 97.75 312 ALA B CA 1
ATOM 5285 C C . ALA B 1 312 ? 4.785 29.734 19.219 1 97.75 312 ALA B C 1
ATOM 5287 O O . ALA B 1 312 ? 5.734 29.516 18.469 1 97.75 312 ALA B O 1
ATOM 5288 N N . PHE B 1 313 ? 3.51 29.609 18.812 1 98.19 313 PHE B N 1
ATOM 5289 C CA . PHE B 1 313 ? 3.197 28.922 17.562 1 98.19 313 PHE B CA 1
ATOM 5290 C C . PHE B 1 313 ? 2.963 29.938 16.438 1 98.19 313 PHE B C 1
ATOM 5292 O O . PHE B 1 313 ? 2.699 29.547 15.305 1 98.19 313 PHE B O 1
ATOM 5299 N N . GLU B 1 314 ? 3.094 31.25 16.719 1 97.06 314 GLU B N 1
ATOM 5300 C CA . GLU B 1 314 ? 2.959 32.312 15.727 1 97.06 314 GLU B CA 1
ATOM 5301 C C . GLU B 1 314 ? 4.133 32.312 14.758 1 97.06 314 GLU B C 1
ATOM 5303 O O . GLU B 1 314 ? 5.211 31.812 15.078 1 97.06 314 GLU B O 1
ATOM 5308 N N . PRO B 1 315 ? 3.736 32.875 13.539 1 92.5 315 PRO B N 1
ATOM 5309 C CA . PRO B 1 315 ? 4.902 33.156 12.695 1 92.5 315 PRO B CA 1
ATOM 5310 C C . PRO B 1 315 ? 5.949 34.031 13.406 1 92.5 315 PRO B C 1
ATOM 5312 O O . PRO B 1 315 ? 5.617 35.062 13.977 1 92.5 315 PRO B O 1
ATOM 5315 N N . GLY B 1 316 ? 7.094 33.656 13.594 1 91.19 316 GLY B N 1
ATOM 5316 C CA . GLY B 1 316 ? 8.141 34.344 14.312 1 91.19 316 GLY B CA 1
ATOM 5317 C C . GLY B 1 316 ? 8.305 33.875 15.742 1 91.19 316 GLY B C 1
ATOM 5318 O O . GLY B 1 316 ? 9.219 34.344 16.438 1 91.19 316 GLY B O 1
ATOM 5319 N N . GLY B 1 317 ? 7.391 33.062 16.188 1 95.12 317 GLY B N 1
ATOM 5320 C CA . GLY B 1 317 ? 7.508 32.5 17.516 1 95.12 317 GLY B CA 1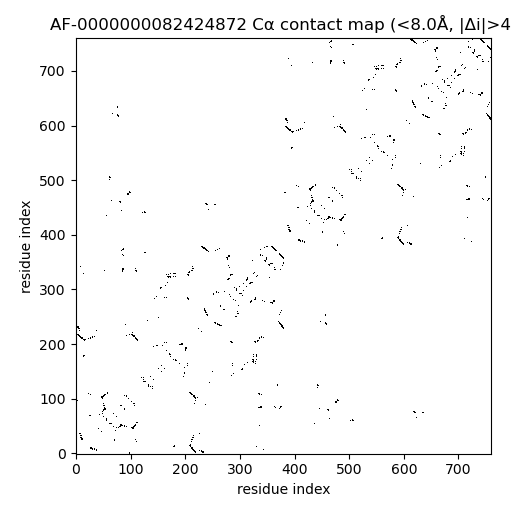
ATOM 5321 C C . GLY B 1 317 ? 8.586 31.438 17.625 1 95.12 317 GLY B C 1
ATOM 5322 O O . GLY B 1 317 ? 9.32 31.188 16.672 1 95.12 317 GLY B O 1
ATOM 5323 N N . ARG B 1 318 ? 8.734 30.891 18.766 1 95 318 ARG B N 1
ATOM 5324 C CA . ARG B 1 318 ? 9.789 29.922 19.047 1 95 318 ARG B CA 1
ATOM 5325 C C . ARG B 1 318 ? 9.625 28.672 18.188 1 95 318 ARG B C 1
ATOM 5327 O O . ARG B 1 318 ? 10.617 28.047 17.797 1 95 318 ARG B O 1
ATOM 5334 N N . LEU B 1 319 ? 8.344 28.328 17.891 1 97.62 319 LEU B N 1
ATOM 5335 C CA . LEU B 1 319 ? 8 27.172 17.078 1 97.62 319 LEU B CA 1
ATOM 5336 C C . LEU B 1 319 ? 6.797 27.469 16.188 1 97.62 319 LEU B C 1
ATOM 5338 O O . LEU B 1 319 ? 5.676 27.062 16.516 1 97.62 319 LEU B O 1
ATOM 5342 N N . PRO B 1 320 ? 7.043 28.141 15.078 1 98.25 320 PRO B N 1
ATOM 5343 C CA . PRO B 1 320 ? 5.902 28.359 14.188 1 98.25 320 PRO B CA 1
ATOM 5344 C C . PRO B 1 320 ? 5.207 27.047 13.789 1 98.25 320 PRO B C 1
ATOM 5346 O O . PRO B 1 320 ? 5.871 26.094 13.375 1 98.25 320 PRO B O 1
ATOM 5349 N N . VAL B 1 321 ? 3.912 26.984 14.023 1 98.5 321 VAL B N 1
ATOM 5350 C CA . VAL B 1 321 ? 3.09 25.828 13.664 1 98.5 321 VAL B CA 1
ATOM 5351 C C . VAL B 1 321 ? 1.963 26.281 12.727 1 98.5 321 VAL B C 1
ATOM 5353 O O . VAL B 1 321 ? 1.264 27.25 13.016 1 98.5 321 VAL B O 1
ATOM 5356 N N . ASN B 1 322 ? 1.849 25.547 11.609 1 98.44 322 ASN B N 1
ATOM 5357 C CA . ASN B 1 322 ? 0.79 25.781 10.633 1 98.44 322 ASN B CA 1
ATOM 5358 C C . ASN B 1 322 ? 0.794 27.219 10.141 1 98.44 322 ASN B C 1
ATOM 5360 O O . ASN B 1 322 ? -0.241 27.891 10.156 1 98.44 322 ASN B O 1
ATOM 5364 N N . ALA B 1 323 ? 2.02 27.609 9.742 1 97.81 323 ALA B N 1
ATOM 5365 C CA . ALA B 1 323 ? 2.117 28.906 9.086 1 97.81 323 ALA B CA 1
ATOM 5366 C C . ALA B 1 323 ? 1.311 28.938 7.789 1 97.81 323 ALA B C 1
ATOM 5368 O O . ALA B 1 323 ? 0.935 30.016 7.305 1 97.81 323 ALA B O 1
ATOM 5369 N N . SER B 1 324 ? 0.952 27.812 7.285 1 97.44 324 SER B N 1
ATOM 5370 C CA . SER B 1 324 ? 0.121 27.656 6.098 1 97.44 324 SER B CA 1
ATOM 5371 C C . SER B 1 324 ? -1.344 27.953 6.406 1 97.44 324 SER B C 1
ATOM 5373 O O . SER B 1 324 ? -2.148 28.141 5.492 1 97.44 324 SER B O 1
ATOM 5375 N N . GLY B 1 325 ? -1.729 27.984 7.586 1 97.75 325 GLY B N 1
ATOM 5376 C CA . GLY B 1 325 ? -3.117 27.969 8.016 1 97.75 325 GLY B CA 1
ATOM 5377 C C . GLY B 1 325 ? -3.646 26.562 8.281 1 97.75 325 GLY B C 1
ATOM 5378 O O . GLY B 1 325 ? -4.707 26.406 8.891 1 97.75 325 GLY B O 1
ATOM 5379 N N . GLY B 1 326 ? -2.92 25.562 7.777 1 97.62 326 GLY B N 1
ATOM 5380 C CA . GLY B 1 326 ? -3.307 24.172 7.984 1 97.62 326 GLY B CA 1
ATOM 5381 C C . GLY B 1 326 ? -4.652 23.844 7.371 1 97.62 326 GLY B C 1
ATOM 5382 O O . GLY B 1 326 ? -5.105 24.5 6.441 1 97.62 326 GLY B O 1
ATOM 5383 N N . ALA B 1 327 ? -5.258 22.797 7.855 1 97.62 327 ALA B N 1
ATOM 5384 C CA . ALA B 1 327 ? -6.551 22.344 7.355 1 97.62 327 ALA B CA 1
ATOM 5385 C C . ALA B 1 327 ? -7.633 23.391 7.605 1 97.62 327 ALA B C 1
ATOM 5387 O O . ALA B 1 327 ? -8.547 23.562 6.793 1 97.62 327 ALA B O 1
ATOM 5388 N N . LEU B 1 328 ? -7.527 24.078 8.734 1 97.81 328 LEU B N 1
ATOM 5389 C CA . LEU B 1 328 ? -8.508 25.094 9.07 1 97.81 328 LEU B CA 1
ATOM 5390 C C . LEU B 1 328 ? -8.484 26.234 8.047 1 97.81 328 LEU B C 1
ATOM 5392 O O . LEU B 1 328 ? -9.5 26.891 7.812 1 97.81 328 LEU B O 1
ATOM 5396 N N . GLY B 1 329 ? -7.32 26.422 7.469 1 97.12 329 GLY B N 1
ATOM 5397 C CA . GLY B 1 329 ? -7.172 27.484 6.477 1 97.12 329 GLY B CA 1
ATOM 5398 C C . GLY B 1 329 ? -7.305 26.969 5.051 1 97.12 329 GLY B C 1
ATOM 5399 O O . GLY B 1 329 ? -7.922 27.641 4.211 1 97.12 329 GLY B O 1
ATOM 5400 N N . GLU B 1 330 ? -6.77 25.828 4.762 1 96.44 330 GLU B N 1
ATOM 5401 C CA . GLU B 1 330 ? -6.707 25.281 3.406 1 96.44 330 GLU B CA 1
ATOM 5402 C C . GLU B 1 330 ? -7.898 24.375 3.117 1 96.44 330 GLU B C 1
ATOM 5404 O O . GLU B 1 330 ? -8.297 24.219 1.961 1 96.44 330 GLU B O 1
ATOM 5409 N N . GLY B 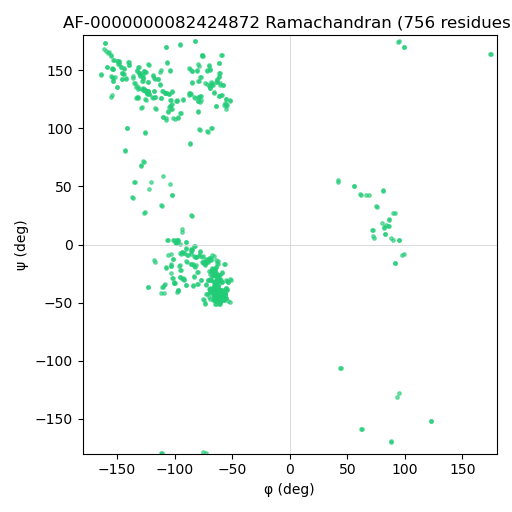1 331 ? -8.391 23.781 4.117 1 96.69 331 GLY B N 1
ATOM 5410 C CA . GLY B 1 331 ? -9.367 22.719 3.959 1 96.69 331 GLY B CA 1
ATOM 5411 C C . GLY B 1 331 ? -8.758 21.328 4.059 1 96.69 331 GLY B C 1
ATOM 5412 O O . GLY B 1 331 ? -7.531 21.188 4.117 1 96.69 331 GLY B O 1
ATOM 5413 N N . VAL B 1 332 ? -9.641 20.344 4.137 1 95.94 332 VAL B N 1
ATOM 5414 C CA . VAL B 1 332 ? -9.211 18.953 4.309 1 95.94 332 VAL B CA 1
ATOM 5415 C C . VAL B 1 332 ? -9.383 18.188 2.996 1 95.94 332 VAL B C 1
ATOM 5417 O O . VAL B 1 332 ? -10.508 17.953 2.559 1 95.94 332 VAL B O 1
ATOM 5420 N N . PRO B 1 333 ? -8.289 17.781 2.439 1 95.19 333 PRO B N 1
ATOM 5421 C CA . PRO B 1 333 ? -8.367 16.953 1.239 1 95.19 333 PRO B CA 1
ATOM 5422 C C . PRO B 1 333 ? -8.125 15.469 1.533 1 95.19 333 PRO B C 1
ATOM 5424 O O . PRO B 1 333 ? -7.371 14.805 0.811 1 95.19 333 PRO B O 1
ATOM 5427 N N . PHE B 1 334 ? -8.633 14.938 2.508 1 91.88 334 PHE B N 1
ATOM 5428 C CA . PHE B 1 334 ? -8.617 13.539 2.914 1 91.88 334 PHE B CA 1
ATOM 5429 C C . PHE B 1 334 ? -7.227 12.938 2.748 1 91.88 334 PHE B C 1
ATOM 5431 O O . PHE B 1 334 ? -6.285 13.352 3.426 1 91.88 334 PHE B O 1
ATOM 5438 N N . GLU B 1 335 ? -7.023 12.094 1.742 1 93.25 335 GLU B N 1
ATOM 5439 C CA . GLU B 1 335 ? -5.777 11.344 1.593 1 93.25 335 GLU B CA 1
ATOM 5440 C C . GLU B 1 335 ? -4.613 12.273 1.257 1 93.25 335 GLU B C 1
ATOM 5442 O O . GLU B 1 335 ? -3.459 11.969 1.555 1 93.25 335 GLU B O 1
ATOM 5447 N N . ALA B 1 336 ? -4.926 13.391 0.727 1 96.12 336 ALA B N 1
ATOM 5448 C CA . ALA B 1 336 ? -3.871 14.297 0.27 1 96.12 336 ALA B CA 1
ATOM 5449 C C . ALA B 1 336 ? -3.457 15.258 1.377 1 96.12 336 ALA B C 1
ATOM 5451 O O . ALA B 1 336 ? -2.57 16.094 1.183 1 96.12 336 ALA B O 1
ATOM 5452 N N . HIS B 1 337 ? -4.047 15.102 2.508 1 96.56 337 HIS B N 1
ATOM 5453 C CA . HIS B 1 337 ? -3.871 16.078 3.568 1 96.56 337 HIS B CA 1
ATOM 5454 C C . HIS B 1 337 ? -2.41 16.188 3.99 1 96.56 337 HIS B C 1
ATOM 5456 O O . HIS B 1 337 ? -1.859 17.281 4.082 1 96.56 337 HIS B O 1
ATOM 5462 N N . GLY B 1 338 ? -1.811 15.062 4.27 1 98 338 GLY B N 1
ATOM 5463 C CA . GLY B 1 338 ? -0.414 15.07 4.676 1 98 338 GLY B CA 1
ATOM 5464 C C . GLY B 1 338 ? 0.503 15.688 3.633 1 98 338 GLY B C 1
ATOM 5465 O O . GLY B 1 338 ? 1.442 16.406 3.973 1 98 338 GLY B O 1
ATOM 5466 N N . LEU B 1 339 ? 0.221 15.398 2.414 1 98.5 339 LEU B N 1
ATOM 5467 C CA . LEU B 1 339 ? 1.054 15.953 1.352 1 98.5 339 LEU B CA 1
ATOM 5468 C C . LEU B 1 339 ? 0.823 17.453 1.205 1 98.5 339 LEU B C 1
ATOM 5470 O O . LEU B 1 339 ? 1.733 18.188 0.824 1 98.5 339 LEU B O 1
ATOM 5474 N N . ALA B 1 340 ? -0.386 17.906 1.506 1 97.88 340 ALA B N 1
ATOM 5475 C CA . ALA B 1 340 ? -0.64 19.344 1.5 1 97.88 340 ALA B CA 1
ATOM 5476 C C . ALA B 1 340 ? 0.235 20.047 2.525 1 97.88 340 ALA B C 1
ATOM 5478 O O . ALA B 1 340 ? 0.781 21.125 2.244 1 97.88 340 ALA B O 1
ATOM 5479 N N . ARG B 1 341 ? 0.339 19.422 3.703 1 98 341 ARG B N 1
ATOM 5480 C CA . ARG B 1 341 ? 1.23 19.969 4.727 1 98 341 ARG B CA 1
ATOM 5481 C C . ARG B 1 341 ? 2.682 19.938 4.262 1 98 341 ARG B C 1
ATOM 5483 O O . ARG B 1 341 ? 3.426 20.891 4.465 1 98 341 ARG B O 1
ATOM 5490 N N . LEU B 1 342 ? 3.014 18.891 3.631 1 98.69 342 LEU B N 1
ATOM 5491 C CA . LEU B 1 342 ? 4.375 18.703 3.135 1 98.69 342 LEU B CA 1
ATOM 5492 C C . LEU B 1 342 ? 4.707 19.75 2.076 1 98.69 342 LEU B C 1
ATOM 5494 O O . LEU B 1 342 ? 5.82 20.281 2.057 1 98.69 342 LEU B O 1
ATOM 5498 N N . LEU B 1 343 ? 3.773 19.969 1.21 1 98 343 LEU B N 1
ATOM 5499 C CA . LEU B 1 343 ? 3.934 20.953 0.135 1 98 343 LEU B CA 1
ATOM 5500 C C . LEU B 1 343 ? 4.367 22.297 0.689 1 98 343 LEU B C 1
ATOM 5502 O O . LEU B 1 343 ? 5.34 22.891 0.207 1 98 343 LEU B O 1
ATOM 5506 N N . TYR B 1 344 ? 3.699 22.766 1.678 1 97.31 344 TYR B N 1
ATOM 5507 C CA . TYR B 1 344 ? 4.023 24.047 2.283 1 97.31 344 TYR B CA 1
ATOM 5508 C C . TYR B 1 344 ? 5.398 24.016 2.934 1 97.31 344 TYR B C 1
ATOM 5510 O O . TYR B 1 344 ? 6.18 24.953 2.799 1 97.31 344 TYR B O 1
ATOM 5518 N N . ALA B 1 345 ? 5.688 22.969 3.619 1 98.31 345 ALA B N 1
ATOM 5519 C CA . ALA B 1 345 ? 6.969 22.844 4.309 1 98.31 345 ALA B CA 1
ATOM 5520 C C . ALA B 1 345 ? 8.125 22.844 3.316 1 98.31 345 ALA B C 1
ATOM 5522 O O . ALA B 1 345 ? 9.172 23.453 3.574 1 98.31 345 ALA B O 1
ATOM 5523 N N . VAL B 1 346 ? 7.938 22.156 2.232 1 98.56 346 VAL B N 1
ATOM 5524 C CA . VAL B 1 346 ? 8.977 22.109 1.203 1 98.56 346 VAL B CA 1
ATOM 5525 C C . VAL B 1 346 ? 9.219 23.516 0.654 1 98.56 346 VAL B C 1
ATOM 5527 O O . VAL B 1 346 ? 10.375 23.938 0.527 1 98.56 346 VAL B O 1
ATOM 5530 N N . GLU B 1 347 ? 8.164 24.219 0.362 1 97.06 347 GLU B N 1
ATOM 5531 C CA . GLU B 1 347 ? 8.289 25.578 -0.167 1 97.06 347 GLU B CA 1
ATOM 5532 C C . GLU B 1 347 ? 8.953 26.5 0.843 1 97.06 347 GLU B C 1
ATOM 5534 O O . GLU B 1 347 ? 9.773 27.344 0.471 1 97.06 347 GLU B O 1
ATOM 5539 N N . ALA B 1 348 ? 8.578 26.328 2.08 1 96.94 348 ALA B N 1
ATOM 5540 C CA . ALA B 1 348 ? 9.188 27.125 3.135 1 96.94 348 ALA B CA 1
ATOM 5541 C C . ALA B 1 348 ? 10.68 26.859 3.248 1 96.94 348 ALA B C 1
ATOM 5543 O O . ALA B 1 348 ? 11.484 27.781 3.348 1 96.94 348 ALA B O 1
ATOM 5544 N N . LEU B 1 349 ? 11.062 25.609 3.24 1 98 349 LEU B N 1
ATOM 5545 C CA . LEU B 1 349 ? 12.461 25.219 3.369 1 98 349 LEU B CA 1
ATOM 5546 C C . LEU B 1 349 ? 13.281 25.703 2.178 1 98 349 LEU B C 1
ATOM 5548 O O . LEU B 1 349 ? 14.484 25.922 2.295 1 98 349 LEU B O 1
ATOM 5552 N N . ARG B 1 350 ? 12.586 25.859 1.071 1 97.12 350 ARG B N 1
ATOM 5553 C CA . ARG B 1 350 ? 13.258 26.375 -0.126 1 97.12 350 ARG B CA 1
ATOM 5554 C C . ARG B 1 350 ? 13.305 27.891 -0.122 1 97.12 350 ARG B C 1
ATOM 5556 O O . ARG B 1 350 ? 13.805 28.5 -1.072 1 97.12 350 ARG B O 1
ATOM 5563 N N . GLY B 1 351 ? 12.727 28.5 0.812 1 94.81 351 GLY B N 1
ATOM 5564 C CA . GLY B 1 351 ? 12.789 29.938 0.975 1 94.81 351 GLY B CA 1
ATOM 5565 C C . GLY B 1 351 ? 11.742 30.672 0.161 1 94.81 351 GLY B C 1
ATOM 5566 O O . GLY B 1 351 ? 11.82 31.891 -0.012 1 94.81 351 GLY B O 1
ATOM 5567 N N . MET B 1 352 ? 10.766 29.984 -0.299 1 92.75 352 MET B N 1
ATOM 5568 C CA . MET B 1 352 ? 9.742 30.625 -1.119 1 92.75 352 MET B CA 1
ATOM 5569 C C . MET B 1 352 ? 8.805 31.469 -0.259 1 92.75 352 MET B C 1
ATOM 5571 O O . MET B 1 352 ? 8.43 32.562 -0.638 1 92.75 352 MET B O 1
ATOM 5575 N N . HIS B 1 353 ? 8.336 30.906 0.826 1 91.94 353 HIS B N 1
ATOM 5576 C CA . HIS B 1 353 ? 7.504 31.562 1.827 1 91.94 353 HIS B CA 1
ATOM 5577 C C . HIS B 1 353 ? 7.531 30.812 3.15 1 91.94 353 HIS B C 1
ATOM 5579 O O . HIS B 1 353 ? 8.203 29.781 3.271 1 91.94 353 HIS B O 1
ATOM 5585 N N . GLY B 1 354 ? 6.906 31.438 4.129 1 92.5 354 GLY B N 1
ATOM 5586 C CA . GLY B 1 354 ? 6.793 30.75 5.41 1 92.5 354 GLY B CA 1
ATOM 5587 C C . GLY B 1 354 ? 7.973 31 6.328 1 92.5 354 GLY B C 1
ATOM 5588 O O . GLY B 1 354 ? 8.758 31.922 6.102 1 92.5 354 GLY B O 1
ATOM 5589 N N . PRO B 1 355 ? 7.957 30.203 7.371 1 94 355 PRO B N 1
ATOM 5590 C CA . PRO B 1 355 ? 9.023 30.406 8.352 1 94 355 PRO B CA 1
ATOM 5591 C C . PRO B 1 355 ? 10.398 30 7.82 1 94 355 PRO B C 1
ATOM 5593 O O . PRO B 1 355 ? 10.5 29.109 6.977 1 94 355 PRO B O 1
ATOM 5596 N N . ASP B 1 356 ? 11.344 30.672 8.352 1 92.06 356 ASP B N 1
ATOM 5597 C CA . ASP B 1 356 ? 12.719 30.266 8.055 1 92.06 356 ASP B CA 1
ATOM 5598 C C . ASP B 1 356 ? 13.133 29.078 8.906 1 92.06 356 ASP B C 1
ATOM 5600 O O . ASP B 1 356 ? 12.695 28.938 10.055 1 92.06 356 ASP B O 1
ATOM 5604 N N . GLY B 1 357 ? 13.805 28.234 8.359 1 93.88 357 GLY B N 1
ATOM 5605 C CA . GLY B 1 357 ? 14.305 27.094 9.102 1 93.88 357 GLY B CA 1
ATOM 5606 C C . GLY B 1 357 ? 15.008 26.078 8.227 1 93.88 357 GLY B C 1
ATOM 5607 O O . GLY B 1 357 ? 14.914 26.125 7 1 93.88 357 GLY B O 1
ATOM 5608 N N . GLU B 1 358 ? 15.75 25.219 8.93 1 96.94 358 GLU B N 1
ATOM 5609 C CA . GLU B 1 358 ? 16.5 24.188 8.234 1 96.94 358 GLU B CA 1
ATOM 5610 C C . GLU B 1 358 ? 15.867 22.812 8.445 1 96.94 358 GLU B C 1
ATOM 5612 O O . GLU B 1 358 ? 16.141 21.875 7.695 1 96.94 358 GLU B O 1
ATOM 5617 N N . THR B 1 359 ? 15.047 22.703 9.5 1 98.5 359 THR B N 1
ATOM 5618 C CA . THR B 1 359 ? 14.406 21.438 9.836 1 98.5 359 THR B CA 1
ATOM 5619 C C . THR B 1 359 ? 12.922 21.625 10.133 1 98.5 359 THR B C 1
ATOM 5621 O O . THR B 1 359 ? 12.555 22.469 10.953 1 98.5 359 THR B O 1
ATOM 5624 N N . ALA B 1 360 ? 12.094 20.891 9.469 1 98.81 360 ALA B N 1
ATOM 5625 C CA . ALA B 1 360 ? 10.648 20.984 9.641 1 98.81 360 ALA B CA 1
ATOM 5626 C C . ALA B 1 360 ? 10.047 19.609 9.945 1 98.81 360 ALA B C 1
ATOM 5628 O O . ALA B 1 360 ? 10.602 18.578 9.555 1 98.81 360 ALA B O 1
ATOM 5629 N N . LEU B 1 361 ? 8.992 19.594 10.695 1 98.88 361 LEU B N 1
ATOM 5630 C CA . LEU B 1 361 ? 8.188 18.406 10.906 1 98.88 361 LEU B CA 1
ATOM 5631 C C . LEU B 1 361 ? 6.828 18.531 10.219 1 98.88 361 LEU B C 1
ATOM 5633 O O . LEU B 1 361 ? 6.18 19.578 10.312 1 98.88 361 LEU B O 1
ATOM 5637 N N . VAL B 1 362 ? 6.453 17.516 9.5 1 98.88 362 VAL B N 1
ATOM 5638 C CA . VAL B 1 362 ? 5.145 17.438 8.852 1 98.88 362 VAL B CA 1
ATOM 5639 C C . VAL B 1 362 ? 4.359 16.25 9.406 1 98.88 362 VAL B C 1
ATOM 5641 O O . VAL B 1 362 ? 4.902 15.156 9.555 1 98.88 362 VAL B O 1
ATOM 5644 N N . HIS B 1 363 ? 3.146 16.5 9.75 1 98.75 363 HIS B N 1
ATOM 5645 C CA . HIS B 1 363 ? 2.297 15.469 10.352 1 98.75 363 HIS B CA 1
ATOM 5646 C C . HIS B 1 363 ? 0.972 15.352 9.602 1 98.75 363 HIS B C 1
ATOM 5648 O O . HIS B 1 363 ? 0.389 16.359 9.195 1 98.75 363 HIS B O 1
ATOM 5654 N N . GLY B 1 364 ? 0.558 14.117 9.32 1 97.69 364 GLY B N 1
ATOM 5655 C CA . GLY B 1 364 ? -0.75 13.82 8.75 1 97.69 364 GLY B CA 1
ATOM 5656 C C . GLY B 1 364 ? -1.555 12.852 9.594 1 97.69 364 GLY B C 1
ATOM 5657 O O . GLY B 1 364 ? -0.999 11.914 10.172 1 97.69 364 GLY B O 1
ATOM 5658 N N . TRP B 1 365 ? -2.816 13.148 9.672 1 95.81 365 TRP B N 1
ATOM 5659 C CA . TRP B 1 365 ? -3.803 12.328 10.367 1 95.81 365 TRP B CA 1
ATOM 5660 C C . TRP B 1 365 ? -4.992 12.031 9.461 1 95.81 365 TRP B C 1
ATOM 5662 O O . TRP B 1 365 ? -5.422 12.883 8.68 1 95.81 365 TRP B O 1
ATOM 5672 N N . ARG B 1 366 ? -5.508 10.836 9.531 1 90.25 366 ARG B N 1
ATOM 5673 C CA . ARG B 1 366 ? -6.543 10.398 8.602 1 90.25 366 ARG B CA 1
ATOM 5674 C C . ARG B 1 366 ? -7.93 10.797 9.086 1 90.25 366 ARG B C 1
ATOM 5676 O O . ARG B 1 366 ? -8.914 10.68 8.352 1 90.25 366 ARG B O 1
ATOM 5683 N N . GLY B 1 367 ? -7.969 11.336 10.32 1 85.69 367 GLY B N 1
ATOM 5684 C CA . GLY B 1 367 ? -9.25 11.844 10.797 1 85.69 367 GLY B CA 1
ATOM 5685 C C . GLY B 1 367 ? -10.023 10.828 11.617 1 85.69 367 GLY B C 1
ATOM 5686 O O . GLY B 1 367 ? -9.633 9.664 11.695 1 85.69 367 GLY B O 1
ATOM 5687 N N . VAL B 1 368 ? -11.078 11.242 12.156 1 77.75 368 VAL B N 1
ATOM 5688 C CA . VAL B 1 368 ? -11.984 10.359 12.883 1 77.75 368 VAL B CA 1
ATOM 5689 C C . VAL B 1 368 ? -12.727 9.453 11.906 1 77.75 368 VAL B C 1
ATOM 5691 O O . VAL B 1 368 ? -13.164 9.906 10.844 1 77.75 368 VAL B O 1
ATOM 5694 N N . PRO B 1 369 ? -12.898 8.289 12.164 1 75.81 369 PRO B N 1
ATOM 5695 C CA . PRO B 1 369 ? -12.555 7.605 13.406 1 75.81 369 PRO B CA 1
ATOM 5696 C C . PRO B 1 369 ? -11.18 6.941 13.359 1 75.81 369 PRO B C 1
ATOM 5698 O O . PRO B 1 369 ? -10.852 6.125 14.219 1 75.81 369 PRO B O 1
ATOM 5701 N N . THR B 1 370 ? -10.422 7.316 12.352 1 78.69 370 THR B N 1
ATOM 5702 C CA . THR B 1 370 ? -9.156 6.613 12.164 1 78.69 370 THR B CA 1
ATOM 5703 C C . THR B 1 370 ? -8.164 6.996 13.258 1 78.69 370 THR B C 1
ATOM 5705 O O . THR B 1 370 ? -8.273 8.062 13.867 1 78.69 370 THR B O 1
ATOM 5708 N N . THR B 1 371 ? -7.312 6.062 13.562 1 86.56 371 THR B N 1
ATOM 5709 C CA . THR B 1 371 ? -6.258 6.242 14.555 1 86.56 371 THR B CA 1
ATOM 5710 C C . THR B 1 371 ? -4.883 6 13.938 1 86.56 371 THR B C 1
ATOM 5712 O O . THR B 1 371 ? -4.07 5.262 14.484 1 86.56 371 THR B O 1
ATOM 5715 N N . THR B 1 372 ? -4.758 6.645 12.812 1 92.38 372 THR B N 1
ATOM 5716 C CA . THR B 1 372 ? -3.521 6.492 12.055 1 92.38 372 THR B CA 1
ATOM 5717 C C . THR B 1 372 ? -2.865 7.848 11.812 1 92.38 372 THR B C 1
ATOM 5719 O O . THR B 1 372 ? -3.539 8.812 11.445 1 92.38 372 THR B O 1
ATOM 5722 N N . SER B 1 373 ? -1.535 7.918 12.094 1 96.25 373 SER B N 1
ATOM 5723 C CA . SER B 1 373 ? -0.766 9.133 11.828 1 96.25 373 SER B CA 1
ATOM 5724 C C . SER B 1 373 ? 0.521 8.812 11.078 1 96.25 373 SER B C 1
ATOM 5726 O O . SER B 1 373 ? 0.998 7.676 11.102 1 96.25 373 SER B O 1
ATOM 5728 N N . ALA B 1 374 ? 0.948 9.781 10.359 1 97.88 374 ALA B N 1
ATOM 5729 C CA . ALA B 1 374 ? 2.264 9.758 9.727 1 97.88 374 ALA B CA 1
ATOM 5730 C C . ALA B 1 374 ? 3.031 11.047 10.008 1 97.88 374 ALA B C 1
ATOM 5732 O O . ALA B 1 374 ? 2.432 12.109 10.18 1 97.88 374 ALA B O 1
ATOM 5733 N N . ALA B 1 375 ? 4.336 10.945 10.141 1 98.69 375 ALA B N 1
ATOM 5734 C CA . ALA B 1 375 ? 5.215 12.078 10.398 1 98.69 375 ALA B CA 1
ATOM 5735 C C . ALA B 1 375 ? 6.461 12.023 9.516 1 98.69 375 ALA B C 1
ATOM 5737 O O . ALA B 1 375 ? 7.008 10.945 9.273 1 98.69 375 ALA B O 1
ATOM 5738 N N . VAL B 1 376 ? 6.863 13.156 9 1 98.88 376 VAL B N 1
ATOM 5739 C CA . VAL B 1 376 ? 8.055 13.258 8.164 1 98.88 376 VAL B CA 1
ATOM 5740 C C . VAL B 1 376 ? 8.922 14.422 8.641 1 98.88 376 VAL B C 1
ATOM 5742 O O . VAL B 1 376 ? 8.43 15.539 8.82 1 98.88 376 VAL B O 1
ATOM 5745 N N . VAL B 1 377 ? 10.156 14.148 8.891 1 98.88 377 VAL B N 1
ATOM 5746 C CA . VAL B 1 377 ? 11.133 15.195 9.172 1 98.88 377 VAL B CA 1
ATOM 5747 C C . VAL B 1 377 ? 11.836 15.602 7.879 1 98.88 377 VAL B C 1
ATOM 5749 O O . VAL B 1 377 ? 12.383 14.758 7.168 1 98.88 377 VAL B O 1
ATOM 5752 N N . LEU B 1 378 ? 11.766 16.891 7.594 1 98.81 378 LEU B N 1
ATOM 5753 C CA . LEU B 1 378 ? 12.391 17.438 6.395 1 98.81 378 LEU B CA 1
ATOM 5754 C C . LEU B 1 378 ? 13.57 18.328 6.762 1 98.81 378 LEU B C 1
ATOM 5756 O O . LEU B 1 378 ? 13.586 18.938 7.832 1 98.81 378 LEU B O 1
ATOM 5760 N N . GLY B 1 379 ? 14.547 18.344 5.828 1 98.31 379 GLY B N 1
ATOM 5761 C CA . GLY B 1 379 ? 15.695 19.219 6.023 1 98.31 379 GLY B CA 1
ATOM 5762 C C . GLY B 1 379 ? 16.156 19.891 4.746 1 98.31 379 GLY B C 1
ATOM 5763 O O . GLY B 1 379 ? 15.992 19.328 3.654 1 98.31 379 GLY B O 1
ATOM 5764 N N . ARG B 1 380 ? 16.844 21 4.867 1 95.12 380 ARG B N 1
ATOM 5765 C CA . ARG B 1 380 ? 17.453 21.703 3.746 1 95.12 380 ARG B CA 1
ATOM 5766 C C . ARG B 1 380 ? 18.812 21.094 3.404 1 95.12 380 ARG B C 1
ATOM 5768 O O . ARG B 1 380 ? 19.547 20.672 4.297 1 95.12 380 ARG B O 1
#

Nearest PDB structures (foldseek):
  6et9-assembly1_C  TM=9.228E-01  e=2.593E-30  Methanothermococcus thermolithotrophicus
  6hsj-assembly1_A  TM=8.226E-01  e=2.472E-27  Danio rerio
  7pyt-assembly1_B  TM=8.011E-01  e=2.031E-26  Geobacter metallireducens GS-15
  5ab7-assembly1_B  TM=8.178E-01  e=5.010E-26  Trypanosoma brucei brucei
  5ab6-assembly3_C  TM=8.113E-01  e=7.189E-26  Trypanosoma brucei brucei

InterPro domains:
  IPR002155 Thiolase [PIRSF000429] (22-352)
  IPR016039 Thiolase-like [G3DSA:3.40.47.10] (2-380)
  IPR016039 Thiolase-like [SSF53901] (2-226)
  IPR016039 Thiolase-like [SSF53901] (229-375)
  IPR055140 Thiolase, C-terminal domain 2 [PF22691] (247-379)

Solvent-accessible surface area (backbone atoms only — not comparable to full-atom values): 36126 Å² total; per-residue (Å²): 128,80,53,39,16,39,33,15,55,20,57,30,72,31,28,63,64,56,90,93,52,53,70,60,53,33,40,34,54,1,37,53,42,10,25,49,53,24,59,59,54,48,49,87,76,63,45,54,32,37,26,32,7,51,57,41,85,79,67,78,25,40,68,44,56,62,56,54,46,45,73,63,51,33,49,64,22,36,61,46,36,27,54,60,35,19,44,49,26,45,45,51,45,51,28,42,33,46,36,68,80,38,49,25,33,37,30,37,17,42,26,53,59,71,75,46,87,54,50,70,58,46,55,45,41,44,32,48,74,80,75,46,34,72,63,58,68,86,52,88,55,52,65,56,20,52,31,44,50,53,35,26,67,75,54,65,54,47,72,65,54,37,28,50,45,37,33,48,16,14,49,29,2,67,77,25,93,59,26,64,46,40,40,97,53,48,60,67,56,50,70,66,39,58,66,74,43,76,80,35,28,52,75,34,47,34,50,63,12,16,25,14,35,20,40,32,36,19,26,47,72,56,20,62,72,37,32,95,69,42,36,32,56,44,17,52,24,40,11,29,29,63,71,54,64,89,75,52,56,68,64,45,50,57,20,40,26,52,1,29,50,44,8,28,58,61,48,70,47,88,50,51,62,75,60,39,37,30,33,25,50,50,25,49,32,34,61,45,32,44,37,45,40,21,31,51,45,61,26,56,86,68,38,34,60,60,39,51,76,69,41,28,37,35,86,87,30,79,36,23,44,24,60,53,7,33,20,46,0,28,27,39,18,64,23,16,37,20,39,55,33,40,52,52,50,53,38,14,51,67,65,74,46,75,66,77,50,56,27,35,38,28,31,25,60,68,44,85,87,54,46,37,19,24,21,35,31,37,31,94,128,79,53,41,17,41,32,16,56,19,58,30,72,31,29,64,63,55,90,92,50,52,72,62,53,32,40,33,54,1,37,52,42,10,26,50,53,24,59,60,52,48,48,87,75,64,47,56,31,38,26,29,8,53,58,41,83,76,68,77,24,40,70,43,58,61,55,55,47,46,72,60,49,34,48,64,23,37,63,45,35,28,56,58,34,20,43,50,24,45,42,51,46,50,27,40,32,47,37,68,81,37,49,24,33,37,29,37,16,43,27,52,58,69,75,46,86,54,51,69,57,47,56,46,41,44,34,48,73,79,78,46,32,73,64,58,68,85,52,88,54,52,66,58,20,52,33,44,49,52,34,26,68,74,53,64,52,46,71,65,54,38,30,51,48,38,31,49,16,14,48,30,2,66,78,26,94,58,26,64,45,40,41,96,53,49,60,69,56,50,70,67,39,60,67,74,42,75,81,35,28,54,76,33,47,36,50,63,13,17,24,14,36,19,38,32,36,19,25,48,72,55,20,61,72,36,31,94,70,42,36,31,57,44,14,50,23,40,11,30,29,63,68,54,63,90,74,52,56,69,65,44,51,58,19,40,27,52,2,30,49,44,8,28,58,61,50,71,49,88,49,51,62,74,61,39,38,29,34,25,49,50,24,48,32,33,59,45,32,44,36,46,40,21,29,53,45,62,27,56,87,64,38,34,60,60,39,52,76,70,41,29,39,36,85,87,31,81,38,23,45,24,59,53,6,34,20,46,0,28,27,39,16,65,23,17,37,20,38,54,32,40,50,53,51,51,39,14,50,66,66,73,45,75,64,77,51,56,28,37,38,30,31,24,60,68,43,84,89,54,46,37,17,23,19,37,32,37,30,94

Foldseek 3Di:
DFWKWWQFKFKAWLAAADVPDDQLRRQLRRLCRRCVSLQNHDLQPRAQEEEEEDDCVQNVDDPCQVPPPVSSVHPPHHYHYDYDAQLVSVVVVVVCVVVVPTFKYKYKYWFGCVPPPCVLVVQLVPADPPPRSVVVDVDLCVLVQVLLVVQCVVLVDDLLLLQLLLQQLLCLQVVAPLFPRRDNDHSVNSVPADCPDPPHGPLQAFAAITMMMMIMMGTPVSSVVRDVQIKIFQFKFKFFDDSPVVPDPSNAQLRLLRQLVRRCVSNVHDQCLPQAQEEEEARSGSSVQLRSCCSNRNDPRSCSSVCSVVVQCHQVHSYPYNSNSACSGSNDGQNHRQVVRVVVVSCVCSVNDGHDDFKYKTKDDNDPPTSMMMIIIIGD/DFWKWWQFKFKAWLAAADVVDDQLRRQLRRLCRRCVSLQNHQLQPRAQEEEEEDDCVQVVDDPCQVVPPVSSVHPPHHYHYDYDAQLVSVVVVRVCVVVVPTFKYKYKYWFGCVPPPCVLVVQLVPADPPPRSVVVDVDLCVLVQVLLVVQCVVQVDDLLLLQLLLQQLLCLQVVAPLFPRRDNDHSVNSVPADCPDPPHGPLQAFAAITMMMMIMMGTPVSSVVRDVQIKIFQFKFKFFDDSPVVPDPSNAQLRLLRQLVRRCVSNVHDQCLPQAQEEEEARSGSVVQQRSCCSNRNDPRSCSSVCSVVVQCHQVHSYPYNSNSACSGSNDGQNHRQVVRVVVVSCVCSVNDGHHDFKYKTKDDNDPPTSMMMIIIIGD

Radius of gyration: 26.02 Å; Cα contacts (8 Å, |Δi|>4): 2000; chains: 2; bounding box: 49×76×64 Å

Secondary structure (DSSP, 8-state):
---EEEEEEEEEEEES--TT--HHHHHHHHHHHHHHHTTS--HHHH--EEEEE--HHHHTSTTGGGTTTGGGT-TTB-EEEE-S-HHHHHHHHHHHHHTTS-SEEEEEEEE-GGG-TTHHHHHHHTS-TTTTGGG--SSTTHHHHHHHHHHHHHH---HHHHHHHHHHHHHHHTT-TT-S------HHHHHHSPEEETTEEGGGBPPB-EEEEEEEEEEHHHHHHH-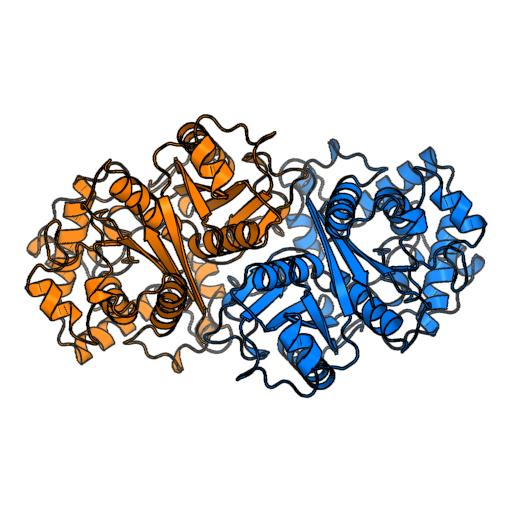S-PEEEEEEEEEE--S-GGGS-TTS-HHHHHHHHHHHHHHT-S-HHHH--EEE---SBHHHHHHHHHHTTSS-TTTHHHHHHTTTTSTTSSS-B-TT-HHHHH-B-GGGHHHHHHHHHHHHHTTSSS---SEEEEEEE--TT--EEEEEEEE-/---EEEEEEEEEEEES--TT--HHHHHHHHHHHHHHHTTS--HHHH--EEEEE--HHHHTSTTGGGTTTGGGT-TTB-EEEE-S-HHHHHHHHHHHHHTTS-SEEEEEEEE-GGG-TTHHHHHHHTS-TTTTGGG--SSTTHHHHHHHHHHHHHH---HHHHHHHHHHHHHHHTT-TT-S------HHHHHHSPEEETTEEGGGBPPB-EEEEEEEEEEHHHHHHH-S-PEEEEEEEEEE--S-GGGS-TTS-HHHHHHHHHHHHHHT-S-HHHH--EEE---SBHHHHHHHHHHTTSS-TTTHHHHHHTTTTSTTSSS-B-TT-HHHHH-B-GGGHHHHHHHHHHHHHTTSSS---SEEEEEEE--TT--EEEEEEEE-

pLDDT: mean 92.85, std 7.24, range [67.94, 98.88]

Sequence (760 aa):
MPRVGIVGVGWFGFQPETPAHSFREMVYKAANRAYVDAGGLDPRRDVDAFVSCQEDFWEGISISDEFAPDQLGGAMRPVYTVAGDGLQGLASAFMMIRSGQFDVVVVESHAKPSDVETLGDIVNMAMDPITMAPLRLENPHALAALEARLYMHRTGATEEDLAAVVVRAKRNAMRNPRASFAMNVGVDDYLAAGKVLDPLRRLDVAPLVDAAVVVVLASEEEARRLTDSPVWVRGVGWSTETSQWELHDMEYPRHAAEAARMAYRMAGIDDPGKAIQFAEVDNRYSFKELQFIEALGLAGRGEAVKMLREGAFEPGGRLPVNASGGALGEGVPFEAHGLARLLYAVEALRGMHGPDGETALVHGWRGVPTTTSAAVVLGRMPRVGIVGVGWFGFQPETPAHSFREMVYKAANRAYVDAGGLDPRRDVDAFVSCQEDFWEGISISDEFAPDQLGGAMRPVYTVAGDGLQGLASAFMMIRSGQFDVVVVESHAKPSDVETLGDIVNMAMDPITMAPLRLENPHALAALEARLYMHRTGATEEDLAAVVVRAKRNAMRNPRASFAMNVGVDDYLAAGKVLDPLRRLDVAPLVDAAVVVVLASEEEARRLTDSPVWVRGVGWSTETSQWELHDMEYPRHAAEAARMAYRMAGIDDPGKAIQFAEVDNRYSFKELQFIEALGLAGRGEAVKMLREGAFEPGGRLPVNASGGALGEGVPFEAHGLARLLYAVEALRGMHGPDGETALVHGWRGVPTTTSAAVVLGR

Organism: NCBI:txid62609